Protein AF-A0A954LDY1-F1 (afdb_monomer)

Nearest PDB structures (foldseek):
  8otz-assembly1_EA  TM=3.115E-01  e=3.922E-01  Bos taurus
  8i7r-assembly1_D9  TM=2.671E-01  e=5.957E-01  Mus musculus
  9cpb-assembly1_5S  TM=1.656E-01  e=1.347E-01  Bos taurus

pLDDT: mean 73.69, std 21.02, range [25.12, 97.06]

Sequence (432 aa):
DRVAAAEALLPPAQQKLTEVQAGHRNAVAAQTAQQQKIDAAKAAVAAAEKVVADRKAAVAGEEQKLTAEKQNEQKLKDSLAALQKAVPELKKAAEKTSAASQMVPADEELKKLVEQLNAQVAARDADMKKNETDLQASTTAAGKLVESVNAMKQQLQTDEAAVPVAAKVVEAEVAALAPLQEATTTAEAAVAAAQTEVNRVNGLVARWKNYVALRDELANLVAAKKQRDEAQLASLELKATVDEKMQQLGEAQKTMQDAQAQVASTDKMIKDLTAQITTAEQQKTSQQTALTNHEKAVPMLLAAVEQAKAASAALPADEQIKATVSGLQTVAEAKTKDIESMKQEIAALDQTMQKAKAEMQTGSQQMAAAQEVMQKAAEMAKTLTAETAPLQEQATAAAAEFAKAEEQVRQAEAVVEARREQIRPTLQLTQS

Structure (mmCIF, N/CA/C/O backbone):
data_AF-A0A954LDY1-F1
#
_entry.id   AF-A0A954LDY1-F1
#
loop_
_atom_site.group_PDB
_atom_site.id
_atom_site.type_symbol
_atom_site.label_atom_id
_atom_site.label_alt_id
_atom_site.label_comp_id
_atom_site.label_asym_id
_atom_site.label_entity_id
_atom_site.label_seq_id
_atom_site.pdbx_PDB_ins_code
_atom_site.Cartn_x
_atom_site.Cartn_y
_atom_site.Cartn_z
_atom_site.occupancy
_atom_site.B_iso_or_equiv
_atom_site.auth_seq_id
_atom_site.auth_comp_id
_atom_site.auth_asym_id
_atom_site.auth_atom_id
_atom_site.pdbx_PDB_model_num
ATOM 1 N N . ASP A 1 1 ? 69.632 -2.892 -13.802 1.00 46.62 1 ASP A N 1
ATOM 2 C CA . ASP A 1 1 ? 70.229 -4.216 -13.507 1.00 46.62 1 ASP A CA 1
ATOM 3 C C . ASP A 1 1 ? 69.695 -5.317 -14.416 1.00 46.62 1 ASP A C 1
ATOM 5 O O . ASP A 1 1 ? 70.403 -5.659 -15.347 1.00 46.62 1 ASP A O 1
ATOM 9 N N . ARG A 1 2 ? 68.466 -5.840 -14.248 1.00 40.31 2 ARG A N 1
ATOM 10 C CA . ARG A 1 2 ? 67.932 -6.905 -15.142 1.00 40.31 2 ARG A CA 1
ATOM 11 C C . ARG A 1 2 ? 67.049 -6.447 -16.317 1.00 40.31 2 ARG A C 1
ATOM 13 O O . ARG A 1 2 ? 66.641 -7.285 -17.104 1.00 40.31 2 ARG A O 1
ATOM 20 N N . VAL A 1 3 ? 66.794 -5.143 -16.458 1.00 36.44 3 VAL A N 1
ATOM 21 C CA . VAL A 1 3 ? 66.133 -4.556 -17.647 1.00 36.44 3 VAL A CA 1
ATOM 22 C C . VAL A 1 3 ? 67.183 -4.137 -18.684 1.00 36.44 3 VAL A C 1
ATOM 24 O O . VAL A 1 3 ? 67.202 -4.670 -19.785 1.00 36.44 3 VAL A O 1
ATOM 27 N N . ALA A 1 4 ? 68.146 -3.301 -18.278 1.00 41.03 4 ALA A N 1
ATOM 28 C CA . ALA A 1 4 ? 69.245 -2.814 -19.125 1.00 41.03 4 ALA A CA 1
ATOM 29 C C . ALA A 1 4 ? 70.190 -3.902 -19.693 1.00 41.03 4 ALA A C 1
ATOM 31 O O . ALA A 1 4 ? 71.054 -3.622 -20.515 1.00 41.03 4 ALA A O 1
ATOM 32 N N . ALA A 1 5 ? 70.045 -5.159 -19.262 1.00 44.09 5 ALA A N 1
ATOM 33 C CA . ALA A 1 5 ? 70.797 -6.289 -19.805 1.00 44.09 5 ALA A CA 1
ATOM 34 C C . ALA A 1 5 ? 70.291 -6.756 -21.189 1.00 44.09 5 ALA A C 1
ATOM 36 O O . ALA A 1 5 ? 70.973 -7.540 -21.843 1.00 44.09 5 ALA A O 1
ATOM 37 N N . ALA A 1 6 ? 69.116 -6.293 -21.637 1.00 40.16 6 ALA A N 1
ATOM 38 C CA . ALA A 1 6 ? 68.497 -6.705 -22.901 1.00 40.16 6 ALA A CA 1
ATOM 39 C C . ALA A 1 6 ? 68.898 -5.846 -24.123 1.00 40.16 6 ALA A C 1
ATOM 41 O O . ALA A 1 6 ? 68.534 -6.172 -25.248 1.00 40.16 6 ALA A O 1
ATOM 42 N N . GLU A 1 7 ? 69.620 -4.737 -23.928 1.00 44.41 7 GLU A N 1
ATOM 43 C CA . GLU A 1 7 ? 69.641 -3.620 -24.893 1.00 44.41 7 GLU A CA 1
ATOM 44 C C . GLU A 1 7 ? 70.847 -3.613 -25.866 1.00 44.41 7 GLU A C 1
ATOM 46 O O . GLU A 1 7 ? 70.903 -2.788 -26.774 1.00 44.41 7 GLU A O 1
ATOM 51 N N . ALA A 1 8 ? 71.830 -4.512 -25.705 1.00 47.97 8 ALA A N 1
ATOM 52 C CA . ALA A 1 8 ? 73.197 -4.299 -26.216 1.00 47.97 8 ALA A CA 1
ATOM 53 C C . ALA A 1 8 ? 73.644 -5.104 -27.468 1.00 47.97 8 ALA A C 1
ATOM 55 O O . ALA A 1 8 ? 74.797 -4.984 -27.879 1.00 47.97 8 ALA A O 1
ATOM 56 N N . LEU A 1 9 ? 72.795 -5.944 -28.076 1.00 50.94 9 LEU A N 1
ATOM 57 C CA . LEU A 1 9 ? 73.238 -7.042 -28.971 1.00 50.94 9 LEU A CA 1
ATOM 58 C C . LEU A 1 9 ? 73.162 -6.795 -30.503 1.00 50.94 9 LEU A C 1
ATOM 60 O O . LEU A 1 9 ? 73.331 -7.730 -31.280 1.00 50.94 9 LEU A O 1
ATOM 64 N N . LEU A 1 10 ? 72.924 -5.563 -30.966 1.00 47.84 10 LEU A N 1
ATOM 65 C CA . LEU A 1 10 ? 72.515 -5.277 -32.361 1.00 47.84 10 LEU A CA 1
ATOM 66 C C . LEU A 1 10 ? 73.588 -5.069 -33.476 1.00 47.84 10 LEU A C 1
ATOM 68 O O . LEU A 1 10 ? 73.307 -5.483 -34.603 1.00 47.84 10 LEU A O 1
ATOM 72 N N . PRO A 1 11 ? 74.748 -4.392 -33.290 1.00 50.34 11 PRO A N 1
ATOM 73 C CA . PRO A 1 11 ? 75.373 -3.686 -34.431 1.00 50.34 11 PRO A CA 1
ATOM 74 C C . PRO A 1 11 ? 76.040 -4.502 -35.568 1.00 50.34 11 PRO A C 1
ATOM 76 O O . PRO A 1 11 ? 75.745 -4.225 -36.731 1.00 50.34 11 PRO A O 1
ATOM 79 N N . PRO A 1 12 ? 76.951 -5.477 -35.338 1.00 47.09 12 PRO A N 1
ATOM 80 C CA . PRO A 1 12 ? 77.819 -5.980 -36.420 1.00 47.09 12 PRO A CA 1
ATOM 81 C C . PRO A 1 12 ? 77.111 -6.760 -37.540 1.00 47.09 12 PRO A C 1
ATOM 83 O O . PRO A 1 12 ? 77.662 -6.910 -38.630 1.00 47.09 12 PRO A O 1
ATOM 86 N N . ALA A 1 13 ? 75.879 -7.221 -37.308 1.00 50.00 13 ALA A N 1
ATOM 87 C CA . ALA A 1 13 ? 75.054 -7.892 -38.315 1.00 50.00 13 ALA A CA 1
ATOM 88 C C . ALA A 1 13 ? 74.640 -6.972 -39.489 1.00 50.00 13 ALA A C 1
ATOM 90 O O . ALA A 1 13 ? 74.162 -7.449 -40.516 1.00 50.00 13 ALA A O 1
ATOM 91 N N . GLN A 1 14 ? 74.820 -5.653 -39.354 1.00 55.09 14 GLN A N 1
ATOM 92 C CA . GLN A 1 14 ? 74.136 -4.651 -40.175 1.00 55.09 14 GLN A CA 1
ATOM 93 C C . GLN A 1 14 ? 74.897 -4.206 -41.441 1.00 55.09 14 GLN A C 1
ATOM 95 O O . GLN A 1 14 ? 74.298 -3.551 -42.287 1.00 55.09 14 GLN A O 1
ATOM 100 N N . GLN A 1 15 ? 76.188 -4.538 -41.616 1.00 52.25 15 GLN A N 1
ATOM 101 C CA . GLN A 1 15 ? 76.998 -3.974 -42.718 1.00 52.25 15 GLN A CA 1
ATOM 102 C C . GLN A 1 15 ? 77.087 -4.856 -43.976 1.00 52.25 15 GLN A C 1
ATOM 104 O O . GLN A 1 15 ? 76.977 -4.350 -45.091 1.00 52.25 15 GLN A O 1
ATOM 109 N N . LYS A 1 16 ? 77.257 -6.179 -43.832 1.00 48.12 16 LYS A N 1
ATOM 110 C CA . LYS A 1 16 ? 77.348 -7.108 -44.987 1.00 48.12 16 LYS A CA 1
ATOM 111 C C . LYS A 1 16 ? 76.017 -7.238 -45.749 1.00 48.12 16 LYS A C 1
ATOM 113 O O . LYS A 1 16 ? 75.986 -7.621 -46.914 1.00 48.12 16 LYS A O 1
ATOM 118 N N . LEU A 1 17 ? 74.941 -6.844 -45.074 1.00 58.59 17 LEU A N 1
ATOM 119 C CA . LEU A 1 17 ? 73.585 -6.623 -45.563 1.00 58.59 17 LEU A CA 1
ATOM 120 C C . LEU A 1 17 ? 73.503 -5.567 -46.694 1.00 58.59 17 LEU A C 1
ATOM 122 O O . LEU A 1 17 ? 72.599 -5.630 -47.521 1.00 58.59 17 LEU A O 1
ATOM 126 N N . THR A 1 18 ? 74.431 -4.606 -46.763 1.00 58.19 18 THR A N 1
ATOM 127 C CA . THR A 1 18 ? 74.208 -3.323 -47.463 1.00 58.19 18 THR A CA 1
ATOM 128 C C . THR A 1 18 ? 74.530 -3.307 -48.966 1.00 58.19 18 THR A C 1
ATOM 130 O O . THR A 1 18 ? 73.913 -2.528 -49.701 1.00 58.19 18 THR A O 1
ATOM 133 N N . GLU A 1 19 ? 75.463 -4.141 -49.447 1.00 50.78 19 GLU A N 1
ATOM 134 C CA . GLU A 1 19 ? 75.906 -4.145 -50.859 1.00 50.78 19 GLU A CA 1
ATOM 135 C C . GLU A 1 19 ? 75.078 -5.059 -51.767 1.00 50.78 19 GLU A C 1
ATOM 137 O O . GLU A 1 19 ? 74.687 -4.642 -52.855 1.00 50.78 19 GLU A O 1
ATOM 142 N N . VAL A 1 20 ? 74.750 -6.281 -51.328 1.00 52.81 20 VAL A N 1
ATOM 143 C CA . VAL A 1 20 ? 73.914 -7.213 -52.118 1.00 52.81 20 VAL A CA 1
ATOM 144 C C . VAL A 1 20 ? 72.519 -6.616 -52.350 1.00 52.81 20 VAL A C 1
ATOM 146 O O . VAL A 1 20 ? 71.940 -6.749 -53.429 1.00 52.81 20 VAL A O 1
ATOM 149 N N . GLN A 1 21 ? 72.041 -5.828 -51.381 1.00 59.22 21 GLN A N 1
ATOM 150 C CA . GLN A 1 21 ? 70.870 -4.972 -51.527 1.00 59.22 21 GLN A CA 1
ATOM 151 C C . GLN A 1 21 ? 70.947 -3.979 -52.706 1.00 59.22 21 GLN A C 1
ATOM 153 O O . GLN A 1 21 ? 69.901 -3.507 -53.116 1.00 59.22 21 GLN A O 1
ATOM 158 N N . ALA A 1 22 ? 72.105 -3.609 -53.264 1.00 56.84 22 ALA A N 1
ATOM 159 C CA . ALA A 1 22 ? 72.185 -2.596 -54.327 1.00 56.84 22 ALA A CA 1
ATOM 160 C C . ALA A 1 22 ? 71.819 -3.139 -55.723 1.00 56.84 22 ALA A C 1
ATOM 162 O O . ALA A 1 22 ? 71.035 -2.514 -56.436 1.00 56.84 22 ALA A O 1
ATOM 163 N N . GLY A 1 23 ? 72.331 -4.317 -56.100 1.00 52.50 23 GLY A N 1
ATOM 164 C CA . GLY A 1 23 ? 71.927 -4.995 -57.344 1.00 52.50 23 GLY A CA 1
ATOM 165 C C . GLY A 1 23 ? 70.463 -5.439 -57.286 1.00 52.50 23 GLY A C 1
ATOM 166 O O . GLY A 1 23 ? 69.692 -5.170 -58.207 1.00 52.50 23 GLY A O 1
ATOM 167 N N . HIS A 1 24 ? 70.075 -5.992 -56.130 1.00 58.47 24 HIS A N 1
ATOM 168 C CA . HIS A 1 24 ? 68.690 -6.199 -55.709 1.00 58.47 24 HIS A CA 1
ATOM 169 C C . HIS A 1 24 ? 67.864 -4.924 -55.942 1.00 58.47 24 HIS A C 1
ATOM 171 O O . HIS A 1 24 ? 66.970 -4.946 -56.776 1.00 58.47 24 HIS A O 1
ATOM 177 N N . ARG A 1 25 ? 68.187 -3.790 -55.297 1.00 62.50 25 ARG A N 1
ATOM 178 C CA . ARG A 1 25 ? 67.448 -2.512 -55.395 1.00 62.50 25 ARG A CA 1
ATOM 179 C C . ARG A 1 25 ? 67.116 -2.090 -56.831 1.00 62.50 25 ARG A C 1
ATOM 181 O O . ARG A 1 25 ? 66.039 -1.546 -57.004 1.00 62.50 25 ARG A O 1
ATOM 188 N N . ASN A 1 26 ? 67.954 -2.342 -57.842 1.00 61.38 26 ASN A N 1
ATOM 189 C CA . ASN A 1 26 ? 67.683 -1.897 -59.220 1.00 61.38 26 ASN A CA 1
ATOM 190 C C . ASN A 1 26 ? 66.790 -2.850 -60.033 1.00 61.38 26 ASN A C 1
ATOM 192 O O . ASN A 1 26 ? 65.829 -2.392 -60.650 1.00 61.38 26 ASN A O 1
ATOM 196 N N . ALA A 1 27 ? 67.069 -4.159 -60.028 1.00 59.38 27 ALA A N 1
ATOM 197 C CA . ALA A 1 27 ? 66.188 -5.139 -60.678 1.00 59.38 27 ALA A CA 1
ATOM 198 C C . ALA A 1 27 ? 64.822 -5.177 -59.975 1.00 59.38 27 ALA A C 1
ATOM 200 O O . ALA A 1 27 ? 63.774 -5.127 -60.624 1.00 59.38 27 ALA A O 1
ATOM 201 N N . VAL A 1 28 ? 64.855 -5.117 -58.638 1.00 62.03 28 VAL A N 1
ATOM 202 C CA . VAL A 1 28 ? 63.671 -4.896 -57.818 1.00 62.03 28 VAL A CA 1
ATOM 203 C C . VAL A 1 28 ? 63.029 -3.563 -58.156 1.00 62.03 28 VAL A C 1
ATOM 205 O O . VAL A 1 28 ? 61.838 -3.595 -58.376 1.00 62.03 28 VAL A O 1
ATOM 208 N N . ALA A 1 29 ? 63.717 -2.425 -58.305 1.00 71.75 29 ALA A N 1
ATOM 209 C CA . ALA A 1 29 ? 63.052 -1.160 -58.662 1.00 71.75 29 ALA A CA 1
ATOM 210 C C . ALA A 1 29 ? 62.293 -1.217 -60.000 1.00 71.75 29 ALA A C 1
ATOM 212 O O . ALA A 1 29 ? 61.204 -0.659 -60.085 1.00 71.75 29 ALA A O 1
ATOM 213 N N . ALA A 1 30 ? 62.813 -1.899 -61.026 1.00 65.75 30 ALA A N 1
ATOM 214 C CA . ALA A 1 30 ? 62.130 -2.010 -62.319 1.00 65.75 30 ALA A CA 1
ATOM 215 C C . ALA A 1 30 ? 60.901 -2.935 -62.256 1.00 65.75 30 ALA A C 1
ATOM 217 O O . ALA A 1 30 ? 59.812 -2.536 -62.675 1.00 65.75 30 ALA A O 1
ATOM 218 N N . GLN A 1 31 ? 61.042 -4.132 -61.671 1.00 68.12 31 GLN A N 1
ATOM 219 C CA . GLN A 1 31 ? 59.892 -5.006 -61.424 1.00 68.12 31 GLN A CA 1
ATOM 220 C C . GLN A 1 31 ? 58.895 -4.326 -60.480 1.00 68.12 31 GLN A C 1
ATOM 222 O O . GLN A 1 31 ? 57.708 -4.307 -60.771 1.00 68.12 31 GLN A O 1
ATOM 227 N N . THR A 1 32 ? 59.376 -3.707 -59.402 1.00 69.38 32 THR A N 1
ATOM 228 C CA . THR A 1 32 ? 58.597 -2.948 -58.414 1.00 69.38 32 THR A CA 1
ATOM 229 C C . THR A 1 32 ? 57.894 -1.764 -59.046 1.00 69.38 32 THR A C 1
ATOM 231 O O . THR A 1 32 ? 56.790 -1.489 -58.628 1.00 69.38 32 THR A O 1
ATOM 234 N N . ALA A 1 33 ? 58.425 -1.089 -60.067 1.00 74.56 33 ALA A N 1
ATOM 235 C CA . ALA A 1 33 ? 57.714 0.019 -60.711 1.00 74.56 33 ALA A CA 1
ATOM 236 C C . ALA A 1 33 ? 56.465 -0.446 -61.483 1.00 74.56 33 ALA A C 1
ATOM 238 O O . ALA A 1 33 ? 55.444 0.241 -61.471 1.00 74.56 33 ALA A O 1
ATOM 239 N N . GLN A 1 34 ? 56.508 -1.615 -62.134 1.00 78.31 34 GLN A N 1
ATOM 240 C CA . GLN A 1 34 ? 55.333 -2.176 -62.815 1.00 78.31 34 GLN A CA 1
ATOM 241 C C . GLN A 1 34 ? 54.436 -2.951 -61.842 1.00 78.31 34 GLN A C 1
ATOM 243 O O . GLN A 1 34 ? 53.223 -2.761 -61.848 1.00 78.31 34 GLN A O 1
ATOM 248 N N . GLN A 1 35 ? 55.023 -3.740 -60.940 1.00 75.88 35 GLN A N 1
ATOM 249 C CA . GLN A 1 35 ? 54.338 -4.371 -59.812 1.00 75.88 35 GLN A CA 1
ATOM 250 C C . GLN A 1 35 ? 53.629 -3.309 -58.955 1.00 75.88 35 GLN A C 1
ATOM 252 O O . GLN A 1 35 ? 52.495 -3.542 -58.595 1.00 75.88 35 GLN A O 1
ATOM 257 N N . GLN A 1 36 ? 54.176 -2.103 -58.754 1.00 78.19 36 GLN A N 1
ATOM 258 C CA . GLN A 1 36 ? 53.499 -0.968 -58.102 1.00 78.19 36 GLN A CA 1
ATOM 2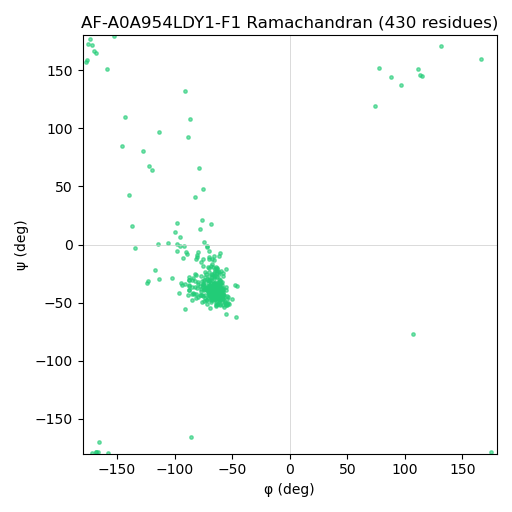59 C C . GLN A 1 36 ? 52.283 -0.470 -58.882 1.00 78.19 36 GLN A C 1
ATOM 261 O O . GLN A 1 36 ? 51.305 -0.093 -58.248 1.00 78.19 36 GLN A O 1
ATOM 266 N N . LYS A 1 37 ? 52.288 -0.461 -60.223 1.00 76.81 37 LYS A N 1
ATOM 267 C CA . LYS A 1 37 ? 51.073 -0.132 -60.996 1.00 76.81 37 LYS A CA 1
ATOM 268 C C . LYS A 1 37 ? 50.023 -1.224 -60.871 1.00 76.81 37 LYS A C 1
ATOM 270 O O . LYS A 1 37 ? 48.847 -0.924 -60.721 1.00 76.81 37 LYS A O 1
ATOM 275 N N . ILE A 1 38 ? 50.448 -2.482 -60.900 1.00 77.00 38 ILE A N 1
ATOM 276 C CA . ILE A 1 38 ? 49.564 -3.642 -60.768 1.00 77.00 38 ILE A CA 1
ATOM 277 C C . ILE A 1 38 ? 49.022 -3.753 -59.347 1.00 77.00 38 ILE A C 1
ATOM 279 O O . ILE A 1 38 ? 47.857 -4.080 -59.174 1.00 77.00 38 ILE A O 1
ATOM 283 N N . ASP A 1 39 ? 49.825 -3.430 -58.343 1.00 77.31 39 ASP A N 1
ATOM 284 C CA . ASP A 1 39 ? 49.445 -3.370 -56.940 1.00 77.31 39 ASP A CA 1
ATOM 285 C C . ASP A 1 39 ? 48.612 -2.119 -56.667 1.00 77.31 39 ASP A C 1
ATOM 287 O O . ASP A 1 39 ? 47.702 -2.195 -55.859 1.00 77.31 39 ASP A O 1
ATOM 291 N N . ALA A 1 40 ? 48.813 -1.005 -57.381 1.00 75.88 40 ALA A N 1
ATOM 292 C CA . ALA A 1 40 ? 47.912 0.148 -57.348 1.00 75.88 40 ALA A CA 1
ATOM 293 C C . ALA A 1 40 ? 46.567 -0.152 -58.031 1.00 75.88 40 ALA A C 1
ATOM 295 O O . ALA A 1 40 ? 45.525 0.227 -57.507 1.00 75.88 40 ALA A O 1
ATOM 296 N N . ALA A 1 41 ? 46.555 -0.875 -59.155 1.00 76.06 41 ALA A N 1
ATOM 297 C CA . ALA A 1 41 ? 45.335 -1.309 -59.836 1.00 76.06 41 ALA A CA 1
ATOM 298 C C . ALA A 1 41 ? 44.587 -2.376 -59.017 1.00 76.06 41 ALA A C 1
ATOM 300 O O . ALA A 1 41 ? 43.374 -2.283 -58.838 1.00 76.06 41 ALA A O 1
ATOM 301 N N . LYS A 1 42 ? 45.304 -3.348 -58.439 1.00 79.50 42 LYS A N 1
ATOM 302 C CA . LYS A 1 42 ? 44.755 -4.329 -57.493 1.00 79.50 42 LYS A CA 1
ATOM 303 C C . LYS A 1 42 ? 44.329 -3.675 -56.188 1.00 79.50 42 LYS A C 1
ATOM 305 O O . LYS A 1 42 ? 43.315 -4.083 -55.649 1.00 79.50 42 LYS A O 1
ATOM 310 N N . ALA A 1 43 ? 45.024 -2.647 -55.701 1.00 78.94 43 ALA A N 1
ATOM 311 C CA . ALA A 1 43 ? 44.577 -1.851 -54.562 1.00 78.94 43 ALA A CA 1
ATOM 312 C C . ALA A 1 43 ? 43.360 -0.992 -54.917 1.00 78.94 43 ALA A C 1
ATOM 314 O O . ALA A 1 43 ? 42.530 -0.782 -54.047 1.00 78.94 43 ALA A O 1
ATOM 315 N N . ALA A 1 44 ? 43.195 -0.544 -56.165 1.00 76.56 44 ALA A N 1
ATOM 316 C CA . ALA A 1 44 ? 41.982 0.134 -56.618 1.00 76.56 44 ALA A CA 1
ATOM 317 C C . ALA A 1 44 ? 40.789 -0.835 -56.708 1.00 76.56 44 ALA A C 1
ATOM 319 O O . ALA A 1 44 ? 39.702 -0.494 -56.247 1.00 76.56 44 ALA A O 1
ATOM 320 N N . VAL A 1 45 ? 40.993 -2.060 -57.211 1.00 78.88 45 VAL A N 1
ATOM 321 C CA . VAL A 1 45 ? 39.978 -3.131 -57.171 1.00 78.88 45 VAL A CA 1
ATOM 322 C C . VAL A 1 45 ? 39.666 -3.525 -55.731 1.00 78.88 45 VAL A C 1
ATOM 324 O O . VAL A 1 45 ? 38.515 -3.430 -55.330 1.00 78.88 45 VAL A O 1
ATOM 327 N N . ALA A 1 46 ? 40.670 -3.849 -54.917 1.00 80.81 46 ALA A N 1
ATOM 328 C CA . ALA A 1 46 ? 40.491 -4.204 -53.512 1.00 80.81 46 ALA A CA 1
ATOM 329 C C . ALA A 1 46 ? 39.913 -3.045 -52.681 1.00 80.81 46 ALA A C 1
ATOM 331 O O . ALA A 1 46 ? 39.207 -3.292 -51.710 1.00 80.81 46 ALA A O 1
ATOM 332 N N . ALA A 1 47 ? 40.153 -1.782 -53.053 1.00 79.38 47 ALA A N 1
ATOM 333 C CA . ALA A 1 47 ? 39.489 -0.626 -52.455 1.00 79.38 47 ALA A CA 1
ATOM 334 C C . ALA A 1 47 ? 38.025 -0.513 -52.898 1.00 79.38 47 ALA A C 1
ATOM 336 O O . ALA A 1 47 ? 37.191 -0.185 -52.064 1.00 79.38 47 ALA A O 1
ATOM 337 N N . ALA A 1 48 ? 37.685 -0.812 -54.155 1.00 79.50 48 ALA A N 1
ATOM 338 C CA . ALA A 1 48 ? 36.296 -0.855 -54.621 1.00 79.50 48 ALA A CA 1
ATOM 339 C C . ALA A 1 48 ? 35.519 -2.029 -53.993 1.00 79.50 48 ALA A C 1
ATOM 341 O O . ALA A 1 48 ? 34.418 -1.840 -53.480 1.00 79.50 48 ALA A O 1
ATOM 342 N N . GLU A 1 49 ? 36.116 -3.221 -53.944 1.00 83.25 49 GLU A N 1
ATOM 343 C CA . GLU A 1 49 ? 35.588 -4.397 -53.244 1.00 83.25 49 GLU A CA 1
ATOM 344 C C . GLU A 1 49 ? 35.447 -4.134 -51.742 1.00 83.25 49 GLU A C 1
ATOM 346 O O . GLU A 1 49 ? 34.412 -4.458 -51.159 1.00 83.25 49 GLU A O 1
ATOM 351 N N . LYS A 1 50 ? 36.438 -3.481 -51.117 1.00 85.00 50 LYS A N 1
ATOM 352 C CA . LYS A 1 50 ? 36.346 -3.031 -49.725 1.00 85.00 50 LYS A CA 1
ATOM 353 C C . LYS A 1 50 ? 35.243 -1.994 -49.541 1.00 85.00 50 LYS A C 1
ATOM 355 O O . LYS A 1 50 ? 34.493 -2.124 -48.586 1.00 85.00 50 LYS A O 1
ATOM 360 N N . VAL A 1 51 ? 35.093 -1.010 -50.429 1.00 86.25 51 VAL A N 1
ATOM 361 C CA . VAL A 1 51 ? 33.985 -0.042 -50.364 1.00 86.25 51 VAL A CA 1
ATOM 362 C C . VAL A 1 51 ? 32.649 -0.779 -50.422 1.00 86.25 51 VAL A C 1
ATOM 364 O O . VAL A 1 51 ? 31.810 -0.533 -49.565 1.00 86.25 51 VAL A O 1
ATOM 367 N N . VAL A 1 52 ? 32.470 -1.744 -51.329 1.00 86.06 52 VAL A N 1
ATOM 368 C CA . VAL A 1 52 ? 31.261 -2.585 -51.393 1.00 86.06 52 VAL A CA 1
ATOM 369 C C . VAL A 1 52 ? 31.072 -3.428 -50.121 1.00 86.06 52 VAL A C 1
ATOM 371 O O . VAL A 1 52 ? 29.946 -3.545 -49.636 1.00 86.06 52 VAL A O 1
ATOM 374 N N . ALA A 1 53 ? 32.137 -3.992 -49.546 1.00 82.50 53 ALA A N 1
ATOM 375 C CA . ALA A 1 53 ? 32.076 -4.775 -48.309 1.00 82.50 53 ALA A CA 1
ATOM 376 C C . ALA A 1 53 ? 31.725 -3.908 -47.083 1.00 82.50 53 ALA A C 1
ATOM 378 O O . ALA A 1 53 ? 30.796 -4.239 -46.344 1.00 82.50 53 ALA A O 1
ATOM 379 N N . ASP A 1 54 ? 32.394 -2.766 -46.918 1.00 84.31 54 ASP A N 1
ATOM 380 C CA . ASP A 1 54 ? 32.126 -1.762 -45.887 1.00 84.31 54 ASP A CA 1
ATOM 381 C C . ASP A 1 54 ? 30.696 -1.202 -46.044 1.00 84.31 54 ASP A C 1
ATOM 383 O O . ASP A 1 54 ? 29.986 -1.025 -45.052 1.00 84.31 54 ASP A O 1
ATOM 387 N N . ARG A 1 55 ? 30.208 -1.001 -47.283 1.00 86.31 55 ARG A N 1
ATOM 388 C CA . ARG A 1 55 ? 28.823 -0.572 -47.560 1.00 86.31 55 ARG A CA 1
ATOM 389 C C . ARG A 1 55 ? 27.797 -1.650 -47.218 1.00 86.31 55 ARG A C 1
ATOM 391 O O . ARG A 1 55 ? 26.763 -1.327 -46.639 1.00 86.31 55 ARG A O 1
ATOM 398 N N . LYS A 1 56 ? 28.076 -2.924 -47.520 1.00 86.88 56 LYS A N 1
ATOM 399 C CA . LYS A 1 56 ? 27.227 -4.063 -47.121 1.00 86.88 56 LYS A CA 1
ATOM 400 C C . LYS A 1 56 ? 27.164 -4.210 -45.602 1.00 86.88 56 LYS A C 1
ATOM 402 O O . LYS A 1 56 ? 26.075 -4.391 -45.061 1.00 86.88 56 LYS A O 1
ATOM 407 N N . ALA A 1 57 ? 28.294 -4.053 -44.911 1.00 86.19 57 ALA A N 1
ATOM 408 C CA . ALA A 1 57 ? 28.342 -4.022 -43.451 1.00 86.19 57 ALA A CA 1
ATOM 409 C C . ALA A 1 57 ? 27.553 -2.830 -42.873 1.00 86.19 57 ALA A C 1
ATOM 411 O O . ALA A 1 57 ? 26.805 -3.002 -41.911 1.00 86.19 57 ALA A O 1
ATOM 412 N N . ALA A 1 58 ? 27.651 -1.644 -43.488 1.00 86.00 58 ALA A N 1
ATOM 413 C CA . ALA A 1 58 ? 26.885 -0.464 -43.087 1.00 86.00 58 ALA A CA 1
ATOM 414 C C . ALA A 1 58 ? 25.367 -0.650 -43.273 1.00 86.00 58 ALA A C 1
ATOM 416 O O . ALA A 1 58 ? 24.614 -0.374 -42.341 1.00 86.00 58 ALA A O 1
ATOM 417 N N . VAL A 1 59 ? 24.917 -1.181 -44.420 1.00 90.06 59 VAL A N 1
ATOM 418 C CA . VAL A 1 59 ? 23.497 -1.507 -44.665 1.00 90.06 59 VAL A CA 1
ATOM 419 C C . VAL A 1 59 ? 22.990 -2.513 -43.631 1.00 90.06 59 VAL A C 1
ATOM 421 O O . VAL A 1 59 ? 21.973 -2.256 -42.994 1.00 90.06 59 VAL A O 1
ATOM 424 N N . ALA A 1 60 ? 23.719 -3.609 -43.397 1.00 88.19 60 ALA A N 1
ATOM 425 C CA . ALA A 1 60 ? 23.329 -4.618 -42.411 1.00 88.19 60 ALA A CA 1
ATOM 426 C C . ALA A 1 60 ? 23.263 -4.049 -40.979 1.00 88.19 60 ALA A C 1
ATOM 428 O O . ALA A 1 60 ? 22.349 -4.376 -40.222 1.00 88.19 60 ALA A O 1
ATOM 429 N N . GLY A 1 61 ? 24.194 -3.162 -40.609 1.00 90.69 61 GLY A N 1
ATOM 430 C CA . GLY A 1 61 ? 24.174 -2.462 -39.322 1.00 90.69 61 GLY A CA 1
ATOM 431 C C . GLY A 1 61 ? 22.993 -1.495 -39.175 1.00 90.69 61 GLY A C 1
ATOM 432 O O . GLY A 1 61 ? 22.395 -1.412 -38.103 1.00 90.69 61 GLY A O 1
ATOM 433 N N . GLU A 1 62 ? 22.610 -0.791 -40.242 1.00 90.94 62 GLU A N 1
ATOM 434 C CA . GLU A 1 62 ? 21.449 0.108 -40.244 1.00 90.94 62 GLU A CA 1
ATOM 435 C C . GLU A 1 62 ? 20.118 -0.674 -40.220 1.00 90.94 62 GLU A C 1
ATOM 437 O O . GLU A 1 62 ? 19.186 -0.297 -39.508 1.00 90.94 62 GLU A O 1
ATOM 442 N N . GLU A 1 63 ? 20.042 -1.824 -40.898 1.00 90.94 63 GLU A N 1
ATOM 443 C CA . GLU A 1 63 ? 18.899 -2.747 -40.819 1.00 90.94 63 GLU A CA 1
ATOM 444 C C . GLU A 1 63 ? 18.748 -3.386 -39.429 1.00 90.94 63 GLU A C 1
ATOM 446 O O . GLU A 1 63 ? 17.623 -3.567 -38.950 1.00 90.94 63 GLU A O 1
ATOM 451 N N . GLN A 1 64 ? 19.855 -3.663 -38.729 1.00 91.31 64 GLN A N 1
ATOM 452 C CA . GLN A 1 64 ? 19.820 -4.081 -37.324 1.00 91.31 64 GLN A CA 1
ATOM 453 C C . GLN A 1 64 ? 19.270 -2.971 -36.415 1.00 91.31 64 GLN A C 1
ATOM 455 O O . GLN A 1 64 ? 18.405 -3.258 -35.584 1.00 91.31 64 GLN A O 1
ATOM 460 N N . LYS A 1 65 ? 19.678 -1.705 -36.605 1.00 91.56 65 LYS A N 1
ATOM 461 C CA . LYS A 1 65 ? 19.087 -0.560 -35.879 1.00 91.56 65 LYS A CA 1
ATOM 462 C C . LYS A 1 65 ? 17.592 -0.425 -36.161 1.00 91.56 65 LYS A C 1
ATOM 464 O O . LYS A 1 65 ? 16.816 -0.308 -35.222 1.00 91.56 65 LYS A O 1
ATOM 469 N N . LEU A 1 66 ? 17.172 -0.502 -37.427 1.00 92.69 66 LEU A N 1
ATOM 470 C CA . LEU A 1 66 ? 15.756 -0.444 -37.813 1.00 92.69 66 LEU A CA 1
ATOM 471 C C . LEU A 1 66 ? 14.937 -1.588 -37.193 1.00 92.69 66 LEU A C 1
ATOM 473 O O . LEU A 1 66 ? 13.789 -1.391 -36.797 1.00 92.69 66 LEU A O 1
ATOM 477 N N . THR A 1 67 ? 15.526 -2.780 -37.078 1.00 90.94 67 THR A N 1
ATOM 478 C CA . THR A 1 67 ? 14.895 -3.932 -36.419 1.00 90.94 67 THR A CA 1
ATOM 479 C C . THR A 1 67 ? 14.758 -3.706 -34.912 1.00 90.94 67 THR A C 1
ATOM 481 O O . THR A 1 67 ? 13.690 -3.958 -34.354 1.00 90.94 67 THR A O 1
ATOM 484 N N . ALA A 1 68 ? 15.797 -3.182 -34.256 1.00 91.44 68 ALA A N 1
ATOM 485 C CA . ALA A 1 68 ? 15.757 -2.826 -32.839 1.00 91.44 68 ALA A CA 1
ATOM 486 C C . ALA A 1 68 ? 14.749 -1.696 -32.551 1.00 91.44 68 ALA A C 1
ATOM 488 O O . ALA A 1 68 ? 13.986 -1.796 -31.592 1.00 91.44 68 ALA A O 1
ATOM 489 N N . GLU A 1 69 ? 14.679 -0.672 -33.407 1.00 94.00 69 GLU A N 1
ATOM 490 C CA . GLU A 1 69 ? 13.735 0.439 -33.254 1.00 94.00 69 GLU A CA 1
ATOM 491 C C . GLU A 1 69 ? 12.285 -0.020 -33.451 1.00 94.00 69 GLU A C 1
ATOM 493 O O . GLU A 1 69 ? 11.424 0.331 -32.656 1.00 94.00 69 GLU A O 1
ATOM 498 N N . LYS A 1 70 ? 11.998 -0.913 -34.408 1.00 90.56 70 LYS A N 1
ATOM 499 C CA . LYS A 1 70 ? 10.654 -1.513 -34.533 1.00 90.56 70 LYS A CA 1
ATOM 500 C C . LYS A 1 70 ? 10.269 -2.387 -33.335 1.00 90.56 70 LYS A C 1
ATOM 502 O O . LYS A 1 70 ? 9.101 -2.429 -32.955 1.00 90.56 70 LYS A O 1
ATOM 507 N N . GLN A 1 71 ? 11.232 -3.065 -32.705 1.00 93.12 71 GLN A N 1
ATOM 508 C CA . GLN A 1 71 ? 10.988 -3.768 -31.440 1.00 93.12 71 GLN A CA 1
ATOM 509 C C . GLN A 1 71 ? 10.759 -2.798 -30.270 1.00 93.12 71 GLN A C 1
ATOM 511 O O . GLN A 1 71 ? 10.011 -3.130 -29.352 1.00 93.12 71 GLN A O 1
ATOM 516 N N . ASN A 1 72 ? 11.384 -1.618 -30.285 1.00 92.62 72 ASN A N 1
ATOM 517 C CA . ASN A 1 72 ? 11.146 -0.544 -29.319 1.00 92.62 72 ASN A CA 1
ATOM 518 C C . ASN A 1 72 ? 9.741 0.062 -29.500 1.00 92.62 72 ASN A C 1
ATOM 520 O O . ASN A 1 72 ? 8.960 0.095 -28.552 1.00 92.62 72 ASN A O 1
ATOM 524 N N . GLU A 1 73 ? 9.376 0.414 -30.735 1.00 91.44 73 GLU A N 1
ATOM 525 C CA . GLU A 1 73 ? 8.054 0.908 -31.138 1.00 91.44 73 GLU A CA 1
ATOM 526 C C . GLU A 1 73 ? 6.929 -0.047 -30.694 1.00 91.44 73 GLU A C 1
ATOM 528 O O . GLU A 1 73 ? 5.930 0.387 -30.119 1.00 91.44 73 GLU A O 1
ATOM 533 N N . GLN A 1 74 ? 7.106 -1.361 -30.891 1.00 91.94 74 GLN A N 1
ATOM 534 C CA . GLN A 1 74 ? 6.130 -2.360 -30.445 1.00 91.94 74 GLN A CA 1
ATOM 535 C C . GLN A 1 74 ? 6.039 -2.447 -28.913 1.00 91.94 74 GLN A C 1
ATOM 537 O O . GLN A 1 74 ? 4.935 -2.409 -28.377 1.00 91.94 74 GLN A O 1
ATOM 542 N N . LYS A 1 75 ? 7.169 -2.473 -28.190 1.00 92.81 75 LYS A N 1
ATOM 543 C CA . LYS A 1 75 ? 7.172 -2.459 -26.711 1.00 92.81 75 LYS A CA 1
ATOM 544 C C . LYS A 1 75 ? 6.480 -1.217 -26.144 1.00 92.81 75 LYS A C 1
ATOM 546 O O . LYS A 1 75 ? 5.771 -1.319 -25.145 1.00 92.81 75 LYS A O 1
ATOM 551 N N . LEU A 1 76 ? 6.665 -0.058 -26.779 1.00 94.50 76 LEU A N 1
ATOM 552 C CA . LEU A 1 76 ? 6.002 1.191 -26.402 1.00 94.50 76 LEU A CA 1
ATOM 553 C C . LEU A 1 76 ? 4.488 1.123 -26.651 1.00 94.50 76 LEU A C 1
ATOM 555 O O . LEU A 1 76 ? 3.723 1.521 -25.775 1.00 94.50 76 LEU A O 1
ATOM 559 N N . LYS A 1 77 ? 4.042 0.548 -27.778 1.00 93.31 77 LYS A N 1
ATOM 560 C CA . LYS A 1 77 ? 2.616 0.280 -28.057 1.00 93.31 77 LYS A CA 1
ATOM 561 C C . LYS A 1 77 ? 1.988 -0.675 -27.041 1.00 93.31 77 LYS A C 1
ATOM 563 O O . LYS A 1 77 ? 0.923 -0.370 -26.509 1.00 93.31 77 LYS A O 1
ATOM 568 N N . ASP A 1 78 ? 2.651 -1.790 -26.742 1.00 93.62 78 ASP A N 1
ATOM 569 C CA . ASP A 1 78 ? 2.165 -2.792 -25.786 1.00 93.62 78 ASP A CA 1
ATOM 570 C C . ASP A 1 78 ? 2.068 -2.202 -24.367 1.00 93.62 78 ASP A C 1
ATOM 572 O O . ASP A 1 78 ? 1.059 -2.370 -23.680 1.00 93.62 78 ASP A O 1
ATOM 576 N N . SER A 1 79 ? 3.084 -1.434 -23.955 1.00 93.50 79 SER A N 1
ATOM 577 C CA . SER A 1 79 ? 3.118 -0.730 -22.667 1.00 93.50 79 SER A CA 1
ATOM 578 C C . SER A 1 79 ? 2.056 0.373 -22.573 1.00 93.50 79 SER A C 1
ATOM 580 O O . SER A 1 79 ? 1.374 0.495 -21.555 1.00 93.50 79 SER A O 1
ATOM 582 N N . LEU A 1 80 ? 1.836 1.139 -23.647 1.00 95.00 80 LEU A N 1
ATOM 583 C CA . LEU A 1 80 ? 0.775 2.146 -23.712 1.00 95.00 80 LEU A CA 1
ATOM 584 C C . LEU A 1 80 ? -0.621 1.506 -23.610 1.00 95.00 80 LEU A C 1
ATOM 586 O O . LEU A 1 80 ? -1.445 1.959 -22.818 1.00 95.00 80 LEU A O 1
ATOM 590 N N . ALA A 1 81 ? -0.868 0.407 -24.329 1.00 93.81 81 ALA A N 1
ATOM 591 C CA . ALA A 1 81 ? -2.128 -0.336 -24.261 1.00 93.81 81 ALA A CA 1
ATOM 592 C C . ALA A 1 81 ? -2.374 -0.999 -22.888 1.00 93.81 81 ALA A C 1
ATOM 594 O O . ALA A 1 81 ? -3.527 -1.225 -22.507 1.00 93.81 81 ALA A O 1
ATOM 595 N N . ALA A 1 82 ? -1.313 -1.305 -22.135 1.00 94.56 82 ALA A N 1
ATOM 596 C CA . ALA A 1 82 ? -1.394 -1.750 -20.746 1.00 94.56 82 ALA A CA 1
ATOM 597 C C . ALA A 1 82 ? -1.730 -0.589 -19.788 1.00 94.56 82 ALA A C 1
ATOM 599 O O . ALA A 1 82 ? -2.676 -0.690 -19.004 1.00 94.56 82 ALA A O 1
ATOM 600 N N . LEU A 1 83 ? -1.028 0.545 -19.901 1.00 95.12 83 LEU A N 1
ATOM 601 C CA . LEU A 1 83 ? -1.271 1.753 -19.099 1.00 95.12 83 LEU A CA 1
ATOM 602 C C . LEU A 1 83 ? -2.692 2.302 -19.293 1.00 95.12 83 LEU A C 1
ATOM 604 O O . LEU A 1 83 ? -3.373 2.590 -18.309 1.00 95.12 83 LEU A O 1
ATOM 608 N N . GLN A 1 84 ? -3.183 2.350 -20.535 1.00 95.31 84 GLN A N 1
ATOM 609 C CA . GLN A 1 84 ? -4.548 2.780 -20.868 1.00 95.31 84 GLN A CA 1
ATOM 610 C C . GLN A 1 84 ? -5.642 1.897 -20.238 1.00 95.31 84 GLN A C 1
ATOM 612 O O . GLN A 1 84 ? -6.757 2.372 -20.027 1.00 95.31 84 GLN A O 1
ATOM 617 N N . LYS A 1 85 ? -5.337 0.636 -19.895 1.00 93.88 85 LYS A N 1
ATOM 618 C CA . LYS A 1 85 ? -6.235 -0.250 -19.130 1.00 93.88 85 LYS A CA 1
ATOM 619 C C . LYS A 1 85 ? -6.067 -0.089 -17.620 1.00 93.88 85 LYS A C 1
ATOM 621 O O . LYS A 1 85 ? -7.058 -0.123 -16.901 1.00 93.88 85 LYS A O 1
ATOM 626 N N . ALA A 1 86 ? -4.839 0.088 -17.135 1.00 95.25 86 ALA A N 1
ATOM 627 C CA . ALA A 1 86 ? -4.551 0.154 -15.703 1.00 95.25 86 ALA A CA 1
ATOM 628 C C . ALA A 1 86 ? -4.957 1.488 -15.058 1.00 95.25 86 ALA A C 1
ATOM 630 O O . ALA A 1 86 ? -5.558 1.496 -13.986 1.00 95.25 86 ALA A O 1
ATOM 631 N N . VAL A 1 87 ? -4.656 2.618 -15.706 1.00 96.19 87 VAL A N 1
ATOM 632 C CA . VAL A 1 87 ? -4.876 3.969 -15.158 1.00 96.19 87 VAL A CA 1
ATOM 633 C C . VAL A 1 87 ? -6.346 4.242 -14.783 1.00 96.19 87 VAL A C 1
ATOM 635 O O . VAL A 1 87 ? -6.571 4.771 -13.691 1.00 96.19 87 VAL A O 1
ATOM 638 N N . PRO A 1 88 ? -7.364 3.877 -15.595 1.00 97.00 88 PRO A N 1
ATOM 639 C CA . PRO A 1 88 ? -8.766 4.033 -15.202 1.00 97.00 88 PRO A CA 1
ATOM 640 C C . PRO A 1 88 ? -9.150 3.199 -13.974 1.00 97.00 88 PRO A C 1
ATOM 642 O O . PRO A 1 88 ? -9.883 3.686 -13.116 1.00 97.00 88 PRO A O 1
ATOM 645 N N . GLU A 1 89 ? -8.638 1.973 -13.848 1.00 96.81 89 GLU A N 1
ATOM 646 C CA . GLU A 1 89 ? -8.962 1.106 -12.711 1.00 96.81 89 GLU A CA 1
ATOM 647 C C . GLU A 1 89 ? -8.245 1.563 -11.429 1.00 96.81 89 GLU A C 1
ATOM 649 O O . GLU A 1 89 ? -8.854 1.548 -10.360 1.00 96.81 89 GLU A O 1
ATOM 654 N N . LEU A 1 90 ? -7.014 2.090 -11.526 1.00 95.88 90 LEU A N 1
ATOM 655 C CA . LEU A 1 90 ? -6.338 2.763 -10.405 1.00 95.88 90 LEU A CA 1
ATOM 656 C C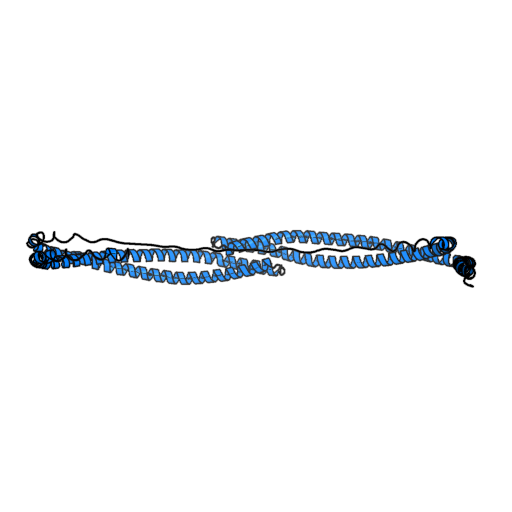 . LEU A 1 90 ? -7.111 3.998 -9.923 1.00 95.88 90 LEU A C 1
ATOM 658 O O . LEU A 1 90 ? -7.261 4.181 -8.717 1.00 95.88 90 LEU A O 1
ATOM 662 N N . LYS A 1 91 ? -7.652 4.818 -10.837 1.00 96.31 91 LYS A N 1
ATOM 663 C CA . LYS A 1 91 ? -8.494 5.980 -10.484 1.00 96.31 91 LYS A CA 1
ATOM 664 C C . LYS A 1 91 ? -9.758 5.539 -9.746 1.00 96.31 91 LYS A C 1
ATOM 666 O O . LYS A 1 91 ? -10.012 5.999 -8.636 1.00 96.31 91 LYS A O 1
ATOM 671 N N . LYS A 1 92 ? -10.467 4.542 -10.281 1.00 96.56 92 LYS A N 1
ATOM 672 C CA . LYS A 1 92 ? -11.644 3.936 -9.636 1.00 96.56 92 LYS A CA 1
ATOM 673 C C . LYS A 1 92 ? -11.336 3.232 -8.309 1.00 96.56 92 LYS A C 1
ATOM 675 O O . LYS A 1 92 ? -12.261 3.047 -7.513 1.00 96.56 92 LYS A O 1
ATOM 680 N N . ALA A 1 93 ? -10.100 2.784 -8.080 1.00 95.69 93 ALA A N 1
ATOM 681 C CA . ALA A 1 93 ? -9.645 2.273 -6.789 1.00 95.69 93 ALA A CA 1
ATOM 682 C C . ALA A 1 93 ? -9.387 3.431 -5.813 1.00 95.69 93 ALA A C 1
ATOM 684 O O . ALA A 1 93 ? -9.940 3.425 -4.716 1.00 95.69 93 ALA A O 1
ATOM 685 N N . ALA A 1 94 ? -8.635 4.457 -6.229 1.00 95.12 94 ALA A N 1
ATOM 686 C CA . ALA A 1 94 ? -8.354 5.661 -5.442 1.00 95.12 94 ALA A CA 1
ATOM 687 C C . ALA A 1 94 ? -9.640 6.356 -4.960 1.00 95.12 94 ALA A C 1
ATOM 689 O O . ALA A 1 94 ? -9.771 6.648 -3.773 1.00 95.12 94 ALA A O 1
ATOM 690 N N . GLU A 1 95 ? -10.618 6.540 -5.852 1.00 96.44 95 GLU A N 1
ATOM 691 C CA . GLU A 1 95 ? -11.942 7.100 -5.549 1.00 96.44 95 GLU A CA 1
ATOM 692 C C . GLU A 1 95 ? -12.675 6.309 -4.454 1.00 96.44 95 GLU A C 1
ATOM 694 O O . GLU A 1 95 ? -13.134 6.889 -3.468 1.00 96.44 95 GLU A O 1
ATOM 699 N N . LYS A 1 96 ? -12.760 4.977 -4.590 1.00 96.00 96 LYS A N 1
ATOM 700 C CA . LYS A 1 96 ? -13.475 4.120 -3.627 1.00 96.00 96 LYS A CA 1
ATOM 701 C C . LYS A 1 96 ? -12.761 4.037 -2.281 1.00 96.00 96 LYS A C 1
ATOM 703 O O . LYS A 1 96 ? -13.421 4.141 -1.251 1.00 96.00 96 LYS A O 1
ATOM 708 N N . THR A 1 97 ? -11.434 3.914 -2.277 1.00 94.56 97 THR A N 1
ATOM 709 C CA . THR A 1 97 ? -10.617 3.926 -1.053 1.00 94.56 97 THR A CA 1
ATOM 710 C C . THR A 1 97 ? -10.701 5.282 -0.348 1.00 94.56 97 THR A C 1
ATOM 712 O O . THR A 1 97 ? -10.834 5.328 0.872 1.00 94.56 97 THR A O 1
ATOM 715 N N . SER A 1 98 ? -10.697 6.394 -1.095 1.00 94.44 98 SER A N 1
ATOM 716 C CA . SER A 1 98 ? -10.850 7.746 -0.537 1.00 94.44 98 SER A CA 1
ATOM 717 C C . SER A 1 98 ? -12.228 7.948 0.089 1.00 94.44 98 SER A C 1
ATOM 719 O O . SER A 1 98 ? -12.322 8.387 1.234 1.00 94.44 98 SER A O 1
ATOM 721 N N . ALA A 1 99 ? -13.296 7.555 -0.607 1.00 95.19 99 ALA A N 1
ATOM 722 C CA . ALA A 1 99 ? -14.647 7.637 -0.067 1.00 95.19 99 ALA A CA 1
ATOM 723 C C . ALA A 1 99 ? -14.837 6.720 1.161 1.00 95.19 99 ALA A C 1
ATOM 725 O O . ALA A 1 99 ? -15.424 7.156 2.147 1.00 95.19 99 ALA A O 1
ATOM 726 N N . ALA A 1 100 ? -14.263 5.510 1.169 1.00 94.00 100 ALA A N 1
ATOM 727 C CA . ALA A 1 100 ? -14.233 4.644 2.353 1.00 94.00 100 ALA A CA 1
ATOM 728 C C . ALA A 1 100 ? -13.458 5.280 3.528 1.00 94.00 100 ALA A C 1
ATOM 730 O O . ALA A 1 100 ? -13.921 5.237 4.669 1.00 94.00 100 ALA A O 1
ATOM 731 N N . SER A 1 101 ? -12.321 5.932 3.255 1.00 94.19 101 SER A N 1
ATOM 732 C CA . SER A 1 101 ? -11.524 6.667 4.252 1.00 94.19 101 SER A CA 1
ATOM 733 C C . SER A 1 101 ? -12.304 7.824 4.885 1.00 94.19 101 SER A C 1
ATOM 735 O O . SER A 1 101 ? -12.197 8.049 6.087 1.00 94.19 101 SER A O 1
ATOM 737 N N . GLN A 1 102 ? -13.166 8.504 4.121 1.00 94.19 102 GLN A N 1
ATOM 738 C CA . GLN A 1 102 ? -14.062 9.540 4.654 1.00 94.19 102 GLN A CA 1
ATOM 739 C C . GLN A 1 102 ? -15.137 8.975 5.602 1.00 94.19 102 GLN A C 1
ATOM 741 O O . GLN A 1 102 ? -15.608 9.698 6.477 1.00 94.19 102 GLN A O 1
ATOM 746 N N . MET A 1 103 ? -15.509 7.693 5.475 1.00 93.44 103 MET A N 1
ATOM 747 C CA . MET A 1 103 ? -16.432 7.030 6.411 1.00 93.44 103 MET A CA 1
ATOM 748 C C . MET A 1 103 ? -15.733 6.591 7.705 1.00 93.44 103 MET A C 1
ATOM 750 O O . MET A 1 103 ? -16.347 6.610 8.774 1.00 93.44 103 MET A O 1
ATOM 754 N N . VAL A 1 104 ? -14.448 6.226 7.620 1.00 91.88 104 VAL A N 1
ATOM 755 C CA . VAL A 1 104 ? -13.614 5.789 8.754 1.00 91.88 104 VAL A CA 1
ATOM 756 C C . VAL A 1 104 ? -12.400 6.728 8.921 1.00 91.88 104 VAL A C 1
ATOM 758 O O . VAL A 1 104 ? -11.252 6.307 8.766 1.00 91.88 104 VAL A O 1
ATOM 761 N N . PRO A 1 105 ? -12.613 8.021 9.247 1.00 87.75 105 PRO A N 1
ATOM 762 C CA . PRO A 1 105 ? -11.571 9.055 9.195 1.00 87.75 105 PRO A CA 1
ATOM 763 C C . PRO A 1 105 ? -10.508 8.952 10.302 1.00 87.75 105 PRO A C 1
ATOM 765 O O . PRO A 1 105 ? -9.573 9.753 10.323 1.00 87.75 105 PRO A O 1
ATOM 768 N N . ALA A 1 106 ? -10.633 7.990 11.219 1.00 89.25 106 ALA A N 1
ATOM 769 C CA . ALA A 1 106 ? -9.623 7.659 12.225 1.00 89.25 106 ALA A CA 1
ATOM 770 C C . ALA A 1 106 ? -8.616 6.591 11.750 1.00 89.25 106 ALA A C 1
ATOM 772 O O . ALA A 1 106 ? -7.656 6.312 12.463 1.00 89.25 106 ALA A O 1
ATOM 773 N N . ASP A 1 107 ? -8.818 5.979 10.575 1.00 91.94 107 ASP A N 1
ATOM 774 C CA . ASP A 1 107 ? -7.934 4.918 10.090 1.00 91.94 107 ASP A CA 1
ATOM 775 C C . ASP A 1 107 ? -6.724 5.470 9.317 1.00 91.94 107 ASP A C 1
ATOM 777 O O . ASP A 1 107 ? -6.826 5.959 8.188 1.00 91.94 107 ASP A O 1
ATOM 781 N N . GLU A 1 108 ? -5.556 5.382 9.952 1.00 92.19 108 GLU A N 1
ATOM 782 C CA . GLU A 1 108 ? -4.279 5.859 9.417 1.00 92.19 108 GLU A CA 1
ATOM 783 C C . GLU A 1 108 ? -3.604 4.897 8.427 1.00 92.19 108 GLU A C 1
ATOM 785 O O . GLU A 1 108 ? -2.637 5.294 7.776 1.00 92.19 108 GLU A O 1
ATOM 790 N N . GLU A 1 109 ? -4.036 3.642 8.298 1.00 93.94 109 GLU A N 1
ATOM 791 C CA . GLU A 1 109 ? -3.519 2.729 7.265 1.00 93.94 109 GLU A CA 1
ATOM 792 C C . GLU A 1 109 ? -4.277 2.946 5.956 1.00 93.94 109 GLU A C 1
ATOM 794 O O . GLU A 1 109 ? -3.676 3.105 4.892 1.00 93.94 109 GLU A O 1
ATOM 799 N N . LEU A 1 110 ? -5.597 3.095 6.056 1.00 94.12 110 LEU A N 1
ATOM 800 C CA . LEU A 1 110 ? -6.480 3.439 4.955 1.00 94.12 110 LEU A CA 1
ATOM 801 C C . LEU A 1 110 ? -6.116 4.798 4.333 1.00 94.12 110 LEU A C 1
ATOM 8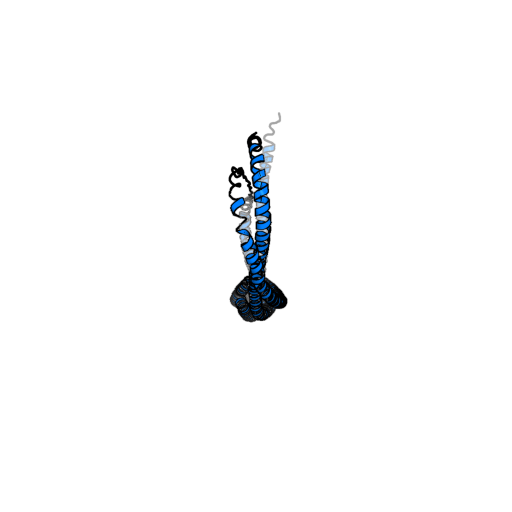03 O O . LEU A 1 110 ? -6.051 4.896 3.109 1.00 94.12 110 LEU A O 1
ATOM 807 N N . LYS A 1 111 ? -5.780 5.820 5.137 1.00 94.38 111 LYS A N 1
ATOM 808 C CA . LYS A 1 111 ? -5.247 7.101 4.619 1.00 94.38 111 LYS A CA 1
ATOM 809 C C . LYS A 1 111 ? -3.968 6.917 3.800 1.00 94.38 111 LYS A C 1
ATOM 811 O O . LYS A 1 111 ? -3.892 7.413 2.678 1.00 94.38 111 LYS A O 1
ATOM 816 N N . LYS A 1 112 ? -2.997 6.144 4.303 1.00 95.19 112 LYS A N 1
ATOM 817 C CA . LYS A 1 112 ? -1.755 5.843 3.564 1.00 95.19 112 LYS A CA 1
ATOM 818 C C . LYS A 1 112 ? -2.037 5.107 2.252 1.00 95.19 112 LYS A C 1
ATOM 820 O O . LYS A 1 112 ? -1.367 5.371 1.258 1.00 95.19 112 LYS A O 1
ATOM 825 N N . LEU A 1 113 ? -3.044 4.232 2.209 1.00 95.56 113 LEU A N 1
ATOM 826 C CA . LEU A 1 113 ? -3.471 3.567 0.971 1.00 95.56 113 LEU A CA 1
ATOM 827 C C . LEU A 1 113 ? -4.129 4.538 -0.025 1.00 95.56 113 LEU A C 1
ATOM 829 O O . LEU A 1 113 ? -3.902 4.400 -1.226 1.00 95.56 113 LEU A O 1
ATOM 833 N N . VAL A 1 114 ? -4.870 5.555 0.435 1.00 95.19 114 VAL A N 1
ATOM 834 C CA . VAL A 1 114 ? -5.360 6.655 -0.426 1.00 95.19 114 VAL A CA 1
ATOM 835 C C . VAL A 1 114 ? -4.193 7.451 -1.017 1.00 95.19 114 VAL A C 1
ATOM 837 O O . VAL A 1 114 ? -4.174 7.709 -2.220 1.00 95.19 114 VAL A O 1
ATOM 840 N N . GLU A 1 115 ? -3.200 7.815 -0.204 1.00 95.25 115 GLU A N 1
ATOM 841 C CA . GLU A 1 115 ? -2.002 8.535 -0.660 1.00 95.25 115 GLU A CA 1
ATOM 842 C C . GLU A 1 115 ? -1.194 7.717 -1.680 1.00 95.25 115 GLU A C 1
ATOM 844 O O . GLU A 1 115 ? -0.838 8.232 -2.741 1.00 95.25 115 GLU A O 1
ATOM 849 N N . GLN A 1 116 ? -0.970 6.425 -1.411 1.00 95.06 116 GLN A N 1
ATOM 850 C CA . GLN A 1 116 ? -0.274 5.509 -2.321 1.00 95.06 116 GLN A CA 1
ATOM 851 C C . GLN A 1 116 ? -1.021 5.316 -3.647 1.00 95.06 116 GLN A C 1
ATOM 853 O O . GLN A 1 116 ? -0.394 5.383 -4.705 1.00 95.06 116 GLN A O 1
ATOM 858 N N . LEU A 1 117 ? -2.346 5.131 -3.616 1.00 94.81 117 LEU A N 1
ATOM 859 C CA . LEU A 1 117 ? -3.166 5.027 -4.828 1.00 94.81 117 LEU A CA 1
ATOM 860 C C . LEU A 1 117 ? -3.106 6.311 -5.661 1.00 94.81 117 LEU A C 1
ATOM 862 O O . LEU A 1 117 ? -2.892 6.242 -6.869 1.00 94.81 117 LEU A O 1
ATOM 866 N N . ASN A 1 118 ? -3.230 7.482 -5.032 1.00 95.38 118 ASN A N 1
ATOM 867 C CA . ASN A 1 118 ? -3.130 8.766 -5.730 1.00 95.38 118 ASN A CA 1
ATOM 868 C C . ASN A 1 118 ? -1.732 8.988 -6.336 1.00 95.38 118 ASN A C 1
ATOM 870 O O . ASN A 1 118 ? -1.620 9.466 -7.466 1.00 95.38 118 ASN A O 1
ATOM 874 N N . ALA A 1 119 ? -0.667 8.589 -5.632 1.00 95.75 119 ALA A N 1
ATOM 875 C CA . ALA A 1 119 ? 0.697 8.631 -6.154 1.00 95.75 119 ALA A CA 1
ATOM 876 C C . ALA A 1 119 ? 0.894 7.679 -7.351 1.00 95.75 119 ALA A C 1
ATOM 878 O O . ALA A 1 119 ? 1.500 8.073 -8.347 1.00 95.75 119 ALA A O 1
ATOM 879 N N . GLN A 1 120 ? 0.340 6.461 -7.301 1.00 95.25 120 GLN A N 1
ATOM 880 C CA . GLN A 1 120 ? 0.374 5.507 -8.418 1.00 95.25 120 GLN A CA 1
ATOM 881 C C . GLN A 1 120 ? -0.428 5.999 -9.625 1.00 95.25 120 GLN A C 1
ATOM 883 O O . GLN A 1 120 ? 0.059 5.910 -10.749 1.00 95.25 120 GLN A O 1
ATOM 888 N N . VAL A 1 121 ? -1.616 6.572 -9.407 1.00 96.06 121 VAL A N 1
ATOM 889 C CA . VAL A 1 121 ? -2.410 7.224 -10.460 1.00 96.06 121 VAL A CA 1
ATOM 890 C C . VAL A 1 121 ? -1.585 8.309 -11.154 1.00 96.06 121 VAL A C 1
ATOM 892 O O . VAL A 1 121 ? -1.449 8.272 -12.375 1.00 96.06 121 VAL A O 1
ATOM 895 N N . ALA A 1 122 ? -0.983 9.226 -10.390 1.00 95.62 122 ALA A N 1
ATOM 896 C CA . ALA A 1 122 ? -0.181 10.318 -10.938 1.00 95.62 122 ALA A CA 1
ATOM 897 C C . ALA A 1 122 ? 1.075 9.822 -11.681 1.00 95.62 122 ALA A C 1
ATOM 899 O O . ALA A 1 122 ? 1.392 10.334 -12.756 1.00 95.62 122 ALA A O 1
ATOM 900 N N . ALA A 1 123 ? 1.763 8.807 -11.146 1.00 94.75 123 ALA A N 1
ATOM 901 C CA . ALA A 1 123 ? 2.931 8.202 -11.782 1.00 94.75 123 ALA A CA 1
ATOM 902 C C . ALA A 1 123 ? 2.566 7.519 -13.110 1.00 94.75 123 ALA A C 1
ATOM 904 O O . ALA A 1 123 ? 3.164 7.822 -14.139 1.00 94.75 123 ALA A O 1
ATOM 905 N N . ARG A 1 124 ? 1.539 6.660 -13.123 1.00 96.50 124 ARG A N 1
ATOM 906 C CA . ARG A 1 124 ? 1.127 5.927 -14.330 1.00 96.50 124 ARG A CA 1
ATOM 907 C C . ARG A 1 124 ? 0.470 6.844 -15.381 1.00 96.50 124 ARG A C 1
ATOM 909 O O . ARG A 1 124 ? 0.662 6.607 -16.570 1.00 96.50 124 ARG A O 1
ATOM 916 N N . ASP A 1 125 ? -0.210 7.932 -14.987 1.00 93.62 125 ASP A N 1
ATOM 917 C CA . ASP A 1 125 ? -0.632 9.011 -15.910 1.00 93.62 125 ASP A CA 1
ATOM 918 C C . ASP A 1 125 ? 0.569 9.722 -16.567 1.00 93.62 125 ASP A C 1
ATOM 920 O O . ASP A 1 125 ? 0.493 10.124 -17.731 1.00 93.62 125 ASP A O 1
ATOM 924 N N . ALA A 1 126 ? 1.670 9.914 -15.831 1.00 95.19 1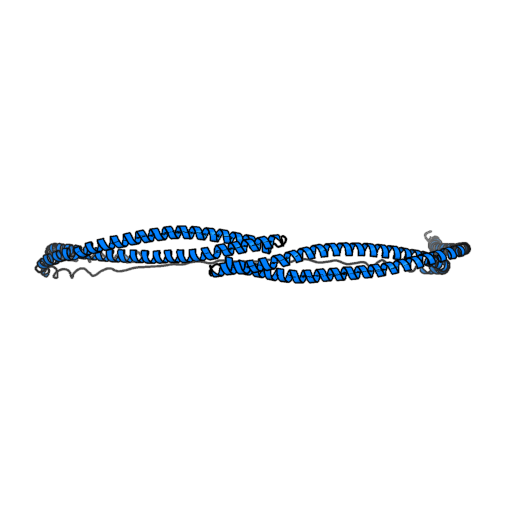26 ALA A N 1
ATOM 925 C CA . ALA A 1 126 ? 2.891 10.520 -16.362 1.00 95.19 126 ALA A CA 1
ATOM 926 C C . ALA A 1 126 ? 3.645 9.557 -17.295 1.00 95.19 126 ALA A C 1
ATOM 928 O O . ALA A 1 126 ? 4.045 9.964 -18.387 1.00 95.19 126 ALA A O 1
ATOM 929 N N . ASP A 1 127 ? 3.767 8.281 -16.918 1.00 94.25 127 ASP A N 1
ATOM 930 C CA . ASP A 1 127 ? 4.359 7.233 -17.759 1.00 94.25 127 ASP A CA 1
ATOM 931 C C . ASP A 1 127 ? 3.582 7.041 -19.068 1.00 94.25 127 ASP A C 1
ATOM 933 O O . ASP A 1 127 ? 4.188 6.857 -20.121 1.00 94.25 127 ASP A O 1
ATOM 937 N N . MET A 1 128 ? 2.248 7.142 -19.034 1.00 94.12 128 MET A N 1
ATOM 938 C CA . MET A 1 128 ? 1.398 7.069 -20.227 1.00 94.12 128 MET A CA 1
ATOM 939 C C . MET A 1 128 ? 1.734 8.188 -21.225 1.00 94.12 128 MET A C 1
ATOM 941 O O . MET A 1 128 ? 2.065 7.902 -22.374 1.00 94.12 128 MET A O 1
ATOM 945 N N . LYS A 1 129 ? 1.768 9.448 -20.767 1.00 94.06 129 LYS A N 1
ATOM 946 C CA . LYS A 1 129 ? 2.141 10.617 -21.592 1.00 94.06 129 LYS A CA 1
ATOM 947 C C . LYS A 1 129 ? 3.585 10.548 -22.096 1.00 94.06 129 LYS A C 1
ATOM 949 O O . LYS A 1 129 ? 3.886 10.971 -23.215 1.00 94.06 129 LYS A O 1
ATOM 954 N N . LYS A 1 130 ? 4.492 10.011 -21.273 1.00 94.38 130 LYS A N 1
ATOM 955 C CA . LYS A 1 130 ? 5.883 9.769 -21.662 1.00 94.38 130 LYS A CA 1
ATOM 956 C C . LYS A 1 130 ? 5.958 8.722 -22.775 1.00 94.38 130 LYS A C 1
ATOM 958 O O . LYS A 1 130 ? 6.590 8.988 -23.788 1.00 94.38 130 LYS A O 1
ATOM 963 N N . ASN A 1 131 ? 5.268 7.590 -22.639 1.00 94.81 131 ASN A N 1
ATOM 964 C CA . ASN A 1 131 ? 5.237 6.544 -23.663 1.00 94.81 131 ASN A CA 1
ATOM 965 C C . ASN A 1 131 ? 4.578 7.013 -24.968 1.00 94.81 131 ASN A C 1
ATOM 967 O O . ASN A 1 131 ? 5.039 6.622 -26.033 1.00 94.81 131 ASN A O 1
ATOM 971 N N . GLU A 1 132 ? 3.554 7.871 -24.917 1.00 94.00 132 GLU A N 1
ATOM 972 C CA . GLU A 1 132 ? 2.982 8.519 -26.112 1.00 94.00 132 GLU A CA 1
ATOM 973 C C . GLU A 1 132 ? 4.028 9.383 -26.841 1.00 94.00 132 GLU A C 1
ATOM 975 O O . GLU A 1 132 ? 4.179 9.288 -28.062 1.00 94.00 132 GLU A O 1
ATOM 980 N N . THR A 1 133 ? 4.809 10.163 -26.086 1.00 94.56 133 THR A N 1
ATOM 981 C CA . THR A 1 133 ? 5.889 11.014 -26.617 1.00 94.56 133 THR A CA 1
ATOM 982 C C . THR A 1 133 ? 7.043 10.180 -27.190 1.00 94.56 133 THR A C 1
ATOM 984 O O . THR A 1 133 ? 7.487 10.411 -28.317 1.00 94.56 133 THR A O 1
ATOM 987 N N . ASP A 1 134 ? 7.500 9.169 -26.448 1.00 94.38 134 ASP A N 1
ATOM 988 C CA . ASP A 1 134 ? 8.573 8.260 -26.860 1.00 94.38 134 ASP A CA 1
ATOM 989 C C . ASP A 1 134 ? 8.163 7.425 -28.082 1.00 94.38 134 ASP A C 1
ATOM 991 O O . ASP A 1 134 ? 8.980 7.197 -28.972 1.00 94.38 134 ASP A O 1
ATOM 995 N N . LEU A 1 135 ? 6.892 7.013 -28.181 1.00 94.69 135 LEU A N 1
ATOM 996 C CA . LEU A 1 135 ? 6.357 6.302 -29.344 1.00 94.69 135 LEU A CA 1
ATOM 997 C C . LEU A 1 135 ? 6.335 7.194 -30.592 1.00 94.69 135 LEU A C 1
ATOM 999 O O . LEU A 1 135 ? 6.691 6.732 -31.678 1.00 94.69 135 LEU A O 1
ATOM 1003 N N . GLN A 1 136 ? 5.975 8.475 -30.458 1.00 93.81 136 GLN A N 1
ATOM 1004 C CA . GLN A 1 136 ? 6.049 9.435 -31.564 1.00 93.81 136 GLN A CA 1
ATOM 1005 C C . GLN A 1 136 ? 7.503 9.652 -32.024 1.00 93.81 136 GLN A C 1
ATOM 1007 O O . GLN A 1 136 ? 7.778 9.683 -33.230 1.00 93.81 136 GLN A O 1
ATOM 1012 N N . ALA A 1 137 ? 8.446 9.747 -31.082 1.00 93.12 137 ALA A N 1
ATOM 1013 C CA . ALA A 1 137 ? 9.874 9.859 -31.377 1.00 93.12 137 ALA A CA 1
ATOM 1014 C C . ALA A 1 137 ? 10.430 8.590 -32.054 1.00 93.12 137 ALA A C 1
ATOM 1016 O O . ALA A 1 137 ? 11.081 8.697 -33.094 1.00 93.12 137 ALA A O 1
ATOM 1017 N N . SER A 1 138 ? 10.107 7.404 -31.528 1.00 93.25 138 SER A N 1
ATOM 1018 C CA . SER A 1 138 ? 10.480 6.090 -32.073 1.00 93.25 138 SER A CA 1
ATOM 1019 C C . SER A 1 138 ? 9.937 5.891 -33.493 1.00 93.25 138 SER A C 1
ATOM 1021 O O . SER A 1 138 ? 10.705 5.602 -34.409 1.00 93.25 138 SER A O 1
ATOM 1023 N N . THR A 1 139 ? 8.655 6.196 -33.729 1.00 90.38 139 THR A N 1
ATOM 1024 C CA . THR A 1 139 ? 8.036 6.161 -35.071 1.00 90.38 139 THR A CA 1
ATOM 1025 C C . THR A 1 139 ? 8.770 7.088 -36.053 1.00 90.38 139 THR A C 1
ATOM 1027 O O . THR A 1 139 ? 9.031 6.722 -37.201 1.00 90.38 139 THR A O 1
ATOM 1030 N N . THR A 1 140 ? 9.167 8.283 -35.598 1.00 91.94 140 THR A N 1
ATOM 1031 C CA . THR A 1 140 ? 9.930 9.250 -36.409 1.00 91.94 140 THR A CA 1
ATOM 1032 C C . THR A 1 140 ? 11.356 8.762 -36.701 1.00 91.94 140 THR A C 1
ATOM 1034 O O . THR A 1 140 ? 11.869 8.971 -37.803 1.00 91.94 140 THR A O 1
ATOM 1037 N N . ALA A 1 141 ? 12.007 8.098 -35.742 1.00 91.56 141 ALA A N 1
ATOM 1038 C CA . ALA A 1 141 ? 13.329 7.499 -35.915 1.00 91.56 141 ALA A CA 1
ATOM 1039 C C . ALA A 1 141 ? 13.290 6.298 -36.875 1.00 91.56 141 ALA A C 1
ATOM 1041 O O . ALA A 1 141 ? 14.114 6.217 -37.786 1.00 91.56 141 ALA A O 1
ATOM 1042 N N . ALA A 1 142 ? 12.290 5.421 -36.743 1.00 91.88 142 ALA A N 1
ATOM 1043 C CA . ALA A 1 142 ? 12.057 4.299 -37.646 1.00 91.88 142 ALA A CA 1
ATOM 1044 C C . ALA A 1 142 ? 11.820 4.767 -39.095 1.00 91.88 142 ALA A C 1
ATOM 1046 O O . ALA A 1 142 ? 12.377 4.176 -40.019 1.00 91.88 142 ALA A O 1
ATOM 1047 N N . GLY A 1 143 ? 11.073 5.861 -39.300 1.00 90.06 143 GLY A N 1
ATOM 1048 C CA . GLY A 1 143 ? 10.910 6.494 -40.616 1.00 90.06 143 GLY A CA 1
ATOM 1049 C C . GLY A 1 143 ? 12.246 6.917 -41.240 1.00 90.06 143 GLY A C 1
ATOM 1050 O O . GLY A 1 143 ? 12.579 6.484 -42.343 1.00 90.06 143 GLY A O 1
ATOM 1051 N N . LYS A 1 144 ? 13.069 7.665 -40.493 1.00 91.75 144 LYS A N 1
ATOM 1052 C CA . LYS A 1 144 ? 14.411 8.090 -40.941 1.00 91.75 144 LYS A CA 1
ATOM 1053 C C . LYS A 1 144 ? 15.354 6.913 -41.210 1.00 91.75 144 LYS A C 1
ATOM 1055 O O . LYS A 1 144 ? 16.154 6.971 -42.139 1.00 91.75 144 LYS A O 1
ATOM 1060 N N . LEU A 1 145 ? 15.262 5.835 -40.429 1.00 92.12 145 LEU A N 1
ATOM 1061 C CA . LEU A 1 145 ? 16.039 4.612 -40.657 1.00 92.12 145 LEU A CA 1
ATOM 1062 C C . LEU A 1 145 ? 15.588 3.871 -41.929 1.00 92.12 145 LEU A C 1
ATOM 1064 O O . LEU A 1 145 ? 16.435 3.339 -42.642 1.00 92.12 145 LEU A O 1
ATOM 1068 N N . VAL A 1 146 ? 14.293 3.875 -42.270 1.00 91.75 146 VAL A N 1
ATOM 1069 C CA . VAL A 1 146 ? 13.801 3.353 -43.562 1.00 91.75 146 VAL A CA 1
ATOM 1070 C C . VAL A 1 146 ? 14.340 4.182 -44.733 1.00 91.75 146 VAL A C 1
ATOM 1072 O O . VAL A 1 146 ? 14.822 3.609 -45.709 1.00 91.75 146 VAL A O 1
ATOM 1075 N N . GLU A 1 147 ? 14.314 5.513 -44.635 1.00 91.31 147 GLU A N 1
ATOM 1076 C CA . GLU A 1 147 ? 14.899 6.413 -45.642 1.00 91.31 147 GLU A CA 1
ATOM 1077 C C . GLU A 1 147 ? 16.413 6.176 -45.801 1.00 91.31 147 GLU A C 1
ATOM 1079 O O . GLU A 1 147 ? 16.894 5.997 -46.923 1.00 91.31 147 GLU A O 1
ATOM 1084 N N . SER A 1 148 ? 17.143 6.079 -44.682 1.00 89.38 148 SER A N 1
ATOM 1085 C CA . SER A 1 148 ? 18.582 5.779 -44.622 1.00 89.38 148 SER A CA 1
ATOM 1086 C C . SER A 1 148 ? 18.924 4.452 -45.314 1.00 89.38 148 SER A C 1
ATOM 1088 O O . SER A 1 148 ? 19.726 4.426 -46.250 1.00 89.38 148 SER A O 1
ATOM 1090 N N . VAL A 1 149 ? 18.256 3.354 -44.935 1.00 91.25 149 VAL A N 1
ATOM 1091 C CA . VAL A 1 149 ? 18.463 2.020 -45.530 1.00 91.25 149 VAL A CA 1
ATOM 1092 C C . VAL A 1 149 ? 18.158 2.019 -47.031 1.00 91.25 149 VAL A C 1
ATOM 1094 O O . VAL A 1 149 ? 18.913 1.429 -47.806 1.00 91.25 149 VAL A O 1
ATOM 1097 N N . ASN A 1 150 ? 17.093 2.697 -47.470 1.00 89.25 150 ASN A N 1
ATOM 1098 C CA . ASN A 1 150 ? 16.743 2.782 -48.890 1.00 89.25 150 ASN A CA 1
ATOM 1099 C C . ASN A 1 150 ? 17.806 3.548 -49.699 1.00 89.25 150 ASN A C 1
ATOM 1101 O O . ASN A 1 150 ? 18.236 3.067 -50.750 1.00 89.25 150 ASN A O 1
ATOM 1105 N N . ALA A 1 151 ? 18.284 4.689 -49.192 1.00 89.25 151 ALA A N 1
ATOM 1106 C CA . ALA A 1 151 ? 19.346 5.465 -49.832 1.00 89.25 151 ALA A CA 1
ATOM 1107 C C . ALA A 1 151 ? 20.682 4.698 -49.871 1.00 89.25 151 ALA A C 1
ATOM 1109 O O . ALA A 1 151 ? 21.349 4.658 -50.907 1.00 89.25 151 ALA A O 1
ATOM 1110 N N . MET A 1 152 ? 21.059 4.017 -48.780 1.00 89.50 152 MET A N 1
ATOM 1111 C CA . MET A 1 152 ? 22.269 3.187 -48.754 1.00 89.50 152 MET A CA 1
ATOM 1112 C C . MET A 1 152 ? 22.192 2.002 -49.727 1.00 89.50 152 MET A C 1
ATOM 1114 O O . MET A 1 152 ? 23.211 1.656 -50.321 1.00 89.50 152 MET A O 1
ATOM 1118 N N . LYS A 1 153 ? 21.009 1.408 -49.944 1.00 87.88 153 LYS A N 1
ATOM 1119 C CA . LYS A 1 153 ? 20.813 0.336 -50.937 1.00 87.88 153 LYS A CA 1
ATOM 1120 C C . LYS A 1 153 ? 20.925 0.830 -52.382 1.00 87.88 153 LYS A C 1
ATOM 1122 O O . LYS A 1 153 ? 21.533 0.140 -53.195 1.00 87.88 153 LYS A O 1
ATOM 1127 N N . GLN A 1 154 ? 20.416 2.023 -52.697 1.00 86.44 154 GLN A N 1
ATOM 1128 C CA . GLN A 1 154 ? 20.615 2.643 -54.018 1.00 86.44 154 GLN A CA 1
ATOM 1129 C C . GLN A 1 154 ? 22.094 2.974 -54.278 1.00 86.44 154 GLN A C 1
ATOM 1131 O O . GLN A 1 154 ? 22.608 2.721 -55.369 1.00 86.44 154 GLN A O 1
ATOM 1136 N N . GLN A 1 155 ? 22.812 3.468 -53.263 1.00 83.00 155 GLN A N 1
ATOM 1137 C CA . GLN A 1 155 ? 24.254 3.686 -53.384 1.00 83.00 155 GLN A CA 1
ATOM 1138 C C . GLN A 1 155 ? 25.018 2.364 -53.536 1.00 83.00 155 GLN A C 1
ATOM 1140 O O . GLN A 1 155 ? 25.885 2.276 -54.396 1.00 83.00 155 GLN A O 1
ATOM 1145 N N . LEU A 1 156 ? 24.663 1.316 -52.783 1.00 86.06 156 LEU A N 1
ATOM 1146 C CA . LEU A 1 156 ? 25.286 -0.005 -52.909 1.00 86.06 156 LEU A CA 1
ATOM 1147 C C . LEU A 1 156 ? 25.158 -0.571 -54.334 1.00 86.06 156 LEU A C 1
ATOM 1149 O O . LEU A 1 156 ? 26.148 -1.050 -54.873 1.00 86.06 156 LEU A O 1
ATOM 1153 N N . GLN A 1 157 ? 23.991 -0.444 -54.975 1.00 83.75 157 GLN A N 1
ATOM 1154 C CA . GLN A 1 157 ? 23.803 -0.843 -56.380 1.00 83.75 157 GLN A CA 1
ATOM 1155 C C . GLN A 1 157 ? 24.716 -0.069 -57.350 1.00 83.75 157 GLN A C 1
ATOM 1157 O O . GLN A 1 157 ? 25.126 -0.607 -58.378 1.00 83.75 157 GLN A O 1
ATOM 1162 N N . THR A 1 158 ? 25.050 1.181 -57.021 1.00 82.50 158 THR A N 1
ATOM 1163 C CA . THR A 1 158 ? 25.983 2.014 -57.797 1.00 82.50 158 THR A CA 1
ATOM 1164 C C . THR A 1 158 ? 27.436 1.588 -57.557 1.00 82.50 158 THR A C 1
ATOM 1166 O O . THR A 1 158 ? 28.199 1.436 -58.510 1.00 82.50 158 THR A O 1
ATOM 1169 N N . ASP A 1 159 ? 27.803 1.332 -56.299 1.00 82.00 159 ASP A N 1
ATOM 1170 C CA . ASP A 1 159 ? 29.146 0.903 -55.891 1.00 82.00 159 ASP A CA 1
ATOM 1171 C C . ASP A 1 159 ? 29.470 -0.510 -56.443 1.00 82.00 159 ASP A C 1
ATOM 1173 O O . ASP A 1 159 ? 30.562 -0.747 -56.962 1.00 82.00 159 ASP A O 1
ATOM 1177 N N . GLU A 1 160 ? 28.502 -1.438 -56.430 1.00 80.69 160 GLU A N 1
ATOM 1178 C CA . GLU A 1 160 ? 28.634 -2.787 -57.012 1.00 80.69 160 GLU A CA 1
ATOM 1179 C C . GLU A 1 160 ? 28.848 -2.766 -58.534 1.00 80.69 160 GLU A C 1
ATOM 1181 O O . GLU A 1 160 ? 29.591 -3.595 -59.062 1.00 80.69 160 GLU A O 1
ATOM 1186 N N . ALA A 1 161 ? 28.262 -1.797 -59.245 1.00 77.69 161 ALA A N 1
ATOM 1187 C CA . ALA A 1 161 ? 28.457 -1.634 -60.685 1.00 77.69 161 ALA A CA 1
ATOM 1188 C C . ALA A 1 161 ? 29.865 -1.118 -61.059 1.00 77.69 161 ALA A C 1
ATOM 1190 O O . ALA A 1 161 ? 30.295 -1.293 -62.201 1.00 77.69 161 ALA A O 1
ATOM 1191 N N . ALA A 1 162 ? 30.605 -0.518 -60.117 1.00 74.88 162 ALA A N 1
ATOM 1192 C CA . ALA A 1 162 ? 31.946 0.019 -60.359 1.00 74.88 162 ALA A CA 1
ATOM 1193 C C . ALA A 1 162 ? 33.060 -1.048 -60.301 1.00 74.88 162 ALA A C 1
ATOM 1195 O O . ALA A 1 162 ? 34.042 -0.955 -61.041 1.00 74.88 162 ALA A O 1
ATOM 1196 N N . VAL A 1 163 ? 32.904 -2.093 -59.477 1.00 80.12 163 VAL A N 1
ATOM 1197 C CA . VAL A 1 163 ? 33.887 -3.188 -59.330 1.00 80.12 163 VAL A CA 1
ATOM 1198 C C . VAL A 1 163 ? 34.278 -3.846 -60.673 1.00 80.12 163 VAL A C 1
ATOM 1200 O O . VAL A 1 163 ? 35.477 -3.908 -60.961 1.00 80.12 163 VAL A O 1
ATOM 1203 N N . PRO A 1 164 ? 33.347 -4.269 -61.561 1.00 71.50 164 PRO A N 1
ATOM 1204 C CA . PRO A 1 164 ? 33.709 -4.861 -62.856 1.00 71.50 164 PRO A CA 1
ATOM 1205 C C . PRO A 1 164 ? 34.311 -3.864 -63.864 1.00 71.50 164 PRO A C 1
ATOM 1207 O O . PRO A 1 164 ? 34.834 -4.286 -64.897 1.00 71.50 164 PRO A O 1
ATOM 1210 N N . VAL A 1 165 ? 34.255 -2.553 -63.595 1.00 73.56 165 VAL A N 1
ATOM 1211 C CA . VAL A 1 165 ? 34.971 -1.535 -64.384 1.00 73.56 165 VAL A CA 1
ATOM 1212 C C . VAL A 1 165 ? 36.429 -1.450 -63.927 1.00 73.56 165 VAL A C 1
ATOM 1214 O O . VAL A 1 165 ? 37.327 -1.440 -64.766 1.00 73.56 165 VAL A O 1
ATOM 1217 N N . ALA A 1 166 ? 36.677 -1.473 -62.613 1.00 71.00 166 ALA A N 1
ATOM 1218 C CA . ALA A 1 166 ? 38.028 -1.497 -62.050 1.00 71.00 166 ALA A CA 1
ATOM 1219 C C . ALA A 1 166 ? 38.781 -2.803 -62.378 1.00 71.00 166 ALA A C 1
ATOM 1221 O O . ALA A 1 166 ? 39.965 -2.762 -62.715 1.00 71.00 166 ALA A O 1
ATOM 1222 N N . ALA A 1 167 ? 38.097 -3.955 -62.352 1.00 72.75 167 ALA A N 1
ATOM 1223 C CA . ALA A 1 167 ? 38.696 -5.266 -62.635 1.00 72.75 167 ALA A CA 1
ATOM 1224 C C . ALA A 1 167 ? 39.404 -5.327 -64.005 1.00 72.75 167 ALA A C 1
ATOM 1226 O O . ALA A 1 167 ? 40.515 -5.847 -64.109 1.00 72.75 167 ALA A O 1
ATOM 1227 N N . LYS A 1 168 ? 38.823 -4.699 -65.036 1.00 73.00 168 LYS A N 1
ATOM 1228 C CA . LYS A 1 168 ? 39.392 -4.640 -66.396 1.00 73.00 168 LYS A CA 1
ATOM 1229 C C . LYS A 1 168 ? 40.717 -3.876 -66.483 1.00 73.00 168 LYS A C 1
ATOM 1231 O O . LYS A 1 168 ? 41.503 -4.114 -67.396 1.00 73.00 168 LYS A O 1
ATOM 1236 N N . VAL A 1 169 ? 40.994 -2.978 -65.534 1.00 74.50 169 VAL A N 1
ATOM 1237 C CA . VAL A 1 169 ? 42.293 -2.289 -65.435 1.00 74.50 169 VAL A CA 1
ATOM 1238 C C . VAL A 1 169 ? 43.365 -3.247 -64.907 1.00 74.50 169 VAL A C 1
ATOM 1240 O O . VAL A 1 169 ? 44.492 -3.241 -65.396 1.00 74.50 169 VAL A O 1
ATOM 1243 N N . VAL A 1 170 ? 43.009 -4.129 -63.965 1.00 74.81 170 VAL A N 1
ATOM 1244 C CA . VAL A 1 170 ? 43.915 -5.177 -63.467 1.00 74.81 170 VAL A CA 1
ATOM 1245 C C . VAL A 1 170 ? 44.206 -6.217 -64.546 1.00 74.81 170 VAL A C 1
ATOM 1247 O O . VAL A 1 170 ? 45.358 -6.613 -64.679 1.00 74.81 170 VAL A O 1
ATOM 1250 N N . GLU A 1 171 ? 43.218 -6.619 -65.351 1.00 71.94 171 GLU A N 1
ATOM 1251 C CA . GLU A 1 171 ? 43.438 -7.526 -66.492 1.00 71.94 171 GLU A CA 1
ATOM 1252 C C . GLU A 1 171 ? 44.477 -6.961 -67.481 1.00 71.94 171 GLU A C 1
ATOM 1254 O O . GLU A 1 171 ? 45.391 -7.677 -67.895 1.00 71.94 171 GLU A O 1
ATOM 1259 N N . ALA A 1 172 ? 44.388 -5.664 -67.799 1.00 71.56 172 ALA A N 1
ATOM 1260 C CA . ALA A 1 172 ? 45.327 -4.985 -68.692 1.00 71.56 172 ALA A CA 1
ATOM 1261 C C . ALA A 1 172 ? 46.745 -4.851 -68.100 1.00 71.56 172 ALA A C 1
ATOM 1263 O O . ALA A 1 172 ? 47.727 -5.145 -68.780 1.00 71.56 172 ALA A O 1
ATOM 1264 N N . GLU A 1 173 ? 46.874 -4.441 -66.834 1.00 75.12 173 GLU A N 1
ATOM 1265 C CA . GLU A 1 173 ? 48.185 -4.240 -66.196 1.00 75.12 173 GLU A CA 1
ATOM 1266 C C . GLU A 1 173 ? 48.871 -5.570 -65.817 1.00 75.12 173 GLU A C 1
ATOM 1268 O O . GLU A 1 173 ? 50.092 -5.684 -65.930 1.00 75.12 173 GLU A O 1
ATOM 1273 N N . VAL A 1 174 ? 48.123 -6.612 -65.420 1.00 67.94 174 VAL A N 1
ATOM 1274 C CA . VAL A 1 174 ? 48.688 -7.943 -65.102 1.00 67.94 174 VAL A CA 1
ATOM 1275 C C . VAL A 1 174 ? 49.290 -8.611 -66.339 1.00 67.94 174 VAL A C 1
ATOM 1277 O O . VAL A 1 174 ? 50.328 -9.264 -66.222 1.00 67.94 174 VAL A O 1
ATOM 1280 N N . ALA A 1 175 ? 48.723 -8.388 -67.530 1.00 68.56 175 ALA A N 1
ATOM 1281 C CA . ALA A 1 175 ? 49.316 -8.846 -68.788 1.00 68.56 175 ALA A CA 1
ATOM 1282 C C . ALA A 1 175 ? 50.730 -8.270 -69.037 1.00 68.56 175 ALA A C 1
ATOM 1284 O O . ALA A 1 175 ? 51.528 -8.891 -69.739 1.00 68.56 175 ALA A O 1
ATOM 1285 N N . ALA A 1 176 ? 51.075 -7.132 -68.421 1.00 69.56 176 ALA A N 1
ATOM 1286 C CA . ALA A 1 176 ? 52.403 -6.518 -68.486 1.00 69.56 176 ALA A CA 1
ATOM 1287 C C . ALA A 1 176 ? 53.367 -6.959 -67.357 1.00 69.56 176 ALA A C 1
ATOM 1289 O O . ALA A 1 176 ? 54.519 -6.526 -67.344 1.00 69.56 176 ALA A O 1
ATOM 1290 N N . LEU A 1 177 ? 52.940 -7.813 -66.414 1.00 64.44 177 LEU A N 1
ATOM 1291 C CA . LEU A 1 177 ? 53.776 -8.257 -65.284 1.00 64.44 177 LEU A CA 1
ATOM 1292 C C . LEU A 1 177 ? 54.754 -9.379 -65.639 1.00 64.44 177 LEU A C 1
ATOM 1294 O O . LEU A 1 177 ? 55.872 -9.421 -65.121 1.00 64.44 177 LEU A O 1
ATOM 1298 N N . ALA A 1 178 ? 54.310 -10.308 -66.489 1.00 64.56 178 ALA A N 1
ATOM 1299 C CA . ALA A 1 178 ? 55.011 -11.556 -66.780 1.00 64.56 178 ALA A CA 1
ATOM 1300 C C . ALA A 1 178 ? 56.506 -11.386 -67.143 1.00 64.56 178 ALA A C 1
ATOM 1302 O O . ALA A 1 178 ? 57.315 -12.076 -66.527 1.00 64.56 178 ALA A O 1
ATOM 1303 N N . PRO A 1 179 ? 56.922 -10.456 -68.033 1.00 58.06 179 PRO A N 1
ATOM 1304 C CA . PRO A 1 179 ? 58.336 -10.292 -68.394 1.00 58.06 179 PRO A CA 1
ATOM 1305 C C . PRO A 1 179 ? 59.200 -9.610 -67.316 1.00 58.06 179 PRO A C 1
ATOM 1307 O O . PRO A 1 179 ? 60.377 -9.356 -67.560 1.00 58.06 179 PRO A O 1
ATOM 1310 N N . LEU A 1 180 ? 58.640 -9.269 -66.148 1.00 60.56 180 LEU A N 1
ATOM 1311 C CA . LEU A 1 180 ? 59.373 -8.628 -65.052 1.00 60.56 180 LEU A CA 1
ATOM 1312 C C . LEU A 1 180 ? 59.502 -9.509 -63.809 1.00 60.56 180 LEU A C 1
ATOM 1314 O O . LEU A 1 180 ? 60.499 -9.373 -63.111 1.00 60.56 180 LEU A O 1
ATOM 1318 N N . GLN A 1 181 ? 58.555 -10.415 -63.529 1.00 54.84 181 GLN A N 1
ATOM 1319 C CA . GLN A 1 181 ? 58.596 -11.248 -62.313 1.00 54.84 181 GLN A CA 1
ATOM 1320 C C . GLN A 1 181 ? 59.790 -12.212 -62.232 1.00 54.84 181 GLN A C 1
ATOM 1322 O O . GLN A 1 181 ? 60.170 -12.616 -61.135 1.00 54.84 181 GLN A O 1
ATOM 1327 N N . GLU A 1 182 ? 60.427 -12.510 -63.362 1.00 55.84 182 GLU A N 1
ATOM 1328 C CA . GLU A 1 182 ? 61.645 -13.324 -63.461 1.00 55.84 182 GLU A CA 1
ATOM 1329 C C . GLU A 1 182 ? 62.893 -12.640 -62.841 1.00 55.84 182 GLU A C 1
ATOM 1331 O O . GLU A 1 182 ? 63.912 -13.291 -62.621 1.00 55.84 182 GLU A O 1
ATOM 1336 N N . ALA A 1 183 ? 62.831 -11.337 -62.518 1.00 53.91 183 ALA A N 1
ATOM 1337 C CA . ALA A 1 183 ? 63.998 -10.542 -62.117 1.00 53.91 183 ALA A CA 1
ATOM 1338 C C . ALA A 1 183 ? 64.252 -10.429 -60.593 1.00 53.91 183 ALA A C 1
ATOM 1340 O O . ALA A 1 183 ? 65.410 -10.334 -60.182 1.00 53.91 183 ALA A O 1
ATOM 1341 N N . THR A 1 184 ? 63.215 -10.414 -59.741 1.00 54.38 184 THR A N 1
ATOM 1342 C CA . THR A 1 184 ? 63.354 -10.133 -58.285 1.00 54.38 184 THR A CA 1
ATOM 1343 C C . THR A 1 184 ? 63.577 -11.366 -57.417 1.00 54.38 184 THR A C 1
ATOM 1345 O O . THR A 1 184 ? 64.293 -11.280 -56.419 1.00 54.38 184 THR A O 1
ATOM 1348 N N . THR A 1 185 ? 62.998 -12.521 -57.765 1.00 54.88 185 THR A N 1
ATOM 1349 C CA . THR A 1 185 ? 63.037 -13.735 -56.918 1.00 54.88 185 THR A CA 1
ATOM 1350 C C . THR A 1 185 ? 64.467 -14.195 -56.602 1.00 54.88 185 THR A C 1
ATOM 1352 O O . THR A 1 185 ? 64.725 -14.785 -55.558 1.00 54.88 185 THR A O 1
ATOM 1355 N N . THR A 1 186 ? 65.415 -13.831 -57.464 1.00 53.34 186 THR A N 1
ATOM 1356 C CA . THR A 1 186 ? 66.869 -14.011 -57.343 1.00 53.34 186 THR A CA 1
ATOM 1357 C C . THR A 1 186 ? 67.509 -13.287 -56.139 1.00 53.34 186 THR A C 1
ATOM 1359 O O . THR A 1 186 ? 68.687 -13.512 -55.870 1.00 53.34 186 THR A O 1
ATOM 1362 N N . ALA A 1 187 ? 66.792 -12.408 -55.421 1.00 50.03 187 ALA A N 1
ATOM 1363 C CA . ALA A 1 187 ? 67.417 -11.421 -54.530 1.00 50.03 187 ALA A CA 1
ATOM 1364 C C . ALA A 1 187 ? 66.972 -11.413 -53.046 1.00 50.03 187 ALA A C 1
ATOM 1366 O O . ALA A 1 187 ? 67.793 -11.114 -52.179 1.00 50.03 187 ALA A O 1
ATOM 1367 N N . GLU A 1 188 ? 65.712 -11.720 -52.719 1.00 48.03 188 GLU A N 1
ATOM 1368 C CA . GLU A 1 188 ? 65.106 -11.321 -51.426 1.00 48.03 188 GLU A CA 1
ATOM 1369 C C . GLU A 1 188 ? 65.458 -12.215 -50.209 1.00 48.03 188 GLU A C 1
ATOM 1371 O O . GLU A 1 188 ? 65.237 -11.835 -49.059 1.00 48.03 188 GLU A O 1
ATOM 1376 N N . ALA A 1 189 ? 66.074 -13.382 -50.419 1.00 53.88 189 ALA A N 1
ATOM 1377 C CA . ALA A 1 189 ? 66.303 -14.419 -49.396 1.00 53.88 189 ALA A CA 1
ATOM 1378 C C . ALA A 1 189 ? 67.315 -14.074 -48.264 1.00 53.88 189 ALA A C 1
ATOM 1380 O O . ALA A 1 189 ? 67.820 -14.972 -47.591 1.00 53.88 189 ALA A O 1
ATOM 1381 N N . ALA A 1 190 ? 67.648 -12.797 -48.050 1.00 47.69 190 ALA A N 1
ATOM 1382 C CA . ALA A 1 190 ? 68.850 -12.358 -47.333 1.00 47.69 190 ALA A CA 1
ATOM 1383 C C . ALA A 1 190 ? 68.630 -11.619 -45.989 1.00 47.69 190 ALA A C 1
ATOM 1385 O O . ALA A 1 190 ? 69.616 -11.195 -45.387 1.00 47.69 190 ALA A O 1
ATOM 1386 N N . VAL A 1 191 ? 67.386 -11.407 -45.522 1.00 47.91 191 VAL A N 1
ATOM 1387 C CA . VAL A 1 191 ? 67.098 -10.350 -44.511 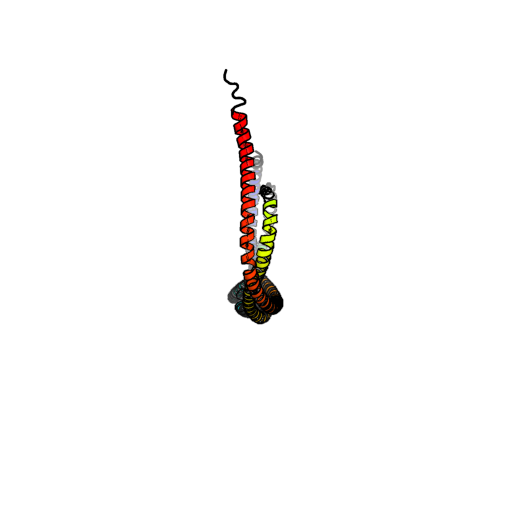1.00 47.91 191 VAL A CA 1
ATOM 1388 C C . VAL A 1 191 ? 66.416 -10.809 -43.203 1.00 47.91 191 VAL A C 1
ATOM 1390 O O . VAL A 1 191 ? 66.652 -10.212 -42.158 1.00 47.91 191 VAL A O 1
ATOM 1393 N N . ALA A 1 192 ? 65.576 -11.848 -43.206 1.00 45.69 192 ALA A N 1
ATOM 1394 C CA . ALA A 1 192 ? 64.508 -12.021 -42.199 1.00 45.69 192 ALA A CA 1
ATOM 1395 C C . ALA A 1 192 ? 64.888 -12.553 -40.785 1.00 45.69 192 ALA A C 1
ATOM 1397 O O . ALA A 1 192 ? 63.998 -12.952 -40.033 1.00 45.69 192 ALA A O 1
ATOM 1398 N N . ALA A 1 193 ? 66.166 -12.597 -40.391 1.00 49.31 193 ALA A N 1
ATOM 1399 C CA . ALA A 1 193 ? 66.630 -13.260 -39.154 1.00 49.31 193 ALA A CA 1
ATOM 1400 C C . ALA A 1 193 ? 66.396 -12.418 -37.867 1.00 49.31 193 ALA A C 1
ATOM 1402 O O . ALA A 1 193 ? 67.343 -11.943 -37.246 1.00 49.31 193 ALA A O 1
ATOM 1403 N N . ALA A 1 194 ? 65.116 -12.199 -37.532 1.00 43.97 194 ALA A N 1
ATOM 1404 C CA . ALA A 1 194 ? 64.588 -11.094 -36.718 1.00 43.97 194 ALA A CA 1
ATOM 1405 C C . ALA A 1 194 ? 64.592 -11.262 -35.170 1.00 43.97 194 ALA A C 1
ATOM 1407 O O . ALA A 1 194 ? 65.280 -12.106 -34.604 1.00 43.97 194 ALA A O 1
ATOM 1408 N N . GLN A 1 195 ? 63.838 -10.385 -34.485 1.00 32.22 195 GLN A N 1
ATOM 1409 C CA . GLN A 1 195 ? 64.054 -9.916 -33.103 1.00 32.22 195 GLN A CA 1
ATOM 1410 C C . GLN A 1 195 ? 62.698 -9.722 -32.372 1.00 32.22 195 GLN A C 1
ATOM 1412 O O . GLN A 1 195 ? 61.964 -8.790 -32.699 1.00 32.22 195 GLN A O 1
ATOM 1417 N N . THR A 1 196 ? 62.359 -10.569 -31.384 1.00 40.66 196 THR A N 1
ATOM 1418 C CA . THR A 1 196 ? 60.953 -10.760 -30.925 1.00 40.66 196 THR A CA 1
ATOM 1419 C C . THR A 1 196 ? 60.787 -11.053 -29.383 1.00 40.66 196 THR A C 1
ATOM 1421 O O . THR A 1 196 ? 60.664 -12.225 -29.058 1.00 40.66 196 THR A O 1
ATOM 1424 N N . GLU A 1 197 ? 60.725 -10.079 -28.413 1.00 42.28 197 GLU A N 1
ATOM 1425 C CA . GLU A 1 197 ? 61.209 -10.346 -26.987 1.00 42.28 197 GLU A CA 1
ATOM 1426 C C . GLU A 1 197 ? 60.503 -9.984 -25.534 1.00 42.28 197 GLU A C 1
ATOM 1428 O O . GLU A 1 197 ? 61.131 -10.456 -24.602 1.00 42.28 197 GLU A O 1
ATOM 1433 N N . VAL A 1 198 ? 59.338 -9.314 -25.090 1.00 38.72 198 VAL A N 1
ATOM 1434 C CA . VAL A 1 198 ? 58.983 -9.011 -23.557 1.00 38.72 198 VAL A CA 1
ATOM 1435 C C . VAL A 1 198 ? 57.484 -8.703 -22.934 1.00 38.72 198 VAL A C 1
ATOM 1437 O O . VAL A 1 198 ? 56.710 -8.076 -23.659 1.00 38.72 198 VAL A O 1
ATOM 1440 N N . ASN A 1 199 ? 57.032 -8.981 -21.613 1.00 36.41 199 ASN A N 1
ATOM 1441 C CA . ASN A 1 199 ? 55.777 -8.403 -20.832 1.00 36.41 199 ASN A CA 1
ATOM 1442 C C . ASN A 1 199 ? 55.313 -8.666 -19.254 1.00 36.41 199 ASN A C 1
ATOM 1444 O O . ASN A 1 199 ? 55.581 -9.760 -18.763 1.00 36.41 199 ASN A O 1
ATOM 1448 N N . ARG A 1 200 ? 54.452 -7.784 -18.556 1.00 34.94 200 ARG A N 1
ATOM 1449 C CA . ARG A 1 200 ? 53.274 -7.903 -17.488 1.00 34.94 200 ARG A CA 1
ATOM 1450 C C . ARG A 1 200 ? 53.281 -7.945 -15.840 1.00 34.94 200 ARG A C 1
ATOM 1452 O O . ARG A 1 200 ? 54.143 -8.630 -15.310 1.00 34.94 200 ARG A O 1
ATOM 1459 N N . VAL A 1 201 ? 52.282 -7.363 -15.018 1.00 38.25 201 VAL A N 1
ATOM 1460 C CA . VAL A 1 201 ? 52.046 -7.403 -13.444 1.00 38.25 201 VAL A CA 1
ATOM 1461 C C . VAL A 1 201 ? 50.671 -6.836 -12.722 1.00 38.25 201 VAL A C 1
ATOM 1463 O O . VAL A 1 201 ? 49.967 -6.128 -13.436 1.00 38.25 201 VAL A O 1
ATOM 1466 N N . ASN A 1 202 ? 50.250 -7.068 -11.389 1.00 30.69 202 ASN A N 1
ATOM 1467 C CA . ASN A 1 202 ? 49.032 -6.502 -10.557 1.00 30.69 202 ASN A CA 1
ATOM 1468 C C . ASN A 1 202 ? 48.859 -6.671 -8.915 1.00 30.69 202 ASN A C 1
ATOM 1470 O O . ASN A 1 202 ? 49.769 -7.248 -8.331 1.00 30.69 202 ASN A O 1
ATOM 1474 N N . GLY A 1 203 ? 47.768 -6.206 -8.139 1.00 28.97 203 GLY A N 1
ATOM 1475 C CA . GLY A 1 203 ? 47.442 -6.382 -6.602 1.00 28.97 203 GLY A CA 1
ATOM 1476 C C . GLY A 1 203 ? 46.185 -5.674 -5.803 1.00 28.97 203 GLY A C 1
ATOM 1477 O O . GLY A 1 203 ? 45.468 -4.975 -6.513 1.00 28.97 203 GLY A O 1
ATOM 1478 N N . LEU A 1 204 ? 45.903 -5.814 -4.414 1.00 31.19 204 LEU A N 1
ATOM 1479 C CA . LEU A 1 204 ? 44.992 -5.074 -3.323 1.00 31.19 204 LEU A CA 1
ATOM 1480 C C . LEU A 1 204 ? 44.006 -5.933 -2.315 1.00 31.19 204 LEU A C 1
ATOM 1482 O O . LEU A 1 204 ? 43.920 -7.107 -2.649 1.00 31.19 204 LEU A O 1
ATOM 1486 N N . VAL A 1 205 ? 43.206 -5.668 -1.165 1.00 32.34 205 VAL A N 1
ATOM 1487 C CA . VAL A 1 205 ? 42.817 -4.685 0.014 1.00 32.34 205 VAL A CA 1
ATOM 1488 C C . VAL A 1 205 ? 41.791 -5.226 1.202 1.00 32.34 205 VAL A C 1
ATOM 1490 O O . VAL A 1 205 ? 41.269 -6.312 0.984 1.00 32.34 205 VAL A O 1
ATOM 1493 N N . ALA A 1 206 ? 41.448 -4.584 2.418 1.00 33.06 206 ALA A N 1
ATOM 1494 C CA . ALA A 1 206 ? 40.546 -5.076 3.619 1.00 33.06 206 ALA A CA 1
ATOM 1495 C C . ALA A 1 206 ? 39.814 -4.077 4.719 1.00 33.06 206 ALA A C 1
ATOM 1497 O O . ALA A 1 206 ? 39.987 -2.874 4.533 1.00 33.06 206 ALA A O 1
ATOM 1498 N N . ARG A 1 207 ? 39.006 -4.482 5.819 1.00 30.67 207 ARG A N 1
ATOM 1499 C CA . ARG A 1 207 ? 38.194 -3.657 6.916 1.00 30.67 207 ARG A CA 1
ATOM 1500 C C . ARG A 1 207 ? 37.570 -4.318 8.297 1.00 30.67 207 ARG A C 1
ATOM 1502 O O . ARG A 1 207 ? 37.792 -5.511 8.457 1.00 30.67 207 ARG A O 1
ATOM 1509 N N . TRP A 1 208 ? 36.821 -3.631 9.284 1.00 36.34 208 TRP A N 1
ATOM 1510 C CA . TRP A 1 208 ? 36.455 -4.020 10.778 1.00 36.34 208 TRP A CA 1
ATOM 1511 C C . TRP A 1 208 ? 35.111 -3.504 11.593 1.00 36.34 208 TRP A C 1
ATOM 1513 O O . TRP A 1 208 ? 34.373 -2.745 10.971 1.00 36.34 208 TRP A O 1
ATOM 1523 N N . LYS A 1 209 ? 34.754 -3.843 12.928 1.00 27.73 209 LYS A N 1
ATOM 1524 C CA . LYS A 1 209 ? 33.490 -3.458 13.812 1.00 27.73 209 LYS A CA 1
ATOM 1525 C C . LYS A 1 209 ? 33.394 -3.732 15.440 1.00 27.73 209 LYS A C 1
ATOM 1527 O O . LYS A 1 209 ? 34.193 -4.554 15.867 1.00 27.73 209 LYS A O 1
ATOM 1532 N N . ASN A 1 210 ? 32.461 -3.160 16.337 1.00 27.53 210 ASN A N 1
ATOM 1533 C CA . ASN A 1 210 ? 32.085 -3.468 17.847 1.00 27.53 210 ASN A CA 1
ATOM 1534 C C . ASN A 1 210 ? 30.693 -2.830 18.474 1.00 27.53 210 ASN A C 1
ATOM 1536 O O . ASN A 1 210 ? 30.016 -2.329 17.578 1.00 27.53 210 ASN A O 1
ATOM 1540 N N . TYR A 1 211 ? 30.073 -2.693 19.750 1.00 28.34 211 TYR A N 1
ATOM 1541 C CA . TYR A 1 211 ? 30.099 -3.026 21.291 1.00 28.34 211 TYR A CA 1
ATOM 1542 C C . TYR A 1 211 ? 28.798 -2.624 22.252 1.00 28.34 211 TYR A C 1
ATOM 1544 O O . TYR A 1 211 ? 27.921 -1.990 21.675 1.00 28.34 211 TYR A O 1
ATOM 1552 N N . VAL A 1 212 ? 28.683 -2.853 23.649 1.00 25.53 212 VAL A N 1
ATOM 1553 C CA . VAL A 1 212 ? 27.873 -2.175 24.859 1.00 25.53 212 VAL A CA 1
ATOM 1554 C C . VAL A 1 212 ? 26.644 -2.815 25.760 1.00 25.53 212 VAL A C 1
ATOM 1556 O O . VAL A 1 212 ? 25.851 -3.522 25.151 1.00 25.53 212 VAL A O 1
ATOM 1559 N N . ALA A 1 213 ? 26.410 -2.565 27.142 1.00 30.00 213 ALA A N 1
ATOM 1560 C CA . ALA A 1 213 ? 25.191 -2.911 28.095 1.00 30.00 213 ALA A CA 1
ATOM 1561 C C . ALA A 1 213 ? 25.059 -2.437 29.685 1.00 30.00 213 ALA A C 1
ATOM 1563 O O . ALA A 1 213 ? 26.085 -1.989 30.186 1.00 30.00 213 ALA A O 1
ATOM 1564 N N . LEU A 1 214 ? 23.896 -2.617 30.485 1.00 32.06 214 LEU A N 1
ATOM 1565 C CA . LEU A 1 214 ? 23.597 -2.824 32.040 1.00 32.06 214 LEU A CA 1
ATOM 1566 C C . LEU A 1 214 ? 22.788 -1.823 33.086 1.00 32.06 214 LEU A C 1
ATOM 1568 O O . LEU A 1 214 ? 22.981 -0.625 32.906 1.00 32.06 214 LEU A O 1
ATOM 1572 N N . ARG A 1 215 ? 21.954 -2.228 34.176 1.00 25.12 215 ARG A N 1
ATOM 1573 C CA . ARG A 1 215 ? 21.202 -1.388 35.306 1.00 25.12 215 ARG A CA 1
ATOM 1574 C C . ARG A 1 215 ? 20.298 -2.005 36.573 1.00 25.12 215 ARG A C 1
ATOM 1576 O O . ARG A 1 215 ? 19.754 -3.077 36.348 1.00 25.12 215 ARG A O 1
ATOM 1583 N N . ASP A 1 216 ? 20.046 -1.301 37.777 1.00 32.09 216 ASP A N 1
ATOM 1584 C CA . ASP A 1 216 ? 18.945 -1.162 38.944 1.00 32.09 216 ASP A CA 1
ATOM 1585 C C . ASP A 1 216 ? 18.519 -2.047 40.273 1.00 32.09 216 ASP A C 1
ATOM 1587 O O . ASP A 1 216 ? 18.674 -3.259 40.213 1.00 32.09 216 ASP A O 1
ATOM 1591 N N . GLU A 1 217 ? 17.929 -1.486 41.443 1.00 31.59 217 GLU A N 1
ATOM 1592 C CA . GLU A 1 217 ? 17.352 -2.151 42.762 1.00 31.59 217 GLU A CA 1
ATOM 1593 C C . GLU A 1 217 ? 16.565 -1.339 43.976 1.00 31.59 217 GLU A C 1
ATOM 1595 O O . GLU A 1 217 ? 16.541 -0.112 43.927 1.00 31.59 217 GLU A O 1
ATOM 1600 N N . LEU A 1 218 ? 16.020 -1.996 45.095 1.00 35.72 218 LEU A N 1
ATOM 1601 C CA . LEU A 1 218 ? 15.755 -1.652 46.607 1.00 35.72 218 LEU A CA 1
ATOM 1602 C C . LEU A 1 218 ? 14.401 -1.129 47.342 1.00 35.72 218 LEU A C 1
ATOM 1604 O O . LEU A 1 218 ? 13.802 -0.185 46.843 1.00 35.72 218 LEU A O 1
ATOM 1608 N N . ALA A 1 219 ? 13.980 -1.630 48.578 1.00 31.48 219 ALA A N 1
ATOM 1609 C CA . ALA A 1 219 ? 13.281 -0.955 49.788 1.00 31.48 219 ALA A CA 1
ATOM 1610 C C . ALA A 1 219 ? 12.616 -1.866 50.940 1.00 31.48 219 ALA A C 1
ATOM 1612 O O . ALA A 1 219 ? 12.316 -3.023 50.661 1.00 31.48 219 ALA A O 1
ATOM 1613 N N . ASN A 1 220 ? 12.352 -1.400 52.216 1.00 33.78 220 ASN A N 1
ATOM 1614 C CA . ASN A 1 220 ? 11.713 -2.169 53.374 1.00 33.78 220 ASN A CA 1
ATOM 1615 C C . ASN A 1 220 ? 11.251 -1.341 54.667 1.00 33.78 220 ASN A C 1
ATOM 1617 O O . ASN A 1 220 ? 11.513 -0.142 54.705 1.00 33.78 220 ASN A O 1
ATOM 1621 N N . LEU A 1 221 ? 10.694 -1.987 55.744 1.00 36.78 221 LEU A N 1
ATOM 1622 C CA . LEU A 1 221 ? 10.655 -1.653 57.231 1.00 36.78 221 LEU A CA 1
ATOM 1623 C C . LEU A 1 221 ? 9.320 -1.246 57.990 1.00 36.78 221 LEU A C 1
ATOM 1625 O O . LEU A 1 221 ? 8.447 -0.585 57.446 1.00 36.78 221 LEU A O 1
ATOM 1629 N N . VAL A 1 222 ? 9.265 -1.557 59.316 1.00 39.53 222 VAL A N 1
ATOM 1630 C CA . VAL A 1 222 ? 8.386 -1.098 60.461 1.00 39.53 222 VAL A CA 1
ATOM 1631 C C . VAL A 1 222 ? 6.920 -1.609 60.538 1.00 39.53 222 VAL A C 1
ATOM 1633 O O . VAL A 1 222 ? 6.126 -1.283 59.669 1.00 39.53 222 VAL A O 1
ATOM 1636 N N . ALA A 1 223 ? 6.384 -2.334 61.546 1.00 44.75 223 ALA A N 1
ATOM 1637 C CA . ALA A 1 223 ? 6.781 -2.876 62.874 1.00 44.75 223 ALA A CA 1
ATOM 1638 C C . ALA A 1 223 ? 6.212 -2.228 64.177 1.00 44.75 223 ALA A C 1
ATOM 1640 O O . ALA A 1 223 ? 5.357 -2.821 64.830 1.00 44.75 223 ALA A O 1
ATOM 1641 N N . ALA A 1 224 ? 6.697 -1.065 64.624 1.00 42.56 224 ALA A N 1
ATOM 1642 C CA . ALA A 1 224 ? 6.786 -0.707 66.059 1.00 42.56 224 ALA A CA 1
ATOM 1643 C C . ALA A 1 224 ? 5.501 -0.286 66.841 1.00 42.56 224 ALA A C 1
ATOM 1645 O O . ALA A 1 224 ? 5.613 0.383 67.864 1.00 42.56 224 ALA A O 1
ATOM 1646 N N . LYS A 1 225 ? 4.276 -0.625 66.410 1.00 50.31 225 LYS A N 1
ATOM 1647 C CA . LYS A 1 225 ? 3.024 -0.019 66.948 1.00 50.31 225 LYS A CA 1
ATOM 1648 C C . LYS A 1 225 ? 2.293 -0.789 68.074 1.00 50.31 225 LYS A C 1
ATOM 1650 O O . LYS A 1 225 ? 1.188 -0.406 68.438 1.00 50.31 225 LYS A O 1
ATOM 1655 N N . LYS A 1 226 ? 2.862 -1.874 68.607 1.00 54.25 226 LYS A N 1
ATOM 1656 C CA . LYS A 1 226 ? 2.095 -2.996 69.200 1.00 54.25 226 LYS A CA 1
ATOM 1657 C C . LYS A 1 226 ? 1.912 -3.016 70.737 1.00 54.25 226 LYS A C 1
ATOM 1659 O O . LYS A 1 226 ? 1.694 -4.093 71.281 1.00 54.25 226 LYS A O 1
ATOM 1664 N N . GLN A 1 227 ? 2.091 -1.901 71.456 1.00 46.91 227 GLN A N 1
ATOM 1665 C CA . GLN A 1 227 ? 2.169 -1.937 72.938 1.00 46.91 227 GLN A CA 1
ATOM 1666 C C . GLN A 1 227 ? 1.400 -0.840 73.696 1.00 46.91 227 GLN A C 1
ATOM 1668 O O . GLN A 1 227 ? 1.579 -0.651 74.892 1.00 46.91 227 GLN A O 1
ATOM 1673 N N . ARG A 1 228 ? 0.482 -0.158 73.006 1.00 49.59 228 ARG A N 1
ATOM 1674 C CA . ARG A 1 228 ? -0.591 0.655 73.615 1.00 49.59 228 ARG A CA 1
ATOM 1675 C C . ARG A 1 228 ? -1.691 -0.226 74.237 1.00 49.59 228 ARG A C 1
ATOM 1677 O O . ARG A 1 228 ? -2.437 0.221 75.099 1.00 49.59 228 ARG A O 1
ATOM 1684 N N . ASP A 1 229 ? -1.812 -1.460 73.756 1.00 51.62 229 ASP A N 1
ATOM 1685 C CA . ASP A 1 229 ? -3.096 -2.164 73.645 1.00 51.62 229 ASP A CA 1
ATOM 1686 C C . ASP A 1 229 ? -3.603 -2.814 74.949 1.00 51.62 229 ASP A C 1
ATOM 1688 O O . ASP A 1 229 ? -4.744 -3.262 75.005 1.00 51.62 229 ASP A O 1
ATOM 1692 N N . GLU A 1 230 ? -2.781 -2.858 76.002 1.00 50.03 230 GLU A N 1
ATOM 1693 C CA . GLU A 1 230 ? -3.041 -3.665 77.208 1.00 50.03 230 GLU A CA 1
ATOM 1694 C C . GLU A 1 230 ? -3.553 -2.836 78.403 1.00 50.03 230 GLU A C 1
ATOM 1696 O O . GLU A 1 230 ? -4.371 -3.323 79.182 1.00 50.03 230 GLU A O 1
ATOM 1701 N N . ALA A 1 231 ? -3.185 -1.551 78.504 1.00 44.75 231 ALA A N 1
ATOM 1702 C CA . ALA A 1 231 ? -3.693 -0.634 79.541 1.00 44.75 231 ALA A CA 1
ATOM 1703 C C . ALA A 1 231 ? -5.204 -0.333 79.412 1.00 44.75 231 ALA A C 1
ATOM 1705 O O . ALA A 1 231 ? -5.814 0.264 80.295 1.00 44.75 231 ALA A O 1
ATOM 1706 N N . GLN A 1 232 ? -5.809 -0.752 78.301 1.00 52.28 232 GLN A N 1
ATOM 1707 C CA . GLN A 1 232 ? -7.200 -0.505 77.952 1.00 52.28 232 GLN A CA 1
ATOM 1708 C C . GLN A 1 232 ? -8.189 -1.317 78.812 1.00 52.28 232 GLN A C 1
ATOM 1710 O O . GLN A 1 232 ? -9.314 -0.871 79.020 1.00 52.28 232 GLN A O 1
ATOM 1715 N N . LEU A 1 233 ? -7.803 -2.507 79.295 1.00 51.56 233 LEU A N 1
ATOM 1716 C CA . LEU A 1 233 ? -8.774 -3.576 79.573 1.00 51.56 233 LEU A CA 1
ATOM 1717 C C . LEU A 1 233 ? -9.721 -3.338 80.765 1.00 51.56 233 LEU A C 1
ATOM 1719 O O . LEU A 1 233 ? -10.902 -3.640 80.657 1.00 51.56 233 LEU A O 1
ATOM 1723 N N . ALA A 1 234 ? -9.238 -2.795 81.887 1.00 44.53 234 ALA A N 1
ATOM 1724 C CA . ALA A 1 234 ? -10.035 -2.695 83.121 1.00 44.53 234 ALA A CA 1
ATOM 1725 C C . ALA A 1 234 ? -10.992 -1.487 83.150 1.00 44.53 234 ALA A C 1
ATOM 1727 O O . ALA A 1 234 ? -12.033 -1.529 83.801 1.00 44.53 234 ALA A O 1
ATOM 1728 N N . SER A 1 235 ? -10.679 -0.423 82.402 1.00 46.53 235 SER A N 1
ATOM 1729 C CA . SER A 1 235 ? -11.599 0.707 82.203 1.00 46.53 235 SER A CA 1
ATOM 1730 C C . SER A 1 235 ? -12.837 0.294 81.391 1.00 46.53 235 SER A C 1
ATOM 1732 O O . SER A 1 235 ? -13.860 0.970 81.450 1.00 46.53 235 SER A O 1
ATOM 1734 N N . LEU A 1 236 ? -12.773 -0.826 80.657 1.00 52.53 236 LEU A N 1
ATOM 1735 C CA . LEU A 1 236 ? -13.866 -1.282 79.804 1.00 52.53 236 LEU A CA 1
ATOM 1736 C C . LEU A 1 236 ? -15.048 -1.878 80.569 1.00 52.53 236 LEU A C 1
ATOM 1738 O O . LEU A 1 236 ? -16.142 -1.754 80.056 1.00 52.53 236 LEU A O 1
ATOM 1742 N N . GLU A 1 237 ? -14.901 -2.523 81.732 1.00 48.38 237 GLU A N 1
ATOM 1743 C CA . GLU A 1 237 ? -15.945 -3.463 82.201 1.00 48.38 237 GLU A CA 1
ATOM 1744 C C . GLU A 1 237 ? -17.156 -2.821 82.898 1.00 48.38 237 GLU A C 1
ATOM 1746 O O . GLU A 1 237 ? -18.288 -3.138 82.545 1.00 48.38 237 GLU A O 1
ATOM 1751 N N . LEU A 1 238 ? -16.981 -1.876 83.831 1.00 43.66 238 LEU A N 1
ATOM 1752 C CA . LEU A 1 238 ? -18.143 -1.144 84.376 1.00 43.66 238 LEU A CA 1
ATOM 1753 C C . LEU A 1 238 ? -18.647 -0.079 83.393 1.00 43.66 238 LEU A C 1
ATOM 1755 O O . LEU A 1 238 ? -19.837 0.241 83.340 1.00 43.66 238 LEU A O 1
ATOM 1759 N N . LYS A 1 239 ? -17.730 0.418 82.555 1.00 50.28 239 LYS A N 1
ATOM 1760 C CA . LYS A 1 239 ? -18.077 1.169 81.359 1.00 50.28 239 LYS A CA 1
ATOM 1761 C C . LYS A 1 239 ? -18.954 0.309 80.444 1.00 50.28 239 LYS A C 1
ATOM 1763 O O . LYS A 1 239 ? -19.935 0.841 79.961 1.00 50.28 239 LYS A O 1
ATOM 1768 N N . ALA A 1 240 ? -18.711 -0.999 80.308 1.00 48.81 240 ALA A N 1
ATOM 1769 C CA . ALA A 1 240 ? -19.408 -1.889 79.378 1.00 48.81 240 ALA A CA 1
ATOM 1770 C C . ALA A 1 240 ? -20.907 -2.044 79.644 1.00 48.81 240 ALA A C 1
ATOM 1772 O O . ALA A 1 240 ? -21.593 -2.408 78.707 1.00 48.81 240 ALA A O 1
ATOM 1773 N N . THR A 1 241 ? -21.446 -1.762 80.838 1.00 43.53 241 THR A N 1
ATOM 1774 C CA . THR A 1 241 ? -22.906 -1.849 81.094 1.00 43.53 241 THR A CA 1
ATOM 1775 C C . THR A 1 241 ? -23.628 -0.512 80.891 1.00 43.53 241 THR A C 1
ATOM 1777 O O . THR A 1 241 ? -24.760 -0.467 80.406 1.00 43.53 241 THR A O 1
ATOM 1780 N N . VAL A 1 242 ? -22.969 0.603 81.223 1.00 50.38 242 VAL A N 1
ATOM 1781 C CA . VAL A 1 242 ? -23.467 1.947 80.874 1.00 50.38 242 VAL A CA 1
ATOM 1782 C C . VAL A 1 242 ? -23.319 2.170 79.375 1.00 50.38 242 VAL A C 1
ATOM 1784 O O . VAL A 1 242 ? -24.246 2.678 78.750 1.00 50.38 242 VAL A O 1
ATOM 1787 N N . ASP A 1 243 ? -22.210 1.698 78.801 1.00 53.03 243 ASP A N 1
ATOM 1788 C CA . ASP A 1 243 ? -22.072 1.428 77.381 1.00 53.03 243 ASP A CA 1
ATOM 1789 C C . ASP A 1 243 ? -23.188 0.475 76.967 1.00 53.03 243 ASP A C 1
ATOM 1791 O O . ASP A 1 243 ? -24.003 0.962 76.233 1.00 53.03 243 ASP A O 1
ATOM 1795 N N . GLU A 1 244 ? -23.393 -0.756 77.457 1.00 52.44 244 GLU A N 1
ATOM 1796 C CA . GLU A 1 244 ? -24.468 -1.667 76.978 1.00 52.44 244 GLU A CA 1
ATOM 1797 C C . GLU A 1 244 ? -25.849 -0.993 76.820 1.00 52.44 244 GLU A C 1
ATOM 1799 O O . GLU A 1 244 ? -26.550 -1.264 75.847 1.00 52.44 244 GLU A O 1
ATOM 1804 N N . LYS A 1 245 ? -26.232 -0.032 77.678 1.00 48.84 245 LYS A N 1
ATOM 1805 C CA . LYS A 1 245 ? -27.430 0.806 77.454 1.00 48.84 245 LYS A CA 1
ATOM 1806 C C . LYS A 1 245 ? -27.224 2.047 76.570 1.00 48.84 245 LYS A C 1
ATOM 1808 O O . LYS A 1 245 ? -28.098 2.320 75.750 1.00 48.84 245 LYS A O 1
ATOM 1813 N N . MET A 1 246 ? -26.088 2.744 76.622 1.00 55.97 246 MET A N 1
ATOM 1814 C CA . MET A 1 246 ? -25.660 3.737 75.610 1.00 55.97 246 MET A CA 1
ATOM 1815 C C . MET A 1 246 ? -25.209 3.120 74.268 1.00 55.97 246 MET A C 1
ATOM 1817 O O . MET A 1 246 ? -24.915 3.846 73.328 1.00 55.97 246 MET A O 1
ATOM 1821 N N . GLN A 1 247 ? -25.217 1.796 74.168 1.00 60.38 247 GLN A N 1
ATOM 1822 C CA . GLN A 1 247 ? -24.825 0.904 73.083 1.00 60.38 247 GLN A CA 1
ATOM 1823 C C . GLN A 1 247 ? -26.062 0.145 72.626 1.00 60.38 247 GLN A C 1
ATOM 1825 O O . GLN A 1 247 ? -26.098 -0.189 71.471 1.00 60.38 247 GLN A O 1
ATOM 1830 N N . GLN A 1 248 ? -27.129 -0.009 73.413 1.00 58.66 248 GLN A N 1
ATOM 1831 C CA . GLN A 1 248 ? -28.470 -0.287 72.879 1.00 58.66 248 GLN A CA 1
ATOM 1832 C C . GLN A 1 248 ? -29.111 0.997 72.337 1.00 58.66 248 GLN A C 1
ATOM 1834 O O . GLN A 1 248 ? -29.629 1.003 71.224 1.00 58.66 248 GLN A O 1
ATOM 1839 N N . LEU A 1 249 ? -28.997 2.126 73.050 1.00 63.09 249 LEU A N 1
ATOM 1840 C CA . LEU A 1 249 ? -29.271 3.449 72.474 1.00 63.09 249 LEU A CA 1
ATOM 1841 C C . LEU A 1 249 ? -28.289 3.737 71.331 1.00 63.09 249 LEU A C 1
ATOM 1843 O O . LEU A 1 249 ? -28.690 4.243 70.289 1.00 63.09 249 LEU A O 1
ATOM 1847 N N . GLY A 1 250 ? -27.023 3.364 71.511 1.00 64.38 250 GLY A N 1
ATOM 1848 C CA . GLY A 1 250 ? -25.965 3.496 70.518 1.00 64.38 250 GLY A CA 1
ATOM 1849 C C . GLY A 1 250 ? -26.139 2.563 69.331 1.00 64.38 250 GLY A C 1
ATOM 1850 O O . GLY A 1 250 ? -25.792 2.973 68.246 1.00 64.38 250 GLY A O 1
ATOM 1851 N N . GLU A 1 251 ? -26.733 1.380 69.479 1.00 68.06 251 GLU A N 1
ATOM 1852 C CA . GLU A 1 251 ? -27.104 0.433 68.417 1.00 68.06 251 GLU A CA 1
ATOM 1853 C C . GLU A 1 251 ? -28.420 0.840 67.775 1.00 68.06 251 GLU A C 1
ATOM 1855 O O . GLU A 1 251 ? -28.605 0.552 66.605 1.00 68.06 251 GLU A O 1
ATOM 1860 N N . ALA A 1 252 ? -29.315 1.554 68.460 1.00 63.59 252 ALA A N 1
ATOM 1861 C CA . ALA A 1 252 ? -30.471 2.182 67.827 1.00 63.59 252 ALA A CA 1
ATOM 1862 C C . ALA A 1 252 ? -30.033 3.394 66.987 1.00 63.59 252 ALA A C 1
ATOM 1864 O O . ALA A 1 252 ? -30.386 3.493 65.814 1.00 63.59 252 ALA A O 1
ATOM 1865 N N . GLN A 1 253 ? -29.192 4.273 67.541 1.00 68.94 253 GLN A N 1
ATOM 1866 C CA . GLN A 1 253 ? -28.598 5.412 66.835 1.00 68.94 253 GLN A CA 1
ATOM 1867 C C . GLN A 1 253 ? -27.601 4.972 65.758 1.00 68.94 253 GLN A C 1
ATOM 1869 O O . GLN A 1 253 ? -27.545 5.607 64.712 1.00 68.94 253 GLN A O 1
ATOM 1874 N N . LYS A 1 254 ? -26.871 3.870 65.958 1.00 73.06 254 LYS A N 1
ATOM 1875 C CA . LYS A 1 254 ? -26.002 3.243 64.958 1.00 73.06 254 LYS A CA 1
ATOM 1876 C C . LYS A 1 254 ? -26.796 2.429 63.953 1.00 73.06 254 LYS A C 1
ATOM 1878 O O . LYS A 1 254 ? -26.465 2.512 62.796 1.00 73.06 254 LYS A O 1
ATOM 1883 N N . THR A 1 255 ? -27.882 1.742 64.297 1.00 74.31 255 THR A N 1
ATOM 1884 C CA . THR A 1 255 ? -28.783 1.163 63.279 1.00 74.31 255 THR A CA 1
ATOM 1885 C C . THR A 1 255 ? -29.406 2.283 62.454 1.00 74.31 255 THR A C 1
ATOM 1887 O O . THR A 1 255 ? -29.545 2.139 61.248 1.00 74.31 255 THR A O 1
ATOM 1890 N N . MET A 1 256 ? -29.710 3.435 63.060 1.00 75.00 256 MET A N 1
ATOM 1891 C CA . MET A 1 256 ? -30.167 4.621 62.341 1.00 75.00 256 MET A CA 1
ATOM 1892 C C . MET A 1 256 ? -29.051 5.255 61.490 1.00 75.00 256 MET A C 1
ATOM 1894 O O . MET A 1 256 ? -29.323 5.597 60.347 1.00 75.00 256 MET A O 1
ATOM 1898 N N . GLN A 1 257 ? -27.807 5.370 61.977 1.00 77.25 257 GLN A N 1
ATOM 1899 C CA . GLN A 1 257 ? -26.661 5.880 61.204 1.00 77.25 257 GLN A CA 1
ATOM 1900 C C . GLN A 1 257 ? -26.188 4.905 60.124 1.00 77.25 257 GLN A C 1
ATOM 1902 O O . GLN A 1 257 ? -25.896 5.351 59.027 1.00 77.25 257 GLN A O 1
ATOM 1907 N N . ASP A 1 258 ? -26.149 3.604 60.391 1.00 77.19 258 ASP A N 1
ATOM 1908 C CA . ASP A 1 258 ? -25.807 2.533 59.455 1.00 77.19 258 ASP A CA 1
ATOM 1909 C C . ASP A 1 258 ? -26.922 2.394 58.410 1.00 77.19 258 ASP A C 1
ATOM 1911 O O . ASP A 1 258 ? -26.619 2.253 57.233 1.00 77.19 258 ASP A O 1
ATOM 1915 N N . ALA A 1 259 ? -28.206 2.535 58.775 1.00 76.44 259 ALA A N 1
ATOM 1916 C CA . ALA A 1 259 ? -29.303 2.618 57.806 1.00 76.44 259 ALA A CA 1
ATOM 1917 C C . ALA A 1 259 ? -29.276 3.933 57.010 1.00 76.44 259 ALA A C 1
ATOM 1919 O O . ALA A 1 259 ? -29.513 3.913 55.807 1.00 76.44 259 ALA A O 1
ATOM 1920 N N . GLN A 1 260 ? -28.941 5.071 57.625 1.00 77.00 260 GLN A N 1
ATOM 1921 C CA . GLN A 1 260 ? -28.792 6.356 56.932 1.00 77.00 260 GLN A C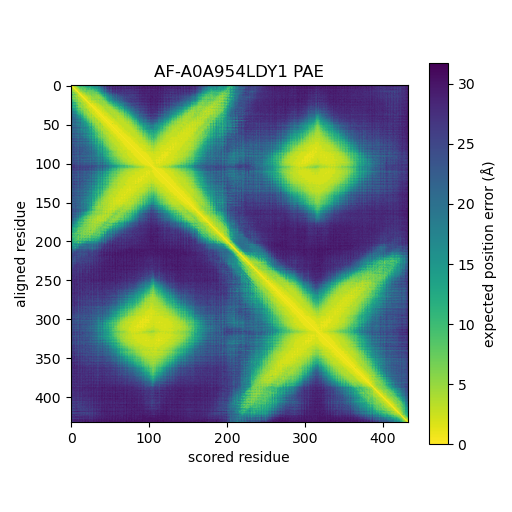A 1
ATOM 1922 C C . GLN A 1 260 ? -27.562 6.362 56.009 1.00 77.00 260 GLN A C 1
ATOM 1924 O O . GLN A 1 260 ? -27.628 6.892 54.901 1.00 77.00 260 GLN A O 1
ATOM 1929 N N . ALA A 1 261 ? -26.467 5.721 56.417 1.00 80.19 261 ALA A N 1
ATOM 1930 C CA . ALA A 1 261 ? -25.272 5.489 55.617 1.00 80.19 261 ALA A CA 1
ATOM 1931 C C . ALA A 1 261 ? -25.536 4.453 54.521 1.00 80.19 261 ALA A C 1
ATOM 1933 O O . ALA A 1 261 ? -25.056 4.637 53.410 1.00 80.19 261 ALA A O 1
ATOM 1934 N N . GLN A 1 262 ? -26.354 3.427 54.770 1.00 81.31 262 GLN A N 1
ATOM 1935 C CA . GLN A 1 262 ? -26.816 2.490 53.748 1.00 81.31 262 GLN A CA 1
ATOM 1936 C C . GLN A 1 262 ? -27.724 3.196 52.739 1.00 81.31 262 GLN A C 1
ATOM 1938 O O . GLN A 1 262 ? -27.538 3.003 51.543 1.00 81.31 262 GLN A O 1
ATOM 1943 N N . VAL A 1 263 ? -28.645 4.065 53.170 1.00 80.31 263 VAL A N 1
ATOM 1944 C CA . VAL A 1 263 ? -29.462 4.907 52.278 1.00 80.31 263 VAL A CA 1
ATOM 1945 C C . VAL A 1 263 ? -28.572 5.848 51.466 1.00 80.31 263 VAL A C 1
ATOM 1947 O O . VAL A 1 263 ? -28.720 5.889 50.252 1.00 80.31 263 VAL A O 1
ATOM 1950 N N . ALA A 1 264 ? -27.606 6.539 52.079 1.00 80.88 264 ALA A N 1
ATOM 1951 C CA . ALA A 1 264 ? -26.678 7.428 51.372 1.00 80.88 264 ALA A CA 1
ATOM 1952 C C . ALA A 1 264 ? -25.729 6.672 50.419 1.00 80.88 264 ALA A C 1
ATOM 1954 O O . ALA A 1 264 ? -25.451 7.139 49.318 1.00 80.88 264 ALA A O 1
ATOM 1955 N N . SER A 1 265 ? -25.269 5.482 50.811 1.00 83.12 265 SER A N 1
ATOM 1956 C CA . SER A 1 265 ? -24.466 4.572 49.987 1.00 83.12 265 SER A CA 1
ATOM 1957 C C . SER A 1 265 ? -25.275 4.036 48.805 1.00 83.12 265 SER A C 1
ATOM 1959 O O . SER A 1 265 ? -24.784 4.014 47.681 1.00 83.12 265 SER A O 1
ATOM 1961 N N . THR A 1 266 ? -26.546 3.690 49.025 1.00 81.12 266 THR A N 1
ATOM 1962 C CA . THR A 1 266 ? -27.453 3.175 47.988 1.00 81.12 266 THR A CA 1
ATOM 1963 C C . THR A 1 266 ? -27.919 4.286 47.041 1.00 81.12 266 THR A C 1
ATOM 1965 O O . THR A 1 266 ? -27.956 4.072 45.836 1.00 81.12 266 THR A O 1
ATOM 1968 N N . ASP A 1 267 ? -28.190 5.496 47.538 1.00 80.69 267 ASP A N 1
ATOM 1969 C CA . ASP A 1 267 ? -28.440 6.699 46.729 1.00 80.69 267 ASP A CA 1
ATOM 1970 C C . ASP A 1 267 ? -27.211 7.068 45.880 1.00 80.69 267 ASP A C 1
ATOM 1972 O O . ASP A 1 267 ? -27.340 7.306 44.676 1.00 80.69 267 ASP A O 1
ATOM 1976 N N . LYS A 1 268 ? -26.004 7.023 46.462 1.00 86.50 268 LYS A N 1
ATOM 1977 C CA . LYS A 1 268 ? -24.752 7.176 45.710 1.00 86.50 268 LYS A CA 1
ATOM 1978 C C . LYS A 1 268 ? -24.594 6.077 44.657 1.00 86.50 268 LYS A C 1
ATOM 1980 O O . LYS A 1 268 ? -24.315 6.399 43.510 1.00 86.50 268 LYS A O 1
ATOM 1985 N N . MET A 1 269 ? -24.824 4.810 45.002 1.00 90.12 269 MET A N 1
ATOM 1986 C CA . MET A 1 269 ? -24.765 3.681 44.067 1.00 90.12 269 MET A CA 1
ATOM 1987 C C . MET A 1 269 ? -25.756 3.858 42.910 1.00 90.12 269 MET A C 1
ATOM 1989 O O . MET A 1 269 ? -25.390 3.660 41.758 1.00 90.12 269 MET A O 1
ATOM 1993 N N . ILE A 1 270 ? -26.989 4.289 43.188 1.00 87.31 270 ILE A N 1
ATOM 1994 C CA . ILE A 1 270 ? -28.009 4.577 42.171 1.00 87.31 270 ILE A CA 1
ATOM 1995 C C . ILE A 1 270 ? -27.559 5.725 41.252 1.00 87.31 270 ILE A C 1
ATOM 1997 O O . ILE A 1 270 ? -27.745 5.635 40.037 1.00 87.31 270 ILE A O 1
ATOM 2001 N N . LYS A 1 271 ? -26.915 6.772 41.785 1.00 87.62 271 LYS A N 1
ATOM 2002 C CA . LYS A 1 271 ? -26.332 7.870 40.989 1.00 87.62 271 LYS A CA 1
ATOM 2003 C C . LYS A 1 271 ? -25.145 7.405 40.141 1.00 87.62 271 LYS A C 1
ATOM 2005 O O . LYS A 1 271 ? -25.116 7.690 38.945 1.00 87.62 271 LYS A O 1
ATOM 2010 N N . ASP A 1 272 ? -24.227 6.636 40.721 1.00 87.88 272 ASP A N 1
ATOM 2011 C CA . ASP A 1 272 ? -23.057 6.074 40.039 1.00 87.88 272 ASP A CA 1
ATOM 2012 C C . ASP A 1 272 ? -23.481 5.089 38.923 1.00 87.88 272 ASP A C 1
ATOM 2014 O O . ASP A 1 272 ? -22.905 5.104 37.835 1.00 87.88 272 ASP A O 1
ATOM 2018 N N . LEU A 1 273 ? -24.526 4.278 39.139 1.00 90.31 273 LEU A N 1
ATOM 2019 C CA . LEU A 1 273 ? -25.124 3.397 38.122 1.00 90.31 273 LEU A CA 1
ATOM 2020 C C . LEU A 1 273 ? -25.891 4.178 37.042 1.00 90.31 273 LEU A C 1
ATOM 2022 O O . LEU A 1 273 ? -25.806 3.838 35.863 1.00 90.31 273 LEU A O 1
ATOM 2026 N N . THR A 1 274 ? -26.589 5.261 37.402 1.00 87.69 274 THR A N 1
ATOM 2027 C CA . THR A 1 274 ? -27.254 6.150 36.428 1.00 87.69 274 THR A CA 1
ATOM 2028 C C . THR A 1 274 ? -26.230 6.820 35.506 1.00 87.69 274 THR A C 1
ATOM 2030 O O . THR A 1 274 ? -26.435 6.892 34.291 1.00 87.69 274 THR A O 1
ATOM 2033 N N . ALA A 1 275 ? -25.098 7.263 36.062 1.00 89.56 275 ALA A N 1
ATOM 2034 C CA . ALA A 1 275 ? -23.982 7.796 35.289 1.00 89.56 275 ALA A CA 1
ATOM 2035 C C . ALA A 1 275 ? -23.378 6.725 34.364 1.00 89.56 275 ALA A C 1
ATOM 2037 O O . ALA A 1 275 ? -23.210 6.988 33.176 1.00 89.56 275 ALA A O 1
ATOM 2038 N N . GLN A 1 276 ? -23.155 5.500 34.859 1.00 88.75 276 GLN A N 1
ATOM 2039 C CA . GLN A 1 276 ? -22.683 4.375 34.039 1.00 88.75 276 GLN A CA 1
ATOM 2040 C C . GLN A 1 276 ? -23.634 4.035 32.884 1.00 88.75 276 GLN A C 1
ATOM 2042 O O . GLN A 1 276 ? -23.168 3.872 31.760 1.00 88.75 276 GLN A O 1
ATOM 2047 N N . ILE A 1 277 ? -24.953 3.980 33.114 1.00 89.81 277 ILE A N 1
ATOM 2048 C CA . ILE A 1 277 ? -25.943 3.767 32.042 1.00 89.81 277 ILE A CA 1
ATOM 2049 C C . ILE A 1 277 ? -25.869 4.904 31.020 1.00 89.81 277 ILE A C 1
ATOM 2051 O O . ILE A 1 277 ? -25.793 4.635 29.827 1.00 89.81 277 ILE A O 1
ATOM 2055 N N . THR A 1 278 ? -25.816 6.161 31.468 1.00 89.62 278 THR A N 1
ATOM 2056 C CA . THR A 1 278 ? -25.712 7.325 30.569 1.00 89.62 278 THR A CA 1
ATOM 2057 C C . THR A 1 278 ? -24.441 7.260 29.711 1.00 89.62 278 THR A C 1
ATOM 2059 O O . THR A 1 278 ? -24.487 7.505 28.505 1.00 89.62 278 THR A O 1
ATOM 2062 N N . THR A 1 279 ? -23.306 6.873 30.302 1.00 90.06 279 THR A N 1
ATOM 2063 C CA . THR A 1 279 ? -22.045 6.651 29.580 1.00 90.06 279 THR A CA 1
ATOM 2064 C C . THR A 1 279 ? -22.146 5.473 28.607 1.00 90.06 279 THR A C 1
ATOM 2066 O O . THR A 1 279 ? -21.696 5.595 27.469 1.00 90.06 279 THR A O 1
ATOM 2069 N N . ALA A 1 280 ? -22.777 4.364 28.999 1.00 90.81 280 ALA A N 1
ATOM 2070 C CA . ALA A 1 280 ? -22.974 3.193 28.147 1.00 90.81 280 ALA A CA 1
ATOM 2071 C C . ALA A 1 280 ? -23.925 3.471 26.966 1.00 90.81 280 ALA A C 1
ATOM 2073 O O . ALA A 1 280 ? -23.674 2.990 25.864 1.00 90.81 280 ALA A O 1
ATOM 2074 N N . GLU A 1 281 ? -24.965 4.293 27.145 1.00 88.38 281 GLU A N 1
ATOM 2075 C CA . GLU A 1 281 ? -25.868 4.727 26.066 1.00 88.38 281 GLU A CA 1
ATOM 2076 C C . GLU A 1 281 ? -25.137 5.653 25.066 1.00 88.38 281 GLU A C 1
ATOM 2078 O O . GLU A 1 281 ? -25.294 5.503 23.849 1.00 88.38 281 GLU A O 1
ATOM 2083 N N . GLN A 1 282 ? -24.244 6.535 25.539 1.00 90.19 282 GLN A N 1
ATOM 2084 C CA . GLN A 1 282 ? -23.364 7.346 24.676 1.00 90.19 282 GLN A CA 1
ATOM 2085 C C . GLN A 1 282 ? -22.316 6.497 23.931 1.00 90.19 282 GLN A C 1
ATOM 2087 O O . GLN A 1 282 ? -22.114 6.673 22.724 1.00 90.19 282 GLN A O 1
ATOM 2092 N N . GLN A 1 283 ? -21.680 5.541 24.616 1.00 90.38 283 GLN A N 1
ATOM 2093 C CA . GLN A 1 283 ? -20.738 4.589 24.015 1.00 90.38 283 GLN A CA 1
ATOM 2094 C C . GLN A 1 283 ? -21.431 3.696 22.980 1.00 90.38 283 GLN A C 1
ATOM 2096 O O . GLN A 1 283 ? -20.927 3.543 21.872 1.00 90.38 283 GLN A O 1
ATOM 2101 N N . LYS A 1 284 ? -22.632 3.184 23.272 1.00 91.88 284 LYS A N 1
ATOM 2102 C CA . LYS A 1 284 ? -23.425 2.406 22.312 1.00 91.88 284 LYS A CA 1
ATOM 2103 C C . LYS A 1 284 ? -23.791 3.239 21.086 1.00 91.88 284 LYS A C 1
ATOM 2105 O O . LYS A 1 284 ? -23.640 2.758 19.970 1.00 91.88 284 LYS A O 1
ATOM 2110 N N . THR A 1 285 ? -24.226 4.486 21.267 1.00 90.31 285 THR A N 1
ATOM 2111 C CA . THR A 1 285 ? -24.608 5.369 20.149 1.00 90.31 285 THR A CA 1
ATOM 2112 C C . THR A 1 285 ? -23.420 5.673 19.228 1.00 90.31 285 THR A C 1
ATOM 2114 O O . THR A 1 285 ? -23.550 5.634 18.002 1.00 90.31 285 THR A O 1
ATOM 2117 N N . SER A 1 286 ? -22.239 5.924 19.801 1.00 89.94 286 SER A N 1
ATOM 2118 C CA . SER A 1 286 ? -21.009 6.155 19.031 1.00 89.94 286 SER A CA 1
ATOM 2119 C C . SER A 1 286 ? -20.498 4.878 18.347 1.00 89.94 286 SER A C 1
ATOM 2121 O O . SER A 1 286 ? -20.228 4.918 17.148 1.00 89.94 286 SER A O 1
ATOM 2123 N N . GLN A 1 287 ? -20.489 3.732 19.035 1.00 90.88 287 GLN A N 1
ATOM 2124 C CA . GLN A 1 287 ? -20.160 2.423 18.445 1.00 90.88 287 GLN A CA 1
ATOM 2125 C C . GLN A 1 287 ? -21.123 2.025 17.318 1.00 90.88 287 GLN A C 1
ATOM 2127 O O . GLN A 1 287 ? -20.700 1.561 16.264 1.00 90.88 287 GLN A O 1
ATOM 2132 N N . GLN A 1 288 ? -22.427 2.256 17.481 1.00 90.81 288 GLN A N 1
ATOM 2133 C CA . GLN A 1 288 ? -23.430 1.942 16.459 1.00 90.81 288 GLN A CA 1
ATOM 2134 C C . GLN A 1 288 ? -23.320 2.871 15.234 1.00 90.81 288 GLN A C 1
ATOM 2136 O O . GLN A 1 288 ? -23.609 2.456 14.109 1.00 90.81 288 GLN A O 1
ATOM 2141 N N . THR A 1 289 ? -22.817 4.096 15.424 1.00 91.31 289 THR A N 1
ATOM 2142 C CA . THR A 1 289 ? -22.436 5.005 14.329 1.00 91.31 289 THR A CA 1
ATOM 2143 C C . THR A 1 289 ? -21.174 4.513 13.609 1.00 91.31 289 THR A C 1
ATOM 2145 O O . THR A 1 289 ? -21.167 4.435 12.380 1.00 91.31 289 THR A O 1
ATOM 2148 N N . ALA A 1 290 ? -20.133 4.112 14.349 1.00 91.06 290 ALA A N 1
ATOM 2149 C CA . ALA A 1 290 ? -18.902 3.548 13.786 1.00 91.06 290 ALA A CA 1
ATOM 2150 C C . ALA A 1 290 ? -19.172 2.259 12.987 1.00 91.06 290 ALA A C 1
ATOM 2152 O O . ALA A 1 290 ? -18.745 2.144 11.837 1.00 91.06 290 ALA A O 1
ATOM 2153 N N . LEU A 1 291 ? -19.986 1.352 13.537 1.00 93.56 291 LEU A N 1
ATOM 2154 C CA . LEU A 1 291 ? -20.470 0.146 12.865 1.00 93.56 291 LEU A CA 1
ATOM 2155 C C . LEU A 1 291 ? -21.176 0.480 11.543 1.00 93.56 291 LEU A C 1
ATOM 2157 O O . LEU A 1 291 ? -20.809 -0.057 10.501 1.00 93.56 291 LEU A O 1
ATOM 2161 N N . THR A 1 292 ? -22.124 1.424 11.566 1.00 93.00 292 THR A N 1
ATOM 2162 C CA . THR A 1 292 ? -22.858 1.874 10.367 1.00 93.00 292 THR A CA 1
ATOM 2163 C C . THR A 1 292 ? -21.927 2.441 9.286 1.00 93.00 292 THR A C 1
ATOM 2165 O O . THR A 1 292 ? -22.215 2.324 8.092 1.00 93.00 292 THR A O 1
ATOM 2168 N N . ASN A 1 293 ? -20.813 3.063 9.679 1.00 92.62 293 ASN A N 1
ATOM 2169 C CA . ASN A 1 293 ? -19.809 3.565 8.745 1.00 92.62 293 ASN A CA 1
ATOM 2170 C C . ASN A 1 293 ? -18.924 2.440 8.191 1.00 92.62 293 ASN A C 1
ATOM 2172 O O . ASN A 1 293 ? -18.700 2.400 6.982 1.00 92.62 293 ASN A O 1
ATOM 2176 N N . HIS A 1 294 ? -18.470 1.501 9.026 1.00 92.88 294 HIS A N 1
ATOM 2177 C CA . HIS A 1 294 ? -17.684 0.346 8.577 1.00 92.88 294 HIS A CA 1
ATOM 2178 C C . HIS A 1 294 ? -18.485 -0.558 7.626 1.00 92.88 294 HIS A C 1
ATOM 2180 O O . HIS A 1 294 ? -17.963 -0.951 6.584 1.00 92.88 294 HIS A O 1
ATOM 2186 N N . GLU A 1 295 ? -19.761 -0.833 7.920 1.00 92.56 295 GLU A N 1
ATOM 2187 C CA . GLU A 1 295 ? -20.640 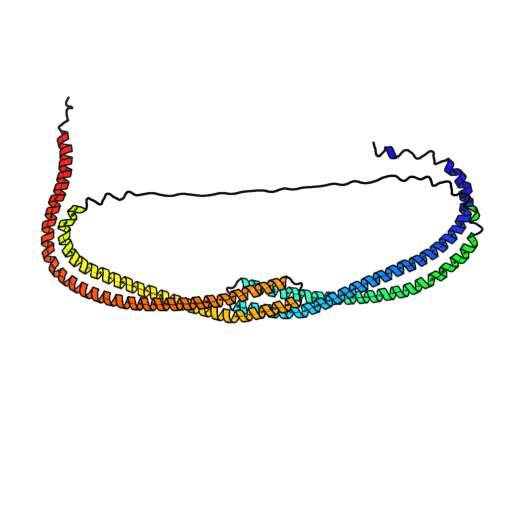-1.649 7.062 1.00 92.56 295 GLU A CA 1
ATOM 2188 C C . GLU A 1 295 ? -20.852 -1.040 5.665 1.00 92.56 295 GLU A C 1
ATOM 2190 O O . GLU A 1 295 ? -21.090 -1.771 4.704 1.00 92.56 295 GLU A O 1
ATOM 2195 N N . LYS A 1 296 ? -20.710 0.285 5.526 1.00 93.62 296 LYS A N 1
ATOM 2196 C CA . LYS A 1 296 ? -20.716 0.982 4.229 1.00 93.62 296 LYS A CA 1
ATOM 2197 C C . LYS A 1 296 ? -19.325 1.048 3.592 1.00 93.62 296 LYS A C 1
ATOM 2199 O O . LYS A 1 296 ? -19.215 0.925 2.377 1.00 93.62 296 LYS A O 1
ATOM 2204 N N . ALA A 1 297 ? -18.267 1.193 4.391 1.00 93.94 297 ALA A N 1
ATOM 2205 C CA . ALA A 1 297 ? -16.890 1.275 3.909 1.00 93.94 297 ALA A CA 1
ATOM 2206 C C . ALA A 1 297 ? -16.366 -0.062 3.353 1.00 93.94 297 ALA A C 1
ATOM 2208 O O . ALA A 1 297 ? -15.769 -0.078 2.280 1.00 93.94 297 ALA A O 1
ATOM 2209 N N . VAL A 1 298 ? -16.612 -1.192 4.030 1.00 95.38 298 VAL A N 1
ATOM 2210 C CA . VAL A 1 298 ? -16.119 -2.524 3.619 1.00 95.38 298 VAL A CA 1
ATOM 2211 C C . VAL A 1 298 ? -16.468 -2.897 2.168 1.00 95.38 298 VAL A C 1
ATOM 2213 O O . VAL A 1 298 ? -15.541 -3.231 1.429 1.00 95.38 298 VAL A O 1
ATOM 2216 N N . PRO A 1 299 ? -17.723 -2.804 1.678 1.00 95.19 299 PRO A N 1
ATOM 2217 C CA . PRO A 1 299 ? -18.016 -3.107 0.273 1.00 95.19 299 PRO A CA 1
ATOM 2218 C C . PRO A 1 299 ? -17.335 -2.138 -0.708 1.00 95.19 299 PRO A C 1
ATOM 2220 O O . PRO A 1 299 ? -17.015 -2.534 -1.828 1.00 95.19 299 PRO A O 1
ATOM 2223 N N . MET A 1 300 ? -17.047 -0.896 -0.298 1.00 95.62 300 MET A N 1
ATOM 2224 C CA . MET A 1 300 ? -16.275 0.053 -1.110 1.00 95.62 300 MET A CA 1
ATOM 2225 C C . MET A 1 300 ? -14.787 -0.321 -1.159 1.00 95.62 300 MET A C 1
ATOM 2227 O O . MET A 1 300 ? -14.187 -0.237 -2.228 1.00 95.62 300 MET A O 1
ATOM 2231 N N . LEU A 1 301 ? -14.213 -0.801 -0.049 1.00 95.56 301 LEU A N 1
ATOM 2232 C CA . LEU A 1 301 ? -12.842 -1.323 0.013 1.00 95.56 301 LEU A CA 1
ATOM 2233 C C . LEU A 1 301 ? -12.682 -2.604 -0.813 1.00 95.56 301 LEU A C 1
ATOM 2235 O O . LEU A 1 301 ? -11.751 -2.699 -1.605 1.00 95.56 301 LEU A O 1
ATOM 2239 N N . LEU A 1 302 ? -13.617 -3.554 -0.710 1.00 95.62 302 LEU A N 1
ATOM 2240 C CA . LEU A 1 302 ? -13.622 -4.768 -1.538 1.00 95.62 302 LEU A CA 1
ATOM 2241 C C . LEU A 1 302 ? -13.743 -4.424 -3.030 1.00 95.62 302 LEU A C 1
ATOM 2243 O O . LEU A 1 302 ? -13.010 -4.958 -3.861 1.00 95.62 302 LEU A O 1
ATOM 2247 N N . ALA A 1 303 ? -14.595 -3.458 -3.379 1.00 96.00 303 ALA A N 1
ATOM 2248 C CA . ALA A 1 303 ? -14.664 -2.946 -4.741 1.00 96.00 303 ALA A CA 1
ATOM 2249 C C . ALA A 1 303 ? -13.397 -2.170 -5.160 1.00 96.00 303 ALA A C 1
ATOM 2251 O O . ALA A 1 303 ? -13.100 -2.126 -6.348 1.00 96.00 303 ALA A O 1
ATOM 2252 N N . ALA A 1 304 ? -12.633 -1.571 -4.241 1.00 95.69 304 ALA A N 1
ATOM 2253 C CA . ALA A 1 304 ? -11.336 -0.962 -4.548 1.00 95.69 304 ALA A CA 1
ATOM 2254 C C . ALA A 1 304 ? -10.240 -2.019 -4.776 1.00 95.69 304 ALA A C 1
ATOM 2256 O O . ALA A 1 304 ? -9.451 -1.877 -5.710 1.00 95.69 304 ALA A O 1
ATOM 2257 N N . VAL A 1 305 ? -10.240 -3.106 -3.990 1.00 96.88 305 VAL A N 1
ATOM 2258 C CA . VAL A 1 305 ? -9.362 -4.277 -4.165 1.00 96.88 305 VAL A CA 1
ATOM 2259 C C . VAL A 1 305 ? -9.491 -4.848 -5.577 1.00 96.88 305 VAL A C 1
ATOM 2261 O O . VAL A 1 305 ? -8.480 -5.002 -6.256 1.00 96.88 305 VAL A O 1
ATOM 2264 N N . GLU A 1 306 ? -10.707 -5.119 -6.061 1.00 97.06 306 GLU A N 1
ATOM 2265 C CA . GLU A 1 306 ? -10.893 -5.705 -7.401 1.00 97.06 306 GLU A CA 1
ATOM 2266 C C . GLU A 1 306 ? -10.461 -4.763 -8.538 1.00 97.06 306 GLU A C 1
ATOM 2268 O O . GLU A 1 306 ? -10.001 -5.207 -9.588 1.00 97.06 306 GLU A O 1
ATOM 2273 N N . GLN A 1 307 ? -10.525 -3.448 -8.323 1.00 97.06 307 GLN A N 1
ATOM 2274 C CA . GLN A 1 307 ? -10.068 -2.448 -9.293 1.00 97.06 307 GLN A CA 1
ATOM 2275 C C . GLN A 1 307 ? -8.536 -2.329 -9.292 1.00 97.06 307 GLN A C 1
ATOM 2277 O O . GLN A 1 307 ? -7.913 -2.308 -10.353 1.00 97.06 307 GLN A O 1
ATOM 2282 N N . ALA A 1 308 ? -7.905 -2.370 -8.116 1.00 94.44 308 ALA A N 1
ATOM 2283 C CA . ALA A 1 308 ? -6.453 -2.459 -8.000 1.00 94.44 308 ALA A CA 1
ATOM 2284 C C . ALA A 1 308 ? -5.912 -3.791 -8.571 1.00 94.44 308 ALA A C 1
ATOM 2286 O O . ALA A 1 308 ? -4.881 -3.797 -9.244 1.00 94.44 308 ALA A O 1
ATOM 2287 N N . LYS A 1 309 ? -6.637 -4.911 -8.406 1.00 95.38 309 LYS A N 1
ATOM 2288 C CA . LYS A 1 309 ? -6.331 -6.197 -9.063 1.00 95.38 309 LYS A CA 1
ATOM 2289 C C . LYS A 1 309 ? -6.439 -6.101 -10.583 1.00 95.38 309 LYS A C 1
ATOM 2291 O O . LYS A 1 309 ? -5.543 -6.583 -11.269 1.00 95.38 309 LYS A O 1
ATOM 2296 N N . ALA A 1 310 ? -7.476 -5.453 -11.119 1.00 95.31 310 ALA A N 1
ATOM 2297 C CA . ALA A 1 310 ? -7.616 -5.233 -12.560 1.00 95.31 310 ALA A CA 1
ATOM 2298 C C . ALA A 1 310 ? -6.450 -4.399 -13.132 1.00 95.31 310 ALA A C 1
ATOM 2300 O O . ALA A 1 310 ? -5.891 -4.752 -14.172 1.00 95.31 310 ALA A O 1
ATOM 2301 N N . ALA A 1 311 ? -6.012 -3.359 -12.413 1.00 94.69 311 ALA A N 1
ATOM 2302 C CA . ALA A 1 311 ? -4.809 -2.605 -12.762 1.00 94.69 311 ALA A CA 1
ATOM 2303 C C . ALA A 1 311 ? -3.528 -3.456 -12.688 1.00 94.69 311 ALA A C 1
ATOM 2305 O O . ALA A 1 311 ? -2.704 -3.404 -13.600 1.00 94.69 311 ALA A O 1
ATOM 2306 N N . SER A 1 312 ? -3.375 -4.285 -11.649 1.00 94.88 312 SER A N 1
ATOM 2307 C CA . SER A 1 312 ? -2.231 -5.196 -11.498 1.00 94.88 312 SER A CA 1
ATOM 2308 C C . SER A 1 312 ? -2.187 -6.272 -12.591 1.00 94.88 312 SER A C 1
ATOM 2310 O O . SER A 1 312 ? -1.115 -6.602 -13.088 1.00 94.88 312 SER A O 1
ATOM 2312 N N . ALA A 1 313 ? -3.342 -6.774 -13.037 1.00 94.62 313 ALA A N 1
ATOM 2313 C CA . ALA A 1 313 ? -3.439 -7.712 -14.154 1.00 94.62 313 ALA A CA 1
ATOM 2314 C C . ALA A 1 313 ? -3.074 -7.065 -15.505 1.00 94.62 313 ALA A C 1
ATOM 2316 O O . ALA A 1 313 ? -2.545 -7.743 -16.386 1.00 94.62 313 ALA A O 1
ATOM 2317 N N . ALA A 1 314 ? -3.319 -5.760 -15.667 1.00 94.38 314 ALA A N 1
ATOM 2318 C CA . ALA A 1 314 ? -2.855 -4.994 -16.822 1.00 94.38 314 ALA A CA 1
ATOM 2319 C C . ALA A 1 314 ? -1.350 -4.654 -16.748 1.00 94.38 314 ALA A C 1
ATOM 2321 O O . ALA A 1 314 ? -0.696 -4.603 -17.786 1.00 94.38 314 ALA A O 1
ATOM 2322 N N . LEU A 1 315 ? -0.788 -4.475 -15.545 1.00 93.38 315 LEU A N 1
ATOM 2323 C CA . LEU A 1 315 ? 0.634 -4.185 -15.300 1.00 93.38 315 LEU A CA 1
ATOM 2324 C C . LEU A 1 315 ? 1.286 -5.247 -14.380 1.00 93.38 315 LEU A C 1
ATOM 2326 O O . LEU A 1 315 ? 1.686 -4.937 -13.256 1.00 93.38 315 LEU A O 1
ATOM 2330 N N . PRO A 1 316 ? 1.451 -6.507 -14.832 1.00 90.25 316 PRO A N 1
ATOM 2331 C CA . PRO A 1 316 ? 1.845 -7.631 -13.969 1.00 90.25 316 PRO A CA 1
ATOM 2332 C C . PRO A 1 316 ? 3.297 -7.591 -13.457 1.00 90.25 316 PRO A C 1
ATOM 2334 O O . PRO A 1 316 ? 3.675 -8.429 -12.637 1.00 90.25 316 PRO A O 1
ATOM 2337 N N . ALA A 1 317 ? 4.109 -6.633 -13.910 1.00 91.38 317 ALA A N 1
ATOM 2338 C CA . ALA A 1 317 ? 5.456 -6.358 -13.398 1.00 91.38 317 ALA A CA 1
ATOM 2339 C C . ALA A 1 317 ? 5.499 -5.196 -12.378 1.00 91.38 317 ALA A C 1
ATOM 2341 O O . ALA A 1 317 ? 6.573 -4.839 -11.900 1.00 91.38 317 ALA A O 1
ATOM 2342 N N . ASP A 1 318 ? 4.354 -4.581 -12.059 1.00 93.31 318 ASP A N 1
ATOM 2343 C CA . ASP A 1 318 ? 4.272 -3.444 -11.142 1.00 93.31 318 ASP A CA 1
ATOM 2344 C C . ASP A 1 318 ? 4.111 -3.909 -9.685 1.00 93.31 318 ASP A C 1
ATOM 2346 O O . ASP A 1 318 ? 3.008 -4.147 -9.183 1.00 93.31 318 ASP A O 1
ATOM 2350 N N . GLU A 1 319 ? 5.243 -4.041 -8.992 1.00 93.12 319 GLU A N 1
ATOM 2351 C CA . GLU A 1 319 ? 5.281 -4.420 -7.575 1.00 93.12 319 GLU A CA 1
ATOM 2352 C C . GLU A 1 319 ? 4.649 -3.369 -6.644 1.00 93.12 319 GLU A C 1
ATOM 2354 O O . GLU A 1 319 ? 4.221 -3.716 -5.543 1.00 93.12 319 GLU A O 1
ATOM 2359 N N . GLN A 1 320 ? 4.528 -2.101 -7.066 1.00 93.50 320 GLN A N 1
ATOM 2360 C CA . GLN A 1 320 ? 3.876 -1.070 -6.251 1.00 93.50 320 GLN A CA 1
ATOM 2361 C C . GLN A 1 320 ? 2.358 -1.270 -6.249 1.00 93.50 320 GLN A C 1
ATOM 2363 O O . GLN A 1 320 ? 1.750 -1.304 -5.177 1.00 93.50 320 GLN A O 1
ATOM 2368 N N . ILE A 1 321 ? 1.755 -1.505 -7.421 1.00 93.94 321 ILE A N 1
ATOM 2369 C CA . ILE A 1 321 ? 0.321 -1.825 -7.510 1.00 93.94 321 ILE A CA 1
ATOM 2370 C C . ILE A 1 321 ? 0.019 -3.129 -6.751 1.00 93.94 321 ILE A C 1
ATOM 2372 O O . ILE A 1 321 ? -0.966 -3.186 -6.017 1.00 93.94 321 ILE A O 1
ATOM 2376 N N . LYS A 1 322 ? 0.880 -4.157 -6.841 1.00 93.75 322 LYS A N 1
ATOM 2377 C CA . LYS A 1 322 ? 0.722 -5.405 -6.060 1.00 93.75 322 LYS A CA 1
ATOM 2378 C C . LYS A 1 322 ? 0.758 -5.171 -4.548 1.00 93.75 322 LYS A C 1
ATOM 2380 O O . LYS A 1 322 ? -0.091 -5.704 -3.833 1.00 93.75 322 LYS A O 1
ATOM 2385 N N . ALA A 1 323 ? 1.699 -4.362 -4.057 1.00 93.19 323 ALA A N 1
ATOM 2386 C CA . ALA A 1 323 ? 1.769 -4.007 -2.640 1.00 93.19 323 ALA A CA 1
ATOM 2387 C C . ALA A 1 323 ? 0.491 -3.285 -2.176 1.00 93.19 323 ALA A C 1
ATOM 2389 O O . ALA A 1 323 ? -0.049 -3.600 -1.116 1.00 93.19 323 ALA A O 1
ATOM 2390 N N . THR A 1 324 ? -0.048 -2.384 -3.001 1.00 93.75 324 THR A N 1
ATOM 2391 C CA . THR A 1 324 ? -1.310 -1.685 -2.723 1.00 93.75 324 THR A CA 1
ATOM 2392 C C . THR A 1 324 ? -2.529 -2.611 -2.779 1.00 93.75 324 THR A C 1
ATOM 2394 O O . THR A 1 324 ? -3.386 -2.500 -1.908 1.00 93.75 324 THR A O 1
ATOM 2397 N N . VAL A 1 325 ? -2.594 -3.578 -3.706 1.00 95.94 325 VAL A N 1
ATOM 2398 C CA . VAL A 1 325 ? -3.615 -4.648 -3.688 1.00 95.94 325 VAL A CA 1
ATOM 2399 C C . VAL A 1 325 ? -3.574 -5.407 -2.361 1.00 95.94 325 VAL A C 1
ATOM 2401 O O . VAL A 1 325 ? -4.605 -5.540 -1.705 1.00 95.94 325 VAL A O 1
ATOM 2404 N N . SER A 1 326 ? -2.386 -5.847 -1.931 1.00 94.94 326 SER A N 1
ATOM 2405 C CA . SER A 1 326 ? -2.227 -6.573 -0.666 1.00 94.94 326 SER A CA 1
ATOM 2406 C C . SER A 1 326 ? -2.621 -5.723 0.545 1.00 94.94 326 SER A C 1
ATOM 2408 O O . SER A 1 326 ? -3.290 -6.229 1.439 1.00 94.94 326 SER A O 1
ATOM 2410 N N . GLY A 1 327 ? -2.247 -4.440 0.579 1.00 95.50 327 GLY A N 1
ATOM 2411 C CA . GLY A 1 327 ? -2.610 -3.533 1.671 1.00 95.50 327 GLY A CA 1
ATOM 2412 C C . GLY A 1 327 ? -4.116 -3.268 1.752 1.00 95.50 327 GLY A C 1
ATOM 2413 O O . GLY A 1 327 ? -4.693 -3.327 2.836 1.00 95.50 327 GLY A O 1
ATOM 2414 N N . LEU A 1 328 ? -4.776 -3.055 0.606 1.00 95.56 328 LEU A N 1
ATOM 2415 C CA . LEU A 1 328 ? -6.234 -2.910 0.535 1.00 95.56 328 LEU A CA 1
ATOM 2416 C C . LEU A 1 328 ? -6.962 -4.178 1.004 1.00 95.56 328 LEU A C 1
ATOM 2418 O O . LEU A 1 328 ? -7.985 -4.065 1.675 1.00 95.56 328 LEU A O 1
ATOM 2422 N N . GLN A 1 329 ? -6.435 -5.369 0.691 1.00 96.12 329 GLN A N 1
ATOM 2423 C CA . GLN A 1 329 ? -6.979 -6.635 1.196 1.00 96.12 329 GLN A CA 1
ATOM 2424 C C . GLN A 1 329 ? -6.856 -6.733 2.719 1.00 96.12 329 GLN A C 1
ATOM 2426 O O . GLN A 1 329 ? -7.874 -6.913 3.383 1.00 96.12 329 GLN A O 1
ATOM 2431 N N . THR A 1 330 ? -5.661 -6.514 3.280 1.00 96.12 330 THR A N 1
ATOM 2432 C CA . THR A 1 330 ? -5.439 -6.532 4.737 1.00 96.12 330 THR A CA 1
ATOM 2433 C C . THR A 1 330 ? -6.379 -5.573 5.471 1.00 96.12 330 THR A C 1
ATOM 2435 O O . THR A 1 330 ? -6.988 -5.956 6.468 1.00 96.12 330 THR A O 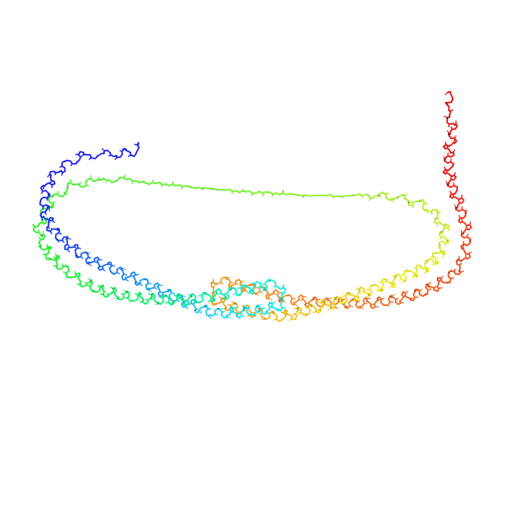1
ATOM 2438 N N . VAL A 1 331 ? -6.558 -4.346 4.966 1.00 95.19 331 VAL A N 1
ATOM 2439 C CA . VAL A 1 331 ? -7.463 -3.360 5.584 1.00 95.19 331 VAL A CA 1
ATOM 2440 C C . VAL A 1 331 ? -8.937 -3.754 5.415 1.00 95.19 331 VAL A C 1
ATOM 2442 O O . VAL A 1 331 ? -9.707 -3.609 6.362 1.00 95.19 331 VAL A O 1
ATOM 2445 N N . ALA A 1 332 ? -9.358 -4.303 4.270 1.00 94.12 332 ALA A N 1
ATOM 2446 C CA . ALA A 1 332 ? -10.733 -4.784 4.085 1.00 94.12 332 ALA A CA 1
ATOM 2447 C C . ALA A 1 332 ? -11.070 -5.981 4.999 1.00 94.12 332 ALA A C 1
ATOM 2449 O O . ALA A 1 332 ? -12.158 -6.035 5.580 1.00 94.12 332 ALA A O 1
ATOM 2450 N N . GLU A 1 333 ? -10.130 -6.913 5.174 1.00 93.56 333 GLU A N 1
ATOM 2451 C CA . GLU A 1 333 ? -10.245 -8.055 6.089 1.00 93.56 333 GLU A CA 1
ATOM 2452 C C . GLU A 1 333 ? -10.282 -7.585 7.553 1.00 93.56 333 GLU A C 1
ATOM 2454 O O . GLU A 1 333 ? -11.182 -7.975 8.303 1.00 93.56 333 GLU A O 1
ATOM 2459 N N . ALA A 1 334 ? -9.396 -6.658 7.940 1.00 92.88 334 ALA A N 1
ATOM 2460 C CA . ALA A 1 334 ? -9.419 -6.025 9.258 1.00 92.88 334 ALA A CA 1
ATOM 2461 C C . ALA A 1 334 ? -10.756 -5.311 9.527 1.00 92.88 334 ALA A C 1
ATOM 2463 O O . ALA A 1 334 ? -11.377 -5.556 10.558 1.00 92.88 334 ALA A O 1
ATOM 2464 N N . LYS A 1 335 ? -11.277 -4.514 8.582 1.00 91.94 335 LYS A N 1
ATOM 2465 C CA . LYS A 1 335 ? -12.572 -3.827 8.753 1.00 91.94 335 LYS A CA 1
ATOM 2466 C C . LYS A 1 335 ? -13.773 -4.763 8.787 1.00 91.94 335 LYS A C 1
ATOM 2468 O O . LYS A 1 335 ? -14.752 -4.451 9.463 1.00 91.94 335 LYS A O 1
ATOM 2473 N N . THR A 1 336 ? -13.686 -5.920 8.135 1.00 92.38 336 THR A N 1
ATOM 2474 C CA . THR A 1 336 ? -14.693 -6.982 8.265 1.00 92.38 336 THR A CA 1
ATOM 2475 C C . THR A 1 336 ? -14.695 -7.560 9.686 1.00 92.38 336 THR A C 1
ATOM 2477 O O . THR A 1 336 ? -15.761 -7.760 10.261 1.00 92.38 336 THR A O 1
ATOM 2480 N N . LYS A 1 337 ? -13.518 -7.729 10.302 1.00 92.12 337 LYS A N 1
ATOM 2481 C CA . LYS A 1 337 ? -13.383 -8.168 11.700 1.00 92.12 337 LYS A CA 1
ATOM 2482 C C . LYS A 1 337 ? -13.784 -7.089 12.719 1.00 92.12 337 LYS A C 1
ATOM 2484 O O . LYS A 1 337 ? -14.431 -7.409 13.715 1.00 92.12 337 LYS A O 1
ATOM 2489 N N . ASP A 1 338 ? -13.480 -5.815 12.459 1.00 91.75 338 ASP A N 1
ATOM 2490 C CA . ASP A 1 338 ? -13.911 -4.686 13.303 1.00 91.75 338 ASP A CA 1
ATOM 2491 C C . ASP A 1 338 ? -15.449 -4.640 13.434 1.00 91.75 338 ASP A C 1
ATOM 2493 O O . ASP A 1 338 ? -15.978 -4.370 14.511 1.00 91.75 338 ASP A O 1
ATOM 2497 N N . ILE A 1 339 ? -16.182 -4.958 12.355 1.00 92.44 339 ILE A N 1
ATOM 2498 C CA . ILE A 1 339 ? -17.654 -5.067 12.352 1.00 92.44 339 ILE A CA 1
ATOM 2499 C C . ILE A 1 339 ? -18.148 -6.152 13.320 1.00 92.44 339 ILE A C 1
ATOM 2501 O O . ILE A 1 339 ? -19.166 -5.956 13.989 1.00 92.44 339 ILE A O 1
ATOM 2505 N N . GLU A 1 340 ? -17.451 -7.286 13.415 1.00 90.88 340 GLU A N 1
ATOM 2506 C CA . GLU A 1 340 ? -17.795 -8.358 14.356 1.00 90.88 340 GLU A CA 1
ATOM 2507 C C . GLU A 1 340 ? -17.502 -7.952 15.807 1.00 90.88 340 GLU A C 1
ATOM 2509 O O . GLU A 1 340 ? -18.339 -8.196 16.679 1.00 90.88 340 GLU A O 1
ATOM 2514 N N . SER A 1 341 ? -16.374 -7.274 16.059 1.00 90.44 341 SER A N 1
ATOM 2515 C CA . SER A 1 341 ? -16.020 -6.757 17.391 1.00 90.44 341 SER A CA 1
ATOM 2516 C C . SER A 1 341 ? -17.041 -5.727 17.878 1.00 90.44 341 SER A C 1
ATOM 2518 O O . SER A 1 341 ? -17.655 -5.918 18.925 1.00 90.44 341 SER A O 1
ATOM 2520 N N . MET A 1 342 ? -17.353 -4.709 17.066 1.00 93.88 342 MET A N 1
ATOM 2521 C CA . MET A 1 342 ? -18.343 -3.683 17.420 1.00 93.88 342 MET A CA 1
ATOM 2522 C C . MET A 1 342 ? -19.736 -4.271 17.691 1.00 93.88 342 MET A C 1
ATOM 2524 O O . MET A 1 342 ? -20.441 -3.802 18.585 1.00 93.88 342 MET A O 1
ATOM 2528 N N . LYS A 1 343 ? -20.143 -5.330 16.976 1.00 92.81 343 LYS A N 1
ATOM 2529 C CA . LYS A 1 343 ? -21.406 -6.043 17.251 1.00 92.81 343 LYS A CA 1
ATOM 2530 C C . LYS A 1 343 ? -21.391 -6.761 18.604 1.00 92.81 343 LYS A C 1
ATOM 2532 O O . LYS A 1 343 ? -22.403 -6.738 19.306 1.00 92.81 343 LYS A O 1
ATOM 2537 N N . GLN A 1 344 ? -20.262 -7.353 18.996 1.00 92.62 344 GLN A N 1
ATOM 2538 C CA . GLN A 1 344 ? -20.089 -7.959 20.322 1.00 92.62 344 GLN A CA 1
ATOM 2539 C C . GLN A 1 344 ? -20.030 -6.894 21.431 1.00 92.62 344 GLN A C 1
ATOM 2541 O O . GLN A 1 344 ? -20.667 -7.057 22.470 1.00 92.62 344 GLN A O 1
ATOM 2546 N N . GLU A 1 345 ? -19.345 -5.774 21.196 1.00 91.88 345 GLU A N 1
ATOM 2547 C CA . GLU A 1 345 ? -19.224 -4.653 22.136 1.00 91.88 345 GLU A CA 1
ATOM 2548 C C . GLU A 1 345 ? -20.573 -3.961 22.390 1.00 91.88 345 GLU A C 1
ATOM 2550 O O . GLU A 1 345 ? -20.926 -3.713 23.542 1.00 91.88 345 GLU A O 1
ATOM 2555 N N . ILE A 1 346 ? -21.386 -3.730 21.351 1.00 93.00 346 ILE A N 1
ATOM 2556 C CA . ILE A 1 346 ? -22.756 -3.206 21.499 1.00 93.00 346 ILE A CA 1
ATOM 2557 C C . ILE A 1 346 ? -23.627 -4.168 22.325 1.00 93.00 346 ILE A C 1
ATOM 2559 O O . ILE A 1 346 ? -24.347 -3.723 23.221 1.00 93.00 346 ILE A O 1
ATOM 2563 N N . ALA A 1 347 ? -23.528 -5.481 22.090 1.00 92.19 347 ALA A N 1
ATOM 2564 C CA . ALA A 1 347 ? -24.251 -6.480 22.880 1.00 92.19 347 ALA A CA 1
ATOM 2565 C C . ALA A 1 347 ? -23.769 -6.542 24.346 1.00 92.19 347 ALA A C 1
ATOM 2567 O O . ALA A 1 347 ? -24.579 -6.720 25.259 1.00 92.19 347 ALA A O 1
ATOM 2568 N N . ALA A 1 348 ? -22.470 -6.351 24.598 1.00 91.19 348 ALA A N 1
ATOM 2569 C CA . ALA A 1 348 ? -21.904 -6.273 25.945 1.00 91.19 348 ALA A CA 1
ATOM 2570 C C . ALA A 1 348 ? -22.334 -4.994 26.689 1.00 91.19 348 ALA A C 1
ATOM 2572 O O . ALA A 1 348 ? -22.634 -5.050 27.885 1.00 91.19 348 ALA A O 1
ATOM 2573 N N . LEU A 1 349 ? -22.438 -3.859 25.989 1.00 92.94 349 LEU A N 1
ATOM 2574 C CA . LEU A 1 349 ? -23.015 -2.624 26.528 1.00 92.94 349 LEU A CA 1
ATOM 2575 C C . LEU A 1 349 ? -24.497 -2.813 26.885 1.00 92.94 349 LEU A C 1
ATOM 2577 O O . LEU A 1 349 ? -24.901 -2.439 27.984 1.00 92.94 349 LEU A O 1
ATOM 2581 N N . ASP A 1 350 ? -25.293 -3.469 26.032 1.00 89.94 350 ASP A N 1
ATOM 2582 C CA . ASP A 1 350 ? -26.693 -3.798 26.348 1.00 89.94 350 ASP A CA 1
ATOM 2583 C C . ASP A 1 350 ? -26.822 -4.702 27.584 1.00 89.94 350 ASP A C 1
ATOM 2585 O O . ASP A 1 350 ? -27.638 -4.420 28.465 1.00 89.94 350 ASP A O 1
ATOM 2589 N N . GLN A 1 351 ? -25.982 -5.736 27.720 1.00 90.38 351 GLN A N 1
ATOM 2590 C CA . GLN A 1 351 ? -25.941 -6.553 28.942 1.00 90.38 351 GLN A CA 1
ATOM 2591 C C . GLN A 1 351 ? -25.532 -5.744 30.180 1.00 90.38 351 GLN A C 1
ATOM 2593 O O . GLN A 1 351 ? -26.077 -5.961 31.262 1.00 90.38 351 GLN A O 1
ATOM 2598 N N . THR A 1 352 ? -24.588 -4.812 30.040 1.00 89.19 352 THR A N 1
ATOM 2599 C CA . THR A 1 352 ? -24.125 -3.950 31.141 1.00 89.19 352 THR A CA 1
ATOM 2600 C C . THR A 1 352 ? -25.239 -3.009 31.597 1.00 89.19 352 THR A C 1
ATOM 2602 O O . THR A 1 352 ? -25.511 -2.913 32.791 1.00 89.19 352 THR A O 1
ATOM 2605 N N . MET A 1 353 ? -25.969 -2.400 30.660 1.00 91.75 353 MET A N 1
ATOM 2606 C CA . MET A 1 353 ? -27.132 -1.565 30.968 1.00 91.75 353 MET A CA 1
ATOM 2607 C C . MET A 1 353 ? -28.287 -2.362 31.582 1.00 91.75 353 MET A C 1
ATOM 2609 O O . MET A 1 353 ? -28.967 -1.844 32.465 1.00 91.75 353 MET A O 1
ATOM 2613 N N . GLN A 1 354 ? -28.517 -3.613 31.164 1.00 90.50 354 GLN A N 1
ATOM 2614 C CA . GLN A 1 354 ? -29.519 -4.481 31.797 1.00 90.50 354 GLN A CA 1
ATOM 2615 C C . GLN A 1 354 ? -29.135 -4.852 33.236 1.00 90.50 354 GLN A C 1
ATOM 2617 O O . GLN A 1 354 ? -29.983 -4.756 34.124 1.00 90.50 354 GLN A O 1
ATOM 2622 N N . LYS A 1 355 ? -27.866 -5.205 33.490 1.00 89.88 355 LYS A N 1
ATOM 2623 C CA . LYS A 1 355 ? -27.351 -5.472 34.846 1.00 89.88 355 LYS A CA 1
ATOM 2624 C C . LYS A 1 355 ? -27.479 -4.241 35.740 1.00 89.88 355 LYS A C 1
ATOM 2626 O O . LYS A 1 355 ? -28.129 -4.325 36.775 1.00 89.88 355 LYS A O 1
ATOM 2631 N N . ALA A 1 356 ? -26.999 -3.082 35.287 1.00 90.56 356 ALA A N 1
ATOM 2632 C CA . ALA A 1 356 ? -27.117 -1.825 36.023 1.00 90.56 356 ALA A CA 1
ATOM 2633 C C . ALA A 1 356 ? -28.583 -1.452 36.328 1.00 90.56 356 ALA A C 1
ATOM 2635 O O . ALA A 1 356 ? -28.885 -1.011 37.434 1.00 90.56 356 ALA A O 1
ATOM 2636 N N . LYS A 1 357 ? -29.523 -1.686 35.397 1.00 89.06 357 LYS A N 1
ATOM 2637 C CA . LYS A 1 357 ? -30.964 -1.454 35.624 1.00 89.06 357 LYS A CA 1
ATOM 2638 C C . LYS A 1 357 ? -31.551 -2.430 36.666 1.00 89.06 357 LYS A C 1
ATOM 2640 O O . LYS A 1 357 ? -32.337 -1.999 37.509 1.00 89.06 357 LYS A O 1
ATOM 2645 N N . ALA A 1 358 ? -31.127 -3.697 36.688 1.00 89.19 358 ALA A N 1
ATOM 2646 C CA . ALA A 1 358 ? -31.517 -4.668 37.721 1.00 89.19 358 ALA A CA 1
ATOM 2647 C C . ALA A 1 358 ? -30.884 -4.375 39.101 1.00 89.19 358 ALA A C 1
ATOM 2649 O O . ALA A 1 358 ? -31.540 -4.509 40.137 1.00 89.19 358 ALA A O 1
ATOM 2650 N N . GLU A 1 359 ? -29.633 -3.915 39.128 1.00 87.25 359 GLU A N 1
ATOM 2651 C CA . GLU A 1 359 ? -28.930 -3.477 40.340 1.00 87.25 359 GLU A CA 1
ATOM 2652 C C . GLU A 1 359 ? -29.549 -2.194 40.915 1.00 87.25 359 GLU A C 1
ATOM 2654 O O . GLU A 1 359 ? -29.775 -2.119 42.120 1.00 87.25 359 GLU A O 1
ATOM 2659 N N . MET A 1 360 ? -29.947 -1.230 40.075 1.00 86.56 360 MET A N 1
ATOM 2660 C CA . MET A 1 360 ? -30.726 -0.057 40.500 1.00 86.56 360 MET A CA 1
ATOM 2661 C C . MET A 1 360 ? -32.099 -0.440 41.066 1.00 86.56 360 MET A C 1
ATOM 2663 O O . MET A 1 360 ? -32.519 0.134 42.071 1.00 86.56 360 MET A O 1
ATOM 2667 N N . GLN A 1 361 ? -32.798 -1.416 40.473 1.00 87.56 361 GLN A N 1
ATOM 2668 C CA . GLN A 1 361 ? -34.068 -1.919 41.012 1.00 87.56 361 GLN A CA 1
ATOM 2669 C C . GLN A 1 361 ? -33.869 -2.587 42.384 1.00 87.56 361 GLN A C 1
ATOM 2671 O O . GLN A 1 361 ? -34.631 -2.326 43.316 1.00 87.56 361 GLN A O 1
ATOM 2676 N N . THR A 1 362 ? -32.814 -3.391 42.529 1.00 86.56 362 THR A N 1
ATOM 2677 C CA . THR A 1 362 ? -32.441 -4.042 43.796 1.00 86.56 362 THR A CA 1
ATOM 2678 C C . THR A 1 362 ? -32.050 -3.007 44.856 1.00 86.56 362 THR A C 1
ATOM 2680 O O . THR A 1 362 ? -32.534 -3.059 45.984 1.00 86.56 362 THR A O 1
ATOM 2683 N N . GLY A 1 363 ? -31.246 -2.007 44.484 1.00 83.62 363 GLY A N 1
ATOM 2684 C CA . GLY A 1 363 ? -30.883 -0.878 45.339 1.00 83.62 363 GLY A CA 1
ATOM 2685 C C . GLY A 1 363 ? -32.095 -0.046 45.758 1.00 83.62 363 GLY A C 1
ATOM 2686 O O . GLY A 1 363 ? -32.221 0.311 46.922 1.00 83.62 363 GLY A O 1
ATOM 2687 N N . SER A 1 364 ? -33.051 0.202 44.861 1.00 81.62 364 SER A N 1
ATOM 2688 C CA . SER A 1 364 ? -34.296 0.902 45.203 1.00 81.62 364 SER A CA 1
ATOM 2689 C C . SER A 1 364 ? -35.108 0.149 46.269 1.00 81.62 364 SER A C 1
ATOM 2691 O O . SER A 1 364 ? -35.598 0.772 47.212 1.00 81.62 364 SER A O 1
ATOM 2693 N N . GLN A 1 365 ? -35.176 -1.185 46.186 1.00 85.06 365 GLN A N 1
ATOM 2694 C CA . GLN A 1 365 ? -35.802 -2.028 47.213 1.00 85.06 365 GLN A CA 1
ATOM 2695 C C . GLN A 1 365 ? -35.021 -2.009 48.538 1.00 85.06 365 GLN A C 1
ATOM 2697 O O . GLN A 1 365 ? -35.622 -1.850 49.600 1.00 85.06 365 GLN A O 1
ATOM 2702 N N . GLN A 1 366 ? -33.687 -2.106 48.491 1.00 83.12 366 GLN A N 1
ATOM 2703 C CA . GLN A 1 366 ? -32.829 -2.007 49.679 1.00 83.12 366 GLN A CA 1
ATOM 2704 C C . GLN A 1 366 ? -32.929 -0.636 50.358 1.00 83.12 366 GLN A C 1
ATOM 2706 O O . GLN A 1 366 ? -32.973 -0.566 51.583 1.00 83.12 366 GLN A O 1
ATOM 2711 N N . MET A 1 367 ? -33.021 0.451 49.588 1.00 82.00 367 MET A N 1
ATOM 2712 C CA . MET A 1 367 ? -33.197 1.806 50.110 1.00 82.00 367 MET A CA 1
ATOM 2713 C C . MET A 1 367 ? -34.561 1.972 50.790 1.00 82.00 367 MET A C 1
ATOM 2715 O O . MET A 1 367 ? -34.623 2.563 51.864 1.00 82.00 367 MET A O 1
ATOM 2719 N N . ALA A 1 368 ? -35.636 1.419 50.218 1.00 81.31 368 ALA A N 1
ATOM 2720 C CA . ALA A 1 368 ? -36.957 1.421 50.849 1.00 81.31 368 ALA A CA 1
ATOM 2721 C C . ALA A 1 368 ? -36.964 0.621 52.167 1.00 81.31 368 ALA A C 1
ATOM 2723 O O . ALA A 1 368 ? -37.441 1.117 53.188 1.00 81.31 368 ALA A O 1
ATOM 2724 N N . ALA A 1 369 ? -36.356 -0.571 52.182 1.00 80.12 369 ALA A N 1
ATOM 2725 C CA . ALA A 1 369 ? -36.209 -1.374 53.398 1.00 80.12 369 ALA A CA 1
ATOM 2726 C C . ALA A 1 369 ? -35.339 -0.672 54.461 1.00 80.12 369 ALA A C 1
ATOM 2728 O O . ALA A 1 369 ? -35.682 -0.667 55.641 1.00 80.12 369 ALA A O 1
ATOM 2729 N N . ALA A 1 370 ? -34.245 -0.019 54.056 1.00 79.12 370 ALA A N 1
ATOM 2730 C CA . ALA A 1 370 ? -33.395 0.757 54.957 1.00 79.12 370 ALA A CA 1
ATOM 2731 C C . ALA A 1 370 ? -34.114 2.003 55.509 1.00 79.12 370 ALA A C 1
ATOM 2733 O O . ALA A 1 370 ? -33.913 2.347 56.670 1.00 79.12 370 ALA A O 1
ATOM 2734 N N . GLN A 1 371 ? -35.000 2.643 54.737 1.00 79.62 371 GLN A N 1
ATOM 2735 C CA . GLN A 1 371 ? -35.870 3.718 55.231 1.00 79.62 371 GLN A CA 1
ATOM 2736 C C . GLN A 1 371 ? -36.889 3.206 56.263 1.00 79.62 371 GLN A C 1
ATOM 2738 O O . GLN A 1 371 ? -37.092 3.866 57.281 1.00 79.62 371 GLN A O 1
ATOM 2743 N N . GLU A 1 372 ? -37.478 2.023 56.062 1.00 81.00 372 GLU A N 1
ATOM 2744 C CA . GLU A 1 372 ? -38.372 1.387 57.043 1.00 81.00 372 GLU A CA 1
ATOM 2745 C C . GLU A 1 372 ? -37.626 1.015 58.341 1.00 81.00 372 GLU A C 1
ATOM 2747 O O . GLU A 1 372 ? -38.114 1.276 59.444 1.00 81.00 372 GLU A O 1
ATOM 2752 N N . VAL A 1 373 ? -36.408 0.470 58.227 1.00 78.25 373 VAL A N 1
ATOM 2753 C CA . VAL A 1 373 ? -35.520 0.208 59.374 1.00 78.25 373 VAL A CA 1
ATOM 2754 C C . VAL A 1 373 ? -35.138 1.508 60.081 1.00 78.25 373 VAL A C 1
ATOM 2756 O O . VAL A 1 373 ? -35.202 1.562 61.305 1.00 78.25 373 VAL A O 1
ATOM 2759 N N . MET A 1 374 ? -34.807 2.574 59.346 1.00 78.00 374 MET A N 1
ATOM 2760 C CA . MET A 1 374 ? -34.465 3.882 59.916 1.00 78.00 374 MET A CA 1
ATOM 2761 C C . MET A 1 374 ? -35.649 4.507 60.672 1.00 78.00 374 MET A C 1
ATOM 2763 O O . MET A 1 374 ? -35.443 5.081 61.739 1.00 78.00 374 MET A O 1
ATOM 2767 N N . GLN A 1 375 ? -36.886 4.360 60.178 1.00 75.88 375 GLN A N 1
ATOM 2768 C CA . GLN A 1 375 ? -38.092 4.803 60.893 1.00 75.88 375 GLN A CA 1
ATOM 2769 C C . GLN A 1 375 ? -38.278 4.038 62.211 1.00 75.88 375 GLN A C 1
ATOM 2771 O O . GLN A 1 375 ? -38.374 4.661 63.268 1.00 75.88 375 GLN A O 1
ATOM 2776 N N . LYS A 1 376 ? -38.226 2.699 62.181 1.00 76.94 376 LYS A N 1
ATOM 2777 C CA . LYS A 1 376 ? -38.340 1.861 63.391 1.00 76.94 376 LYS A CA 1
ATOM 2778 C C . LYS A 1 376 ? -37.197 2.109 64.381 1.00 76.94 376 LYS A C 1
ATOM 2780 O O . LYS A 1 376 ? -37.424 2.161 65.587 1.00 76.94 376 LYS A O 1
ATOM 2785 N N . ALA A 1 377 ? -35.976 2.319 63.887 1.00 70.00 377 ALA A N 1
ATOM 2786 C CA . ALA A 1 377 ? -34.818 2.664 64.706 1.00 70.00 377 ALA A CA 1
ATOM 2787 C C . ALA A 1 377 ? -34.958 4.056 65.343 1.00 70.00 377 ALA A C 1
ATOM 2789 O O . ALA A 1 377 ? -34.573 4.222 66.496 1.00 70.00 377 ALA A O 1
ATOM 2790 N N . ALA A 1 378 ? -35.561 5.033 64.656 1.00 72.50 378 ALA A N 1
ATOM 2791 C CA . ALA A 1 378 ? -35.860 6.346 65.226 1.00 72.50 378 ALA A CA 1
ATOM 2792 C C . ALA A 1 378 ? -36.947 6.277 66.318 1.00 72.50 378 ALA A C 1
ATOM 2794 O O . ALA A 1 378 ? -36.816 6.929 67.355 1.00 72.50 378 ALA A O 1
ATOM 2795 N N . GLU A 1 379 ? -37.985 5.453 66.143 1.00 75.31 379 GLU A N 1
ATOM 2796 C CA . GLU A 1 379 ? -38.992 5.186 67.184 1.00 75.31 379 GLU A CA 1
ATOM 2797 C C . GLU A 1 379 ? -38.391 4.458 68.399 1.00 75.31 379 GLU A C 1
ATOM 2799 O O . GLU A 1 379 ? -38.646 4.836 69.548 1.00 75.31 379 GLU A O 1
ATOM 2804 N N . MET A 1 380 ? -37.524 3.469 68.164 1.00 71.69 380 MET A N 1
ATOM 2805 C CA . MET A 1 380 ? -36.820 2.748 69.226 1.00 71.69 380 MET A CA 1
ATOM 2806 C C . MET A 1 380 ? -35.807 3.644 69.951 1.00 71.69 380 MET A C 1
ATOM 2808 O O . MET A 1 380 ? -35.774 3.651 71.177 1.00 71.69 380 MET A O 1
ATOM 2812 N N . ALA A 1 381 ? -35.044 4.471 69.229 1.00 66.06 381 ALA A N 1
ATOM 2813 C CA . ALA A 1 381 ? -34.119 5.439 69.816 1.00 66.06 381 ALA A CA 1
ATOM 2814 C C . ALA A 1 381 ? -34.860 6.507 70.634 1.00 66.06 381 ALA A C 1
ATOM 2816 O O . ALA A 1 381 ? -34.417 6.847 71.729 1.00 66.06 381 ALA A O 1
ATOM 2817 N N . LYS A 1 382 ? -36.015 6.997 70.162 1.00 70.31 382 LYS A N 1
ATOM 2818 C CA . LYS A 1 382 ? -36.890 7.911 70.918 1.00 70.31 382 LYS A CA 1
ATOM 2819 C C . LYS A 1 382 ? -37.389 7.279 72.222 1.00 70.31 382 LYS A C 1
ATOM 2821 O O . LYS A 1 382 ? -37.446 7.968 73.237 1.00 70.31 382 LYS A O 1
ATOM 2826 N N . THR A 1 383 ? -37.709 5.985 72.199 1.00 67.88 383 THR A N 1
ATOM 2827 C CA . THR A 1 383 ? -38.129 5.220 73.384 1.00 67.88 383 THR A CA 1
ATOM 2828 C C . THR A 1 383 ? -36.961 5.032 74.360 1.00 67.88 383 THR A C 1
ATOM 2830 O O . THR A 1 383 ? -37.037 5.487 75.497 1.00 67.88 383 THR A O 1
ATOM 2833 N N . LEU A 1 384 ? -35.832 4.485 73.895 1.00 61.50 384 LEU A N 1
ATOM 2834 C CA . LEU A 1 384 ? -34.625 4.263 74.704 1.00 61.50 384 LEU A CA 1
ATOM 2835 C C . LEU A 1 384 ? -34.049 5.564 75.286 1.00 61.50 384 LEU A C 1
ATOM 2837 O O . LEU A 1 384 ? -33.556 5.554 76.408 1.00 61.50 384 LEU A O 1
ATOM 2841 N N . THR A 1 385 ? -34.156 6.696 74.579 1.00 63.19 385 THR A N 1
ATOM 2842 C CA . THR A 1 385 ? -33.711 8.011 75.088 1.00 63.19 385 THR A CA 1
ATOM 2843 C C . THR A 1 385 ? -34.435 8.383 76.387 1.00 63.19 385 THR A C 1
ATOM 2845 O O . THR A 1 385 ? -33.811 8.911 77.310 1.00 63.19 385 THR A O 1
ATOM 2848 N N . ALA A 1 386 ? -35.733 8.072 76.487 1.00 62.88 386 ALA A N 1
ATOM 2849 C CA . ALA A 1 386 ? -36.527 8.303 77.694 1.00 62.88 386 ALA A CA 1
ATOM 2850 C C . ALA A 1 386 ? -36.146 7.358 78.854 1.00 62.88 386 ALA A C 1
ATOM 2852 O O . ALA A 1 386 ? -36.342 7.712 80.014 1.00 62.88 386 ALA A O 1
ATOM 2853 N N . GLU A 1 387 ? -35.564 6.191 78.555 1.00 59.66 387 GLU A N 1
ATOM 2854 C CA . GLU A 1 387 ? -35.086 5.214 79.544 1.00 59.66 387 GLU A CA 1
ATOM 2855 C C . GLU A 1 387 ? -33.640 5.476 80.006 1.00 59.66 387 GLU A C 1
ATOM 2857 O O . GLU A 1 387 ? -33.297 5.183 81.151 1.00 59.66 387 GLU A O 1
ATOM 2862 N N . THR A 1 388 ? -32.776 6.047 79.157 1.00 55.81 388 THR A N 1
ATOM 2863 C CA . THR A 1 388 ? -31.354 6.265 79.491 1.00 55.81 388 THR A CA 1
ATOM 2864 C C . THR A 1 388 ? -31.096 7.396 80.488 1.00 55.81 388 THR A C 1
ATOM 2866 O O . THR A 1 388 ? -30.115 7.330 81.227 1.00 55.81 388 THR A O 1
ATOM 2869 N N . ALA A 1 389 ? -31.961 8.414 80.551 1.00 57.88 389 ALA A N 1
ATOM 2870 C CA . ALA A 1 389 ? -31.775 9.563 81.444 1.00 57.88 389 ALA A CA 1
ATOM 2871 C C . ALA A 1 389 ? -31.588 9.177 82.937 1.00 57.88 389 ALA A C 1
ATOM 2873 O O . ALA A 1 389 ? -30.566 9.565 83.506 1.00 57.88 389 ALA A O 1
ATOM 2874 N N . PRO A 1 390 ? -32.465 8.365 83.571 1.00 53.88 390 PRO A N 1
ATOM 2875 C CA . PRO A 1 390 ? -32.286 7.939 84.968 1.00 53.88 390 PRO A CA 1
ATOM 2876 C C . PRO A 1 390 ? -31.120 6.958 85.209 1.00 53.88 390 PRO A C 1
ATOM 2878 O O . PRO A 1 390 ? -30.749 6.725 86.360 1.00 53.88 390 PRO A O 1
ATOM 2881 N N . LEU A 1 391 ? -30.524 6.370 84.163 1.00 51.69 391 LEU A N 1
ATOM 2882 C CA . LEU A 1 391 ? -29.343 5.502 84.294 1.00 51.69 391 LEU A CA 1
ATOM 2883 C C . LEU A 1 391 ? -28.033 6.304 84.312 1.00 51.69 391 LEU A C 1
ATOM 2885 O O . LEU A 1 391 ? -27.069 5.907 84.968 1.00 51.69 391 LEU A O 1
ATOM 2889 N N . GLN A 1 392 ? -27.983 7.453 83.633 1.00 50.34 392 GLN A N 1
ATOM 2890 C CA . GLN A 1 392 ? -26.756 8.247 83.524 1.00 50.34 392 GLN A CA 1
ATOM 2891 C C . GLN A 1 392 ? -26.385 8.968 84.837 1.00 50.34 392 GLN A C 1
ATOM 2893 O O . GLN A 1 392 ? -25.201 9.184 85.113 1.00 50.34 392 GLN A O 1
ATOM 2898 N N . GLU A 1 393 ? -27.365 9.247 85.704 1.00 55.66 393 GLU A N 1
ATOM 2899 C CA . GLU A 1 393 ? -27.117 9.685 87.087 1.00 55.66 393 GLU A CA 1
ATOM 2900 C C . GLU A 1 393 ? -26.386 8.602 87.904 1.00 55.66 393 GLU A C 1
ATOM 2902 O O . GLU A 1 393 ? -25.430 8.900 88.622 1.00 55.66 393 GLU A O 1
ATOM 2907 N N . GLN A 1 394 ? -26.764 7.329 87.732 1.00 48.12 394 GLN A N 1
ATOM 2908 C CA . GLN A 1 394 ? -26.139 6.190 88.421 1.00 48.12 394 GLN A CA 1
ATOM 2909 C C . GLN A 1 394 ? -24.716 5.926 87.904 1.00 48.12 394 GLN A C 1
ATOM 2911 O O . GLN A 1 394 ? -23.797 5.702 88.691 1.00 48.12 394 GLN A O 1
ATOM 2916 N N . ALA A 1 395 ? -24.507 6.032 86.588 1.00 50.66 395 ALA A N 1
ATOM 2917 C CA . ALA A 1 395 ? -23.189 5.919 85.962 1.00 50.66 395 ALA A CA 1
ATOM 2918 C C . ALA A 1 395 ? -22.189 6.958 86.497 1.00 50.66 395 ALA A C 1
ATOM 2920 O O . ALA A 1 395 ? -21.030 6.644 86.777 1.00 50.66 395 ALA A O 1
ATOM 2921 N N . THR A 1 396 ? -22.648 8.199 86.674 1.00 56.06 396 THR A N 1
ATOM 2922 C CA . THR A 1 396 ? -21.810 9.312 87.143 1.00 56.06 396 THR A CA 1
ATOM 2923 C C . THR A 1 396 ? -21.334 9.093 88.584 1.00 56.06 396 THR A C 1
ATOM 2925 O O . THR A 1 396 ? -20.192 9.417 88.912 1.00 56.06 396 THR A O 1
ATOM 2928 N N . ALA A 1 397 ? -22.157 8.455 89.425 1.00 52.38 397 ALA A N 1
ATOM 2929 C CA . ALA A 1 397 ? -21.767 8.055 90.778 1.00 52.38 397 ALA A CA 1
ATOM 2930 C C . ALA A 1 397 ? -20.660 6.978 90.798 1.00 52.38 397 ALA A C 1
ATOM 2932 O O . ALA A 1 397 ? -19.843 6.968 91.716 1.00 52.38 397 ALA A O 1
ATOM 2933 N N . ALA A 1 398 ? -20.588 6.110 89.781 1.00 46.88 398 ALA A N 1
ATOM 2934 C CA . ALA A 1 398 ? -19.566 5.065 89.670 1.00 46.88 398 ALA A CA 1
ATOM 2935 C C . ALA A 1 398 ? -18.277 5.533 88.964 1.00 46.88 398 ALA A C 1
ATOM 2937 O O . ALA A 1 398 ? -17.184 5.086 89.310 1.00 46.88 398 ALA A O 1
ATOM 2938 N N . ALA A 1 399 ? -18.353 6.487 88.030 1.00 49.88 399 ALA A N 1
ATOM 2939 C CA . ALA A 1 399 ? -17.157 7.111 87.450 1.00 49.88 399 ALA A CA 1
ATOM 2940 C C . ALA A 1 399 ? -16.302 7.828 88.518 1.00 49.88 399 ALA A C 1
ATOM 2942 O O . ALA A 1 399 ? -15.072 7.822 88.442 1.00 49.88 399 ALA A O 1
ATOM 2943 N N . ALA A 1 400 ? -16.940 8.361 89.567 1.00 53.81 400 ALA A N 1
ATOM 2944 C CA . ALA A 1 400 ? -16.262 8.889 90.750 1.00 53.81 400 ALA A CA 1
ATOM 2945 C C . ALA A 1 400 ? -15.476 7.817 91.546 1.00 53.81 400 ALA A C 1
ATOM 2947 O O . ALA A 1 400 ? -14.529 8.163 92.250 1.00 53.81 400 ALA A O 1
ATOM 2948 N N . GLU A 1 401 ? -15.812 6.527 91.416 1.00 47.31 401 GLU A N 1
ATOM 2949 C CA . GLU A 1 401 ? -15.052 5.410 92.001 1.00 47.31 401 GLU A CA 1
ATOM 2950 C C . GLU A 1 401 ? -13.853 5.014 91.118 1.00 47.31 401 GLU A C 1
ATOM 2952 O O . GLU A 1 401 ? -12.779 4.750 91.654 1.00 47.31 401 GLU A O 1
ATOM 2957 N N . PHE A 1 402 ? -13.963 5.056 89.779 1.00 49.62 402 PHE A N 1
ATOM 2958 C CA . PHE A 1 402 ? -12.771 4.905 88.924 1.00 49.62 402 PHE A CA 1
ATOM 2959 C C . PHE A 1 402 ? -11.806 6.081 89.101 1.00 49.62 402 PHE A C 1
ATOM 2961 O O . PHE A 1 402 ? -10.604 5.860 89.165 1.00 49.62 402 PHE A O 1
ATOM 2968 N N . ALA A 1 403 ? -12.296 7.311 89.284 1.00 54.78 403 ALA A N 1
ATOM 2969 C CA . ALA A 1 403 ? -11.434 8.446 89.617 1.00 54.78 403 ALA A CA 1
ATOM 2970 C C . ALA A 1 403 ? -10.680 8.233 90.947 1.00 54.78 403 ALA A C 1
ATOM 2972 O O . ALA A 1 403 ? -9.492 8.534 91.022 1.00 54.78 403 ALA A O 1
ATOM 2973 N N . LYS A 1 404 ? -11.307 7.625 91.973 1.00 49.72 404 LYS A N 1
ATOM 2974 C CA . LYS A 1 404 ? -10.588 7.167 93.183 1.00 49.72 404 LYS A CA 1
ATOM 2975 C C . LYS A 1 404 ? -9.518 6.111 92.873 1.00 49.72 404 LYS A C 1
ATOM 2977 O O . LYS A 1 404 ? -8.545 6.033 93.613 1.00 49.72 404 LYS A O 1
ATOM 2982 N N . ALA A 1 405 ? -9.696 5.294 91.833 1.00 46.44 405 ALA A N 1
ATOM 2983 C CA . ALA A 1 405 ? -8.790 4.207 91.457 1.00 46.44 405 ALA A CA 1
ATOM 2984 C C . ALA A 1 405 ? -7.649 4.651 90.517 1.00 46.44 405 ALA A C 1
ATOM 2986 O O . ALA A 1 405 ? -6.523 4.188 90.666 1.00 46.44 405 ALA A O 1
ATOM 2987 N N . GLU A 1 406 ? -7.881 5.597 89.607 1.00 51.03 406 GLU A N 1
ATOM 2988 C CA . GLU A 1 406 ? -6.815 6.279 88.863 1.00 51.03 406 GLU A CA 1
ATOM 2989 C C . GLU A 1 406 ? -6.000 7.168 89.809 1.00 51.03 406 GLU A C 1
ATOM 2991 O O . GLU A 1 406 ? -4.776 7.156 89.752 1.00 51.03 406 GLU A O 1
ATOM 2996 N N . GLU A 1 407 ? -6.643 7.817 90.786 1.00 51.19 407 GLU A N 1
ATOM 2997 C CA . GLU A 1 407 ? -5.941 8.461 91.898 1.00 51.19 407 GLU A CA 1
ATOM 2998 C C . GLU A 1 407 ? -5.219 7.426 92.792 1.00 51.19 407 GLU A C 1
ATOM 3000 O O . GLU A 1 407 ? -4.196 7.765 93.372 1.00 51.19 407 GLU A O 1
ATOM 3005 N N . GLN A 1 408 ? -5.636 6.149 92.848 1.00 45.09 408 GLN A N 1
ATOM 3006 C CA . GLN A 1 408 ? -4.842 5.065 93.461 1.00 45.09 408 GLN A CA 1
ATOM 3007 C C . GLN A 1 408 ? -3.666 4.605 92.586 1.00 45.09 408 GLN A C 1
ATOM 3009 O O . GLN A 1 408 ? -2.615 4.290 93.134 1.00 45.09 408 GLN A O 1
ATOM 3014 N N . VAL A 1 409 ? -3.781 4.594 91.253 1.00 47.50 409 VAL A N 1
ATOM 3015 C CA . VAL A 1 409 ? -2.641 4.353 90.343 1.00 47.50 409 VAL A CA 1
ATOM 3016 C C . VAL A 1 409 ? -1.660 5.519 90.409 1.00 47.50 409 VAL A C 1
ATOM 3018 O O . VAL A 1 409 ? -0.456 5.303 90.460 1.00 47.50 409 VAL A O 1
ATOM 3021 N N . ARG A 1 410 ? -2.154 6.750 90.532 1.00 53.91 410 ARG A N 1
ATOM 3022 C CA . ARG A 1 410 ? -1.345 7.943 90.769 1.00 53.91 410 ARG A CA 1
ATOM 3023 C C . ARG A 1 410 ? -0.758 7.972 92.177 1.00 53.91 410 ARG A C 1
ATOM 3025 O O . ARG A 1 410 ? 0.373 8.406 92.341 1.00 53.91 410 ARG A O 1
ATOM 3032 N N . GLN A 1 411 ? -1.457 7.438 93.181 1.00 46.47 411 GLN A N 1
ATOM 3033 C CA . GLN A 1 411 ? -0.878 7.106 94.487 1.00 46.47 411 GLN A CA 1
ATOM 3034 C C . GLN A 1 411 ? 0.078 5.910 94.404 1.00 46.47 411 GLN A C 1
ATOM 3036 O O . GLN A 1 411 ? 0.912 5.790 95.283 1.00 46.47 411 GLN A O 1
ATOM 3041 N N . ALA A 1 412 ? 0.029 5.050 93.383 1.00 40.97 412 ALA A N 1
ATOM 3042 C CA . ALA A 1 412 ? 0.991 3.965 93.185 1.00 40.97 412 ALA A CA 1
ATOM 3043 C C . ALA A 1 412 ? 2.259 4.471 92.484 1.00 40.97 412 ALA A C 1
ATOM 3045 O O . ALA A 1 412 ? 3.354 4.172 92.951 1.00 40.97 412 ALA A O 1
ATOM 3046 N N . GLU A 1 413 ? 2.134 5.320 91.459 1.00 48.34 413 GLU A N 1
ATOM 3047 C CA . GLU A 1 413 ? 3.236 6.128 90.927 1.00 48.34 413 GLU A CA 1
ATOM 3048 C C . GLU A 1 413 ? 3.827 7.013 92.027 1.00 48.34 413 GLU A C 1
ATOM 3050 O O . GLU A 1 413 ? 5.036 7.021 92.200 1.00 48.34 413 GLU A O 1
ATOM 3055 N N . ALA A 1 414 ? 3.007 7.674 92.849 1.00 48.44 414 ALA A N 1
ATOM 3056 C CA . ALA A 1 414 ? 3.477 8.486 93.970 1.00 48.44 414 ALA A CA 1
ATOM 3057 C C . ALA A 1 414 ? 3.906 7.669 95.202 1.00 48.44 414 ALA A C 1
ATOM 3059 O O . ALA A 1 414 ? 4.613 8.213 96.037 1.00 48.44 414 ALA A O 1
ATOM 3060 N N . VAL A 1 415 ? 3.574 6.377 95.326 1.00 44.31 415 VAL A N 1
ATOM 3061 C CA . VAL A 1 415 ? 4.177 5.453 96.312 1.00 44.31 415 VAL A CA 1
ATOM 3062 C C . VAL A 1 415 ? 5.488 4.879 95.778 1.00 44.31 415 VAL A C 1
ATOM 3064 O O . VAL A 1 415 ? 6.391 4.617 96.567 1.00 44.31 415 VAL A O 1
ATOM 3067 N N . VAL A 1 416 ? 5.649 4.743 94.458 1.00 47.50 416 VAL A N 1
ATOM 3068 C CA . VAL A 1 416 ? 6.932 4.463 93.790 1.00 47.50 416 VAL A CA 1
ATOM 3069 C C . VAL A 1 416 ? 7.860 5.676 93.874 1.00 47.50 416 VAL A C 1
ATOM 3071 O O . VAL A 1 416 ? 9.031 5.522 94.227 1.00 47.50 416 VAL A O 1
ATOM 3074 N N . GLU A 1 417 ? 7.343 6.883 93.660 1.00 49.03 417 GLU A N 1
ATOM 3075 C CA . GLU A 1 417 ? 8.097 8.126 93.787 1.00 49.03 417 GLU A CA 1
ATOM 3076 C C . GLU A 1 417 ? 8.342 8.456 95.266 1.00 49.03 417 GLU A C 1
ATOM 3078 O O . GLU A 1 417 ? 9.478 8.738 95.623 1.00 49.03 417 GLU A O 1
ATOM 3083 N N . ALA A 1 418 ? 7.386 8.210 96.174 1.00 44.22 418 ALA A N 1
ATOM 3084 C CA . ALA A 1 418 ? 7.655 8.186 97.616 1.00 44.22 418 ALA A CA 1
ATOM 3085 C C . ALA A 1 418 ? 8.635 7.071 98.019 1.00 44.22 418 ALA A C 1
ATOM 3087 O O . ALA A 1 418 ? 9.293 7.205 99.044 1.00 44.22 418 ALA A O 1
ATOM 3088 N N . ARG A 1 419 ? 8.820 6.007 97.223 1.00 42.56 419 ARG A N 1
ATOM 3089 C CA . ARG A 1 419 ? 9.916 5.038 97.413 1.00 42.56 419 ARG A CA 1
ATOM 3090 C C . ARG A 1 419 ? 11.259 5.608 96.960 1.00 42.56 419 ARG A C 1
ATOM 3092 O O . ARG A 1 419 ? 12.253 5.380 97.642 1.00 42.56 419 ARG A O 1
ATOM 3099 N N . ARG A 1 420 ? 11.304 6.403 95.885 1.00 47.44 420 ARG A N 1
ATOM 3100 C CA . ARG A 1 420 ? 12.480 7.222 95.515 1.00 47.44 420 ARG A CA 1
ATOM 3101 C C . ARG A 1 420 ? 12.763 8.330 96.542 1.00 47.44 420 ARG A C 1
ATOM 3103 O O . ARG A 1 420 ? 13.925 8.650 96.779 1.00 47.44 420 ARG A O 1
ATOM 3110 N N . GLU A 1 421 ? 11.738 8.887 97.182 1.00 45.84 421 GLU A N 1
ATOM 3111 C CA . GLU A 1 421 ? 11.847 9.891 98.249 1.00 45.84 421 GLU A CA 1
ATOM 3112 C C . GLU A 1 421 ? 12.250 9.262 99.596 1.00 45.84 421 GLU A C 1
ATOM 3114 O O . GLU A 1 421 ? 13.079 9.824 100.302 1.00 45.84 421 GLU A O 1
ATOM 3119 N N . GLN A 1 422 ? 11.746 8.074 99.947 1.00 43.19 422 GLN A N 1
ATOM 3120 C CA . GLN A 1 422 ? 12.089 7.354 101.185 1.00 43.19 422 GLN A CA 1
ATOM 3121 C C . GLN A 1 422 ? 13.481 6.696 101.118 1.00 43.19 422 GLN A C 1
ATOM 3123 O O . GLN A 1 422 ? 14.092 6.442 102.152 1.00 43.19 422 GLN A O 1
ATOM 3128 N N . ILE A 1 423 ? 14.030 6.505 99.912 1.00 47.34 423 ILE A N 1
ATOM 3129 C CA . ILE A 1 423 ? 15.452 6.191 99.670 1.00 47.34 423 ILE A CA 1
ATOM 3130 C C . ILE A 1 423 ? 16.335 7.463 99.745 1.00 47.34 423 ILE A C 1
ATOM 3132 O O . ILE A 1 423 ? 17.561 7.376 99.742 1.00 47.34 423 ILE A O 1
ATOM 3136 N N . ARG A 1 424 ? 15.763 8.672 99.874 1.00 51.59 424 ARG A N 1
ATOM 3137 C CA . ARG A 1 424 ? 16.555 9.916 99.926 1.00 51.59 424 ARG A CA 1
ATOM 3138 C C . ARG A 1 424 ? 17.283 10.157 101.267 1.00 51.59 424 ARG A C 1
ATOM 3140 O O . ARG A 1 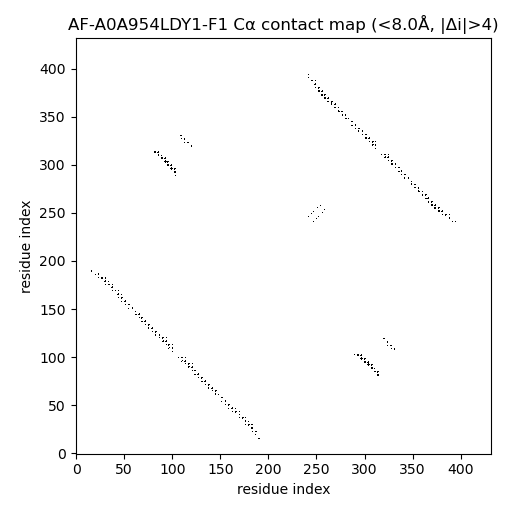424 ? 18.393 10.675 101.199 1.00 51.59 424 ARG A O 1
ATOM 3147 N N . PRO A 1 425 ? 16.761 9.771 102.454 1.00 51.78 425 PRO A N 1
ATOM 3148 C CA . PRO A 1 425 ? 17.523 9.840 103.712 1.00 51.78 425 PRO A CA 1
ATOM 3149 C C . PRO A 1 425 ? 18.508 8.673 103.902 1.00 51.78 425 PRO A C 1
ATOM 3151 O O . PRO A 1 425 ? 19.594 8.858 104.446 1.00 51.78 425 PRO A O 1
ATOM 3154 N N . THR A 1 426 ? 18.172 7.470 103.424 1.00 47.19 426 THR A N 1
ATOM 3155 C CA . THR A 1 426 ? 19.071 6.301 103.404 1.00 47.19 426 THR A CA 1
ATOM 3156 C C . THR A 1 426 ? 19.403 5.947 101.952 1.00 47.19 426 THR A C 1
ATOM 3158 O O . THR A 1 426 ? 18.624 5.253 101.306 1.00 47.19 426 THR A O 1
ATOM 3161 N N . LEU A 1 427 ? 20.536 6.374 101.389 1.00 38.97 427 LEU A N 1
ATOM 3162 C CA . LEU A 1 427 ? 21.839 6.541 102.048 1.00 38.97 427 LEU A CA 1
ATOM 3163 C C . LEU A 1 427 ? 22.460 7.935 101.837 1.00 38.97 427 LEU A C 1
ATOM 3165 O O . LEU A 1 427 ? 23.422 8.076 101.087 1.00 38.97 427 LEU A O 1
ATOM 3169 N N . GLN A 1 428 ? 22.022 8.936 102.610 1.00 43.62 428 GLN A N 1
ATOM 3170 C CA . GLN A 1 428 ? 22.850 10.121 102.909 1.00 43.62 428 GLN A CA 1
ATOM 3171 C C . GLN A 1 428 ? 23.949 9.794 103.943 1.00 43.62 428 GLN A C 1
ATOM 3173 O O . GLN A 1 428 ? 24.181 10.530 104.899 1.00 43.62 428 GLN A O 1
ATOM 3178 N N . LEU A 1 429 ? 24.675 8.689 103.733 1.00 42.22 429 LEU A N 1
ATOM 3179 C CA . LEU A 1 429 ? 25.834 8.284 104.544 1.00 42.22 429 LEU A CA 1
ATOM 3180 C C . LEU A 1 429 ? 27.120 9.025 104.101 1.00 42.22 429 LEU A C 1
ATOM 3182 O O . LEU A 1 429 ? 28.196 8.444 103.984 1.00 42.22 429 LEU A O 1
ATOM 3186 N N . THR A 1 430 ? 26.948 10.317 103.807 1.00 39.16 430 THR A N 1
ATOM 3187 C CA . THR A 1 430 ? 27.965 11.329 103.468 1.00 39.16 430 THR A CA 1
ATOM 3188 C C . THR A 1 430 ? 27.609 12.666 104.144 1.00 39.16 430 THR A C 1
ATOM 3190 O O . THR A 1 430 ? 27.581 13.730 103.526 1.00 39.16 430 THR A O 1
ATOM 3193 N N . GLN A 1 431 ? 27.184 12.595 105.407 1.00 45.06 431 GLN A N 1
ATOM 3194 C CA . GLN A 1 431 ? 28.177 12.831 106.455 1.00 45.06 431 GLN A CA 1
ATOM 3195 C C . GLN A 1 431 ? 28.763 11.450 106.812 1.00 45.06 431 GLN A C 1
ATOM 3197 O O . GLN A 1 431 ? 27.989 10.510 106.995 1.00 45.06 431 GLN A O 1
ATOM 3202 N N . SER A 1 432 ? 30.076 11.225 106.913 1.00 38.16 432 SER A N 1
ATOM 3203 C CA . SER A 1 432 ? 31.222 12.158 106.849 1.00 38.16 432 SER A CA 1
ATOM 3204 C C . SER A 1 432 ? 31.325 13.010 105.584 1.00 38.16 432 SER A C 1
ATOM 3206 O O . SER A 1 432 ? 30.937 12.507 104.510 1.00 38.16 432 SER A O 1
#

Radius of gyration: 60.3 Å; Cα contacts (8 Å, |Δi|>4): 267; chains: 1; bounding box: 117×27×176 Å

Secondary structure (DSSP, 8-state):
--SGGGS---GGGGSTHHHHHHHHHHHHHHHHHHHHHHHHHHHHHHHHHHHHHHHHHHHHHHHHHHHHHHHHHHHHHHHHHHHHHHHHHHHHHHHHHHHHHHHSTT-HHHHHHHHHHHHHHHHHHHHHHHHHHHHHHHHHHHHHHHHHHHHHHHHHHHHHHHHHHHHHHHHHHHTTTHHHHTTTTTT-TT-----------------------------------TTSTTTTTTTHHHHHHHHHHHHHHHHHHHHHHHHHHHHHHHHHHHHHHHHHHHHHHHHHHHHHHHHHHHHHHHHHHHHHHHHHHHHHHHSTT-HHHHHHHHHHHHHHHHHHHHHHHHHHHHHHHHHHHHHHHHHHHHHHHHHHHHHHHHHHHHHHHHHHHHHHHHHHHHHHHHHHHHHHHHHHHHHHHHHHHHHHHHTTTTT-----

Mean predicted aligned error: 17.71 Å

Solvent-accessible surface area (backbone atoms only — not comparable to full-atom values): 23607 Å² total; per-residue (Å²): 116,88,66,74,70,73,77,81,88,67,70,86,76,61,60,83,60,58,61,67,48,52,64,37,51,50,46,34,46,58,33,45,56,52,50,47,52,36,48,48,33,44,46,49,30,52,46,40,50,43,50,43,49,56,47,51,52,47,46,53,54,45,51,50,50,39,52,53,40,51,53,49,38,48,52,34,51,56,49,38,61,24,39,71,56,15,45,62,26,30,45,56,13,27,54,29,35,41,56,25,29,69,53,44,74,85,46,69,64,51,46,52,51,29,53,51,34,49,50,49,34,54,50,47,54,48,51,39,57,47,36,55,52,50,35,55,50,38,54,53,49,40,50,52,39,52,53,49,47,53,52,51,50,58,48,45,59,54,48,59,63,44,40,73,60,40,46,57,52,33,58,61,43,51,72,68,41,67,93,35,64,83,56,40,80,86,53,71,93,77,71,86,86,77,89,89,92,98,96,97,96,97,96,98,95,97,95,96,96,97,96,98,98,96,98,98,96,96,93,92,90,87,82,94,79,85,78,75,77,70,84,54,63,78,71,42,59,75,46,45,55,57,38,50,53,55,40,50,38,37,46,22,51,39,47,27,47,53,23,49,46,47,33,52,50,35,53,46,48,43,50,55,41,51,50,50,40,54,51,40,54,52,51,39,54,51,46,54,49,52,40,59,28,43,71,57,20,37,63,30,28,51,55,15,29,57,23,27,44,52,18,25,70,43,39,79,85,43,65,68,48,47,51,50,30,52,51,40,44,54,52,31,53,49,46,56,49,50,49,55,51,47,54,51,51,43,51,50,42,52,52,48,42,51,50,43,52,52,50,41,52,52,38,52,52,52,35,52,51,27,50,55,50,26,52,54,22,48,55,48,28,59,51,43,56,72,59,47,60,78,49,51,63,56,50,55,63,50,52,58,51,51,52,56,46,53,50,44,50,51,47,44,54,46,49,51,46,45,46,60,53,65,42,55,70,60,75,57,74,69,67,115

Foldseek 3Di:
DVPVVVPPDDDPVPPVVPVLVPLLVPLCVVLVVLVVQLVVLVVVLVVLVVVLVVLVVVLVVLVVVLVVLVVVLVVLVLLLVLLVQQLVLLVLLLVLLVVLCVLVVVDPLSVVLNVLSVVVSVVSVVVNVVSVVVSVVSVVVSVVSVVVSVVSVVVSVVSVVCSVVSVVSSVVSVVVNVVSVVRNVVRDPRDDPDDDDEYDDDEYDDDDDYDDDDYDDDDDDDDDDPPVPPVPPPVCDLVVVLCVLVVLLVVLVVLLVVLVVLLVVLVVLLVVLVVLLVVLVVVLVVLVSSLVSLVVSLVSLVSSLVSLVSSCVSVVVDVSSVVSSVSSVVVSVVSVVSNVVSVVSSVVSVVSNVVSVVSNVVSVVSSVVSVVSSVVSVVSSVVSVVVSPVVVVVVVVVVVVVVVVVVVVVVVVVVVVVVVVVCVVVVPVPPD